Protein AF-0000000083945842 (afdb_homodimer)

Radius of gyration: 24.82 Å; Cα contacts (8 Å, |Δi|>4): 1059; chains: 2; bounding box: 58×67×64 Å

InterPro domains:
  IPR000415 Nitroreductase-like [G3DSA:3.40.109.10] (79-280)
  IPR000415 Nitroreductase-like [SSF55469] (86-285)
  IPR017896 4Fe-4S ferredoxin-type, iron-sulphur binding domain [PF13237] (7-55)
  IPR017896 4Fe-4S ferredoxin-type, iron-sulphur binding domain [PS51379] (3-32)
  IPR017896 4Fe-4S ferredoxin-type, iron-sulphur binding domain [PS51379] (34-64)
  IPR017900 4Fe-4S ferredoxin, iron-sulphur binding, conserved site [PS00198] (12-23)
  IPR017900 4Fe-4S ferredoxin, iron-sulphur binding, conserved site [PS00198] (44-55)
  IPR029479 Nitroreductase [PF00881] (88-268)

Organism: NCBI:txid28139

Solvent-accessible surface area (backbone atoms only — not comparable to full-atom values): 30993 Å² total; per-residue (Å²): 130,89,80,49,75,46,71,42,71,85,56,44,79,31,78,52,51,34,38,51,40,32,89,66,53,32,39,40,57,91,43,91,68,31,71,72,46,75,41,69,66,86,59,60,58,81,73,53,50,35,49,24,41,34,90,61,67,20,50,44,38,67,88,55,47,93,83,39,62,40,77,54,64,68,89,60,43,43,48,49,68,22,50,45,48,46,38,51,60,49,61,71,42,57,33,47,39,90,52,72,56,57,65,70,59,52,51,51,21,51,50,31,17,65,44,35,70,37,77,80,50,60,69,61,67,32,37,38,39,37,55,40,66,67,59,53,51,47,52,45,49,52,32,50,51,47,45,49,53,50,48,52,54,59,64,28,78,84,43,26,70,57,42,50,71,75,39,49,75,60,61,70,44,47,65,56,48,50,49,52,53,52,37,43,74,73,68,42,56,83,69,55,43,68,44,36,29,37,42,36,26,26,23,55,72,82,46,86,53,35,48,49,29,27,22,23,14,47,42,39,19,51,53,40,26,47,48,68,65,36,24,30,37,74,31,59,64,52,54,54,31,56,76,66,42,87,80,43,58,64,37,65,76,66,64,43,84,75,40,35,79,52,37,37,35,31,27,20,32,41,68,65,76,67,49,29,29,65,66,72,78,82,85,53,71,46,82,71,131,86,80,48,75,48,68,41,73,86,55,44,79,34,78,52,50,34,38,51,41,33,91,67,53,31,39,41,57,91,44,92,67,30,71,71,48,74,42,69,68,86,60,61,59,83,72,53,51,35,50,23,40,35,91,62,66,19,52,42,38,65,89,56,47,93,84,39,62,40,78,55,62,68,89,61,43,43,49,49,67,22,50,44,49,44,37,52,60,48,62,71,43,56,32,47,39,91,50,72,56,58,64,70,58,52,51,50,22,52,49,30,17,65,45,36,68,36,74,82,50,61,70,63,66,33,37,38,39,37,54,41,66,67,59,54,50,47,52,43,50,52,32,50,52,48,46,49,53,50,50,52,54,58,65,28,77,85,44,25,70,57,42,51,71,74,40,48,74,60,61,70,45,47,65,57,49,52,48,50,53,53,36,42,76,74,69,41,55,82,70,56,45,68,43,35,28,36,41,37,25,28,21,56,72,80,47,86,54,33,48,48,29,28,22,24,14,46,41,39,19,51,52,40,26,47,45,66,63,36,25,31,36,75,30,58,65,52,53,54,31,56,76,65,43,86,80,43,59,64,37,63,76,65,66,43,85,73,39,35,79,53,37,36,35,32,26,19,32,40,69,65,75,67,48,28,28,61,67,72,78,81,85,52,70,45,81,70

Sequence (576 aa):
MEIILDINEVSCVRCGRCVAVCPSRIFTQSEPRGAVGTQHTANCIVCGHCVAACPTASVRHSAFPAGTVHPIERGTLPSPEQVMLLCKARRSNRAFVKEPVPREKLEQIVEAAHRAPTASNMQQVAFTVVTDPEKLRRITNLTLDIYDSVLRKLENPLLRPLLKRLLPQVYRYLPTFHRLLDEQAKGNDLVLRGAAAVLFIHTPPEVRFGKADANLAYENGSLMAESLGIAQFYTGFVCSAVEQDRKGKFDALLELKGRKIQAGMALGVPAFRFSNYIDKKPLEVTWLMEIILDINEVSCVRCGRCVAVCPSRIFTQSEPRGAVGTQHTANCIVCGHCVAACPTASVRHSAFPAGTVHPIERGTLPSPEQVMLLCKARRSNRAFVKEPVPREKLEQIVEAAHRAPTASNMQQVAFTVVTDPEKLRRITNLTLDIYDSVLRKLENPLLRPLLKRLLPQVYRYLPTFHRLLDEQAKGNDLVLRGAAAVLFIHTPPEVRFGKADANLAYENGSLMAESLGIAQFYTGFVCSAVEQDRKGKFDALLELKGRKIQAGMALGVPAFRFSNYIDKKPLEVTWL

Foldseek 3Di:
DQKDKDFQPVQAQQQCQLQVFQPQNQWDDPDRSGDIDGDPSVSHLLPCSSQQRGPRSRIDIPSQDPPNHDDDPVVPDDDPVRVVVLVLQQDAFLAFDLDADDPVLVVQLLVLLQPFADVSNPSQKDKFKDQDPVLVVVLLVLLLVLLVVVLCQCPPPVCVVVCCVVPVVVVVCNVVNVVCVVCVVVVQRPQQSNFRMKMWMWGAPPRPCGLVSNVSSVVSSSSSCSVVQKHKDKRPSSLVSQVSCPPCPVCVSRVVVRIHGNTMMGIHRHPDGDPDGDDDDDDDDDDD/DQKDKDFQPVQAQQQCQLQVFQPQNQWDDPDRSGDIDGDPSVSHLLPCSSQQRGPRSGIDIPSQDPPNHDDDPVVPDDDPVRVVVLVLQQDAFLAFDLDADDPVLVVQLLVLLQPFADVSNPSQKDKFKDQDPVLVVVLLVLLLVLLVVVLCQCPPPVCVVVCCVVPVVVVVCNVVNVVCVVCVVVVQRPQQSNFSMKMWMWGAPPRPCGLVSNVSSVVSSSSSCSVVQKHKDKRPSSLVSQVSCPPCPVCVSRVVVRIHGNTMMGIHRHPDGDPDGDDDDDDDDDDD

Structure (mmCIF, N/CA/C/O backbone):
data_AF-0000000083945842-model_v1
#
loop_
_entity.id
_entity.type
_entity.pdbx_description
1 polymer 'FMN reductase'
#
loop_
_atom_site.group_PDB
_atom_site.id
_atom_site.type_symbol
_atom_site.label_atom_id
_atom_site.label_alt_id
_atom_site.label_comp_id
_atom_site.label_asym_id
_atom_site.label_entity_id
_atom_site.label_seq_id
_atom_site.pdbx_PDB_ins_code
_atom_site.Cartn_x
_atom_site.Cartn_y
_atom_site.Cartn_z
_atom_site.occupancy
_atom_site.B_iso_or_equiv
_atom_site.auth_seq_id
_atom_site.auth_comp_id
_atom_site.auth_asym_id
_atom_site.auth_atom_id
_atom_site.pdbx_PDB_model_num
ATOM 1 N N . MET A 1 1 ? -0.924 5.43 30.125 1 56.19 1 MET A N 1
ATOM 2 C CA . MET A 1 1 ? -0.016 6.281 30.891 1 56.19 1 MET A CA 1
ATOM 3 C C . MET A 1 1 ? 0 7.699 30.328 1 56.19 1 MET A C 1
ATOM 5 O O . MET A 1 1 ? -0.157 7.895 29.125 1 56.19 1 MET A O 1
ATOM 9 N N . GLU A 1 2 ? -0.149 8.672 31.109 1 80.25 2 GLU A N 1
ATOM 10 C CA . GLU A 1 2 ? -0.145 10.086 30.734 1 80.25 2 GLU A CA 1
ATOM 11 C C . GLU A 1 2 ? 1.188 10.484 30.109 1 80.25 2 GLU A C 1
ATOM 13 O O . GLU A 1 2 ? 2.252 10.109 30.609 1 80.25 2 GLU A O 1
ATOM 18 N N . ILE A 1 3 ? 1.175 11 28.844 1 88.31 3 ILE A N 1
ATOM 19 C CA . ILE A 1 3 ? 2.381 11.422 28.125 1 88.31 3 ILE A CA 1
ATOM 20 C C . ILE A 1 3 ? 2.924 12.703 28.75 1 88.31 3 ILE A C 1
ATOM 22 O O . ILE A 1 3 ? 2.154 13.586 29.141 1 88.31 3 ILE A O 1
ATOM 26 N N . ILE A 1 4 ? 4.152 12.742 28.984 1 91.62 4 ILE A N 1
ATOM 27 C CA . ILE A 1 4 ? 4.84 13.938 29.469 1 91.62 4 ILE A CA 1
ATOM 28 C C . ILE A 1 4 ? 5.566 14.609 28.297 1 91.62 4 ILE A C 1
ATOM 30 O O . ILE A 1 4 ? 6.391 13.984 27.641 1 91.62 4 ILE A O 1
ATOM 34 N N . LEU A 1 5 ? 5.16 15.797 28.047 1 93.69 5 LEU A N 1
ATOM 35 C CA . LEU A 1 5 ? 5.77 16.609 27 1 93.69 5 LEU A CA 1
ATOM 36 C C . LEU A 1 5 ? 6.367 17.875 27.578 1 93.69 5 LEU A C 1
ATOM 38 O O . LEU A 1 5 ? 5.695 18.609 28.312 1 93.69 5 LEU A O 1
ATOM 42 N N . ASP A 1 6 ? 7.648 18.047 27.312 1 91.94 6 ASP A N 1
ATOM 43 C CA . ASP A 1 6 ? 8.336 19.25 27.781 1 91.94 6 ASP A CA 1
ATOM 44 C C . ASP A 1 6 ? 9.312 19.766 26.734 1 91.94 6 ASP A C 1
ATOM 46 O O . ASP A 1 6 ? 9.703 19.031 25.828 1 91.94 6 ASP A O 1
ATOM 50 N N . ILE A 1 7 ? 9.539 21.078 26.859 1 96 7 ILE A N 1
ATOM 51 C CA . ILE A 1 7 ? 10.508 21.719 25.984 1 96 7 ILE A CA 1
ATOM 52 C C . ILE A 1 7 ? 11.703 22.203 26.797 1 96 7 ILE A C 1
ATOM 54 O O . ILE A 1 7 ? 11.547 22.953 27.766 1 96 7 ILE A O 1
ATOM 58 N N . ASN A 1 8 ? 12.844 21.703 26.438 1 95.75 8 ASN A N 1
ATOM 59 C CA . ASN A 1 8 ? 14.062 22.266 27.016 1 95.75 8 ASN A CA 1
ATOM 60 C C . ASN A 1 8 ? 14.344 23.672 26.484 1 95.75 8 ASN A C 1
ATOM 62 O O . ASN A 1 8 ? 14.867 23.812 25.375 1 95.75 8 ASN A O 1
ATOM 66 N N . GLU A 1 9 ? 14.172 24.672 27.266 1 95.31 9 GLU A N 1
ATOM 67 C CA . GLU A 1 9 ? 14.242 26.047 26.812 1 95.31 9 GLU A CA 1
ATOM 68 C C . GLU A 1 9 ? 15.688 26.469 26.531 1 95.31 9 GLU A C 1
ATOM 70 O O . GLU A 1 9 ? 15.938 27.422 25.797 1 95.31 9 GLU A O 1
ATOM 75 N N . VAL A 1 10 ? 16.594 25.781 27.109 1 96.56 10 VAL A N 1
ATOM 76 C CA . VAL A 1 10 ? 18 26.141 26.938 1 96.56 10 VAL A CA 1
ATOM 77 C C . VAL A 1 10 ? 18.453 25.75 25.531 1 96.56 10 VAL A C 1
ATOM 79 O O . VAL A 1 10 ? 19.125 26.547 24.859 1 96.56 10 VAL A O 1
ATOM 82 N N . SER A 1 11 ? 18.031 24.578 25.094 1 97.12 11 SER A N 1
ATOM 83 C CA . SER A 1 11 ? 18.5 24.078 23.812 1 97.12 11 SER A CA 1
ATOM 84 C C . SER A 1 11 ? 17.531 24.438 22.688 1 97.12 11 SER A C 1
ATOM 86 O O . SER A 1 11 ? 17.875 24.359 21.516 1 97.12 11 SER A O 1
ATOM 88 N N . CYS A 1 12 ? 16.344 24.891 23.062 1 97.69 12 CYS A N 1
ATOM 89 C CA . CYS A 1 12 ? 15.344 25.219 22.047 1 97.69 12 CYS A CA 1
ATOM 90 C C . CYS A 1 12 ? 15.742 26.469 21.281 1 97.69 12 CYS A C 1
ATOM 92 O O . CYS A 1 12 ? 15.984 27.516 21.875 1 97.69 12 CYS A O 1
ATOM 94 N N . VAL A 1 13 ? 15.727 26.312 19.938 1 97.88 13 VAL A N 1
ATOM 95 C CA . VAL A 1 13 ? 16.141 27.453 19.125 1 97.88 13 VAL A CA 1
ATOM 96 C C . VAL A 1 13 ? 14.906 28.156 18.562 1 97.88 13 VAL A C 1
ATOM 98 O O . VAL A 1 13 ? 15.016 28.969 17.641 1 97.88 13 VAL A O 1
ATOM 101 N N . ARG A 1 14 ? 13.766 27.781 19 1 98 14 ARG A N 1
ATOM 102 C CA . ARG A 1 14 ? 12.492 28.438 18.75 1 98 14 ARG A CA 1
ATOM 103 C C . ARG A 1 14 ? 12.188 28.484 17.25 1 98 14 ARG A C 1
ATOM 105 O O . ARG A 1 14 ? 11.672 29.484 16.75 1 98 14 ARG A O 1
ATOM 112 N N . CYS A 1 15 ? 12.578 27.375 16.578 1 97.31 15 CYS A N 1
ATOM 113 C CA . CYS A 1 15 ? 12.398 27.344 15.133 1 97.31 15 CYS A CA 1
ATOM 114 C C . CYS A 1 15 ? 10.945 27.031 14.773 1 97.31 15 CYS A C 1
ATOM 116 O O . CYS A 1 15 ? 10.516 27.25 13.641 1 97.31 15 CYS A O 1
ATOM 118 N N . GLY A 1 16 ? 10.18 26.391 15.68 1 97.5 16 GLY A N 1
ATOM 119 C CA . GLY A 1 16 ? 8.766 26.156 15.469 1 97.5 16 GLY A CA 1
ATOM 120 C C . GLY A 1 16 ? 8.484 24.922 14.648 1 97.5 16 GLY A C 1
ATOM 121 O O . GLY A 1 16 ? 7.332 24.656 14.289 1 97.5 16 GLY A O 1
ATOM 122 N N . ARG A 1 17 ? 9.445 24.062 14.398 1 97.94 17 ARG A N 1
ATOM 123 C CA . ARG A 1 17 ? 9.219 22.859 13.586 1 97.94 17 ARG A CA 1
ATOM 124 C C . ARG A 1 17 ? 8.234 21.922 14.266 1 97.94 17 ARG A C 1
ATOM 126 O O . ARG A 1 17 ? 7.383 21.328 13.602 1 97.94 17 ARG A O 1
ATOM 133 N N . CYS A 1 18 ? 8.344 21.828 15.594 1 97.88 18 CYS A N 1
ATOM 134 C CA . CYS A 1 18 ? 7.43 20.969 16.344 1 97.88 18 CYS A CA 1
ATOM 135 C C . CYS A 1 18 ? 5.992 21.453 16.203 1 97.88 18 CYS A C 1
ATOM 137 O O . CYS A 1 18 ? 5.062 20.656 16.125 1 97.88 18 CYS A O 1
ATOM 139 N N . VAL A 1 19 ? 5.77 22.766 16.125 1 97.19 19 VAL A N 1
ATOM 140 C CA . VAL A 1 19 ? 4.453 23.375 15.961 1 97.19 19 VAL A CA 1
ATOM 141 C C . VAL A 1 19 ? 3.904 23.047 14.57 1 97.19 19 VAL A C 1
ATOM 143 O O . VAL A 1 19 ? 2.746 22.656 14.438 1 97.19 19 VAL A O 1
ATOM 146 N N . ALA A 1 20 ? 4.711 23.125 13.609 1 96.69 20 ALA A N 1
ATOM 147 C CA . ALA A 1 20 ? 4.293 23.016 12.211 1 96.69 20 ALA A CA 1
ATOM 148 C C . ALA A 1 20 ? 3.9 21.578 11.875 1 96.69 20 ALA A C 1
ATOM 150 O O . ALA A 1 20 ? 3.014 21.344 11.047 1 96.69 20 ALA A O 1
ATOM 151 N N . VAL A 1 21 ? 4.492 20.594 12.531 1 97.44 21 VAL A N 1
ATOM 152 C CA . VAL A 1 21 ? 4.344 19.219 12.055 1 97.44 21 VAL A CA 1
ATOM 153 C C . VAL A 1 21 ? 3.328 18.484 12.922 1 97.44 21 VAL A C 1
ATOM 155 O O . VAL A 1 21 ? 2.906 17.375 12.578 1 97.44 21 VAL A O 1
ATOM 158 N N . CYS A 1 22 ? 2.914 19.016 14.023 1 97 22 CYS A N 1
ATOM 159 C CA . CYS A 1 22 ? 2.041 18.281 14.93 1 97 22 CYS A CA 1
ATOM 160 C C . CYS A 1 22 ? 0.639 18.141 14.352 1 97 22 CYS A C 1
ATOM 162 O O . CYS A 1 22 ? -0.072 19.141 14.195 1 97 22 CYS A O 1
ATOM 164 N N . PRO A 1 23 ? 0.225 16.922 14.125 1 95.06 23 PRO A N 1
ATOM 165 C CA . PRO A 1 23 ? -1.111 16.766 13.547 1 95.06 23 PRO A CA 1
ATOM 166 C C . PRO A 1 23 ? -2.225 17.141 14.523 1 95.06 23 PRO A C 1
ATOM 168 O O . PRO A 1 23 ? -3.309 17.547 14.102 1 95.06 23 PRO A O 1
ATOM 171 N N . SER A 1 24 ? -1.945 17.062 15.82 1 93.19 24 SER A N 1
ATOM 172 C CA . SER A 1 24 ? -2.941 17.344 16.859 1 93.19 24 SER A CA 1
ATOM 173 C C . SER A 1 24 ? -2.818 18.766 17.375 1 93.19 24 SER A C 1
ATOM 175 O O . SER A 1 24 ? -3.551 19.172 18.297 1 93.19 24 SER A O 1
ATOM 177 N N . ARG A 1 25 ? -1.812 19.484 16.891 1 92.69 25 ARG A N 1
ATOM 178 C CA . ARG A 1 25 ? -1.616 20.875 17.234 1 92.69 25 ARG A CA 1
ATOM 179 C C . ARG A 1 25 ? -1.434 21.047 18.75 1 92.69 25 ARG A C 1
ATOM 181 O O . ARG A 1 25 ? -2.086 21.891 19.359 1 92.69 25 ARG A O 1
ATOM 188 N N . ILE A 1 26 ? -0.623 20.234 19.234 1 95.31 26 ILE A N 1
ATOM 189 C CA . ILE A 1 26 ? -0.333 20.234 20.656 1 95.31 26 ILE A CA 1
ATOM 190 C C . ILE A 1 26 ? 0.669 21.344 20.984 1 95.31 26 ILE A C 1
ATOM 192 O O . ILE A 1 26 ? 0.651 21.906 22.078 1 95.31 26 ILE A O 1
ATOM 196 N N . PHE A 1 27 ? 1.517 21.75 20.062 1 96.88 27 PHE A N 1
ATOM 197 C CA . PHE A 1 27 ? 2.545 22.766 20.281 1 96.88 27 PHE A CA 1
ATOM 198 C C . PHE A 1 27 ? 2.061 24.141 19.812 1 96.88 27 PHE A C 1
ATOM 200 O O . PHE A 1 27 ? 1.371 24.25 18.797 1 96.88 27 PHE A O 1
ATOM 207 N N . THR A 1 28 ? 2.473 25.109 20.594 1 95.62 28 THR A N 1
ATOM 208 C CA . THR A 1 28 ? 2.045 26.469 20.312 1 95.62 28 THR A CA 1
ATOM 209 C C . THR A 1 28 ? 3.244 27.422 20.234 1 95.62 28 THR A C 1
ATOM 211 O O . THR A 1 28 ? 4.27 27.172 20.875 1 95.62 28 THR A O 1
ATOM 214 N N . GLN A 1 29 ? 3.145 28.359 19.438 1 96.69 29 GLN A N 1
ATOM 215 C CA . GLN A 1 29 ? 4.094 29.469 19.312 1 96.69 29 GLN A CA 1
ATOM 216 C C . GLN A 1 29 ? 3.395 30.75 18.875 1 96.69 29 GLN A C 1
ATOM 218 O O . GLN A 1 29 ? 2.859 30.828 17.766 1 96.69 29 GLN A O 1
ATOM 223 N N . SER A 1 30 ? 3.324 31.734 19.75 1 94.12 30 SER A N 1
ATOM 224 C CA . SER A 1 30 ? 2.52 32.938 19.547 1 94.12 30 SER A CA 1
ATOM 225 C C . SER A 1 30 ? 3.092 33.812 18.438 1 94.12 30 SER A C 1
ATOM 227 O O . SER A 1 30 ? 2.354 34.531 17.766 1 94.12 30 SER A O 1
ATOM 229 N N . GLU A 1 31 ? 4.363 33.844 18.266 1 94.44 31 GLU A N 1
ATOM 230 C CA . GLU A 1 31 ? 5.051 34.594 17.203 1 94.44 31 GLU A CA 1
ATOM 231 C C . GLU A 1 31 ? 6.301 33.875 16.734 1 94.44 31 GLU A C 1
ATOM 233 O O . GLU A 1 31 ? 6.828 33 17.453 1 94.44 31 GLU A O 1
ATOM 238 N N . PRO A 1 32 ? 6.629 34.156 15.516 1 92.06 32 PRO A N 1
ATOM 239 C CA . PRO A 1 32 ? 7.855 33.531 15.031 1 92.06 32 PRO A CA 1
ATOM 240 C C . PRO A 1 32 ? 9.031 33.719 15.992 1 92.06 32 PRO A C 1
ATOM 242 O O . PRO A 1 32 ? 9.25 34.812 16.5 1 92.06 32 PRO A O 1
ATOM 245 N N . ARG A 1 33 ? 9.773 32.719 16.328 1 93.62 33 ARG A N 1
ATOM 246 C CA . ARG A 1 33 ? 10.953 32.719 17.188 1 93.62 33 ARG A CA 1
ATOM 247 C C . ARG A 1 33 ? 10.57 32.969 18.641 1 93.62 33 ARG A C 1
ATOM 249 O O . ARG A 1 33 ? 11.438 33.25 19.484 1 93.62 33 ARG A O 1
ATOM 256 N N . GLY A 1 34 ? 9.297 32.906 18.844 1 95.94 34 GLY A N 1
ATOM 257 C CA . GLY A 1 34 ? 8.852 33 20.219 1 95.94 34 GLY A CA 1
ATOM 258 C C . GLY A 1 34 ? 8.961 31.688 20.969 1 95.94 34 GLY A C 1
ATOM 259 O O . GLY A 1 34 ? 9.328 30.672 20.375 1 95.94 34 GLY A O 1
ATOM 260 N N . ALA A 1 35 ? 8.617 31.797 22.234 1 96 35 ALA A N 1
ATOM 261 C CA . ALA A 1 35 ? 8.672 30.594 23.062 1 96 35 ALA A CA 1
ATOM 262 C C . ALA A 1 35 ? 7.672 29.547 22.594 1 96 35 ALA A C 1
ATOM 264 O O . ALA A 1 35 ? 6.555 29.891 22.188 1 96 35 ALA A O 1
ATOM 265 N N . VAL A 1 36 ? 8.086 28.312 22.594 1 97.06 36 VAL A N 1
ATOM 266 C CA . VAL A 1 36 ? 7.207 27.188 22.234 1 97.06 36 VAL A CA 1
ATOM 267 C C . VAL A 1 36 ? 6.523 26.656 23.5 1 97.06 36 VAL A C 1
ATOM 269 O O . VAL A 1 36 ? 7.164 26.484 24.531 1 97.06 36 VAL A O 1
ATOM 272 N N . GLY A 1 37 ? 5.219 26.516 23.406 1 95.06 37 GLY A N 1
ATOM 273 C CA . GLY A 1 37 ? 4.434 25.922 24.484 1 95.06 37 GLY A CA 1
ATOM 274 C C . GLY A 1 37 ? 3.646 24.703 24.047 1 95.06 37 GLY A C 1
ATOM 275 O O . GLY A 1 37 ? 3.816 24.219 22.938 1 95.06 37 GLY A O 1
ATOM 276 N N . THR A 1 38 ? 2.898 24.125 24.969 1 94.69 38 THR A N 1
ATOM 277 C CA . THR A 1 38 ? 2.043 22.969 24.672 1 94.69 38 THR A CA 1
ATOM 278 C C . THR A 1 38 ? 0.611 23.234 25.141 1 94.69 38 THR A C 1
ATOM 280 O O . THR A 1 38 ? 0.374 24.109 25.984 1 94.69 38 THR A O 1
ATOM 283 N N . GLN A 1 39 ? -0.27 22.609 24.484 1 92.69 39 GLN A N 1
ATOM 284 C CA . GLN A 1 39 ? -1.688 22.656 24.828 1 92.69 39 GLN A CA 1
ATOM 285 C C . GLN A 1 39 ? -2.375 21.344 24.516 1 92.69 39 GLN A C 1
ATOM 287 O O . GLN A 1 39 ? -1.924 20.594 23.656 1 92.69 39 GLN A O 1
ATOM 292 N N . HIS A 1 40 ? -3.389 21.016 25.25 1 90.31 40 HIS A N 1
ATOM 293 C CA . HIS A 1 40 ? -4.242 19.859 25 1 90.31 40 HIS A CA 1
ATOM 294 C C . HIS A 1 40 ? -3.41 18.594 24.781 1 90.31 40 HIS A C 1
ATOM 296 O O . HIS A 1 40 ? -3.607 17.875 23.797 1 90.31 40 HIS A O 1
ATOM 302 N N . THR A 1 41 ? -2.48 18.328 25.625 1 93.12 41 THR A N 1
ATOM 303 C CA . THR A 1 41 ? -1.528 17.234 25.484 1 93.12 41 THR A CA 1
ATOM 304 C C . THR A 1 41 ? -2.248 15.891 25.453 1 93.12 41 THR A C 1
ATOM 306 O O . THR A 1 41 ? -1.718 14.906 24.938 1 93.12 41 THR A O 1
ATOM 309 N N . ALA A 1 42 ? -3.473 15.883 25.953 1 90.62 42 ALA A N 1
ATOM 310 C CA . ALA A 1 42 ? -4.262 14.656 25.953 1 90.62 42 ALA A CA 1
ATOM 311 C C . ALA A 1 42 ? -4.605 14.227 24.531 1 90.62 42 ALA A C 1
ATOM 313 O O . ALA A 1 42 ? -4.949 13.062 24.297 1 90.62 42 ALA A O 1
ATOM 314 N N . ASN A 1 43 ? -4.488 15.133 23.562 1 91.06 43 ASN A N 1
ATOM 315 C CA . ASN A 1 43 ? -4.809 14.852 22.172 1 91.06 43 ASN A CA 1
ATOM 316 C C . ASN A 1 43 ? -3.617 14.25 21.422 1 91.06 43 ASN A C 1
ATOM 318 O O . ASN A 1 43 ? -3.725 13.891 20.25 1 91.06 43 ASN A O 1
ATOM 322 N N . CYS A 1 44 ? -2.525 14.07 22.156 1 95.25 44 CYS A N 1
ATOM 323 C CA . CYS A 1 44 ? -1.336 13.508 21.531 1 95.25 44 CYS A CA 1
ATOM 324 C C . CYS A 1 44 ? -1.593 12.078 21.062 1 95.25 44 CYS A C 1
ATOM 326 O O . CYS A 1 44 ? -2.09 11.25 21.812 1 95.25 44 CYS A O 1
ATOM 328 N N . ILE A 1 45 ? -1.147 11.812 19.797 1 94.81 45 ILE A N 1
ATOM 329 C CA . ILE A 1 45 ? -1.376 10.477 19.266 1 94.81 45 ILE A CA 1
ATOM 330 C C . ILE A 1 45 ? -0.07 9.688 19.281 1 94.81 45 ILE A C 1
ATOM 332 O O . ILE A 1 45 ? 0.041 8.648 18.609 1 94.81 45 ILE A O 1
ATOM 336 N N . VAL A 1 46 ? 0.993 10.266 19.844 1 96.88 46 VAL A N 1
ATOM 337 C CA . VAL A 1 46 ? 2.266 9.609 20.109 1 96.88 46 VAL A CA 1
ATOM 338 C C . VAL A 1 46 ? 2.938 9.242 18.781 1 96.88 46 VAL A C 1
ATOM 340 O O . VAL A 1 46 ? 3.475 8.141 18.641 1 96.88 46 VAL A O 1
ATOM 343 N N . CYS A 1 47 ? 2.883 10.133 17.812 1 97.31 47 CYS A N 1
ATOM 344 C CA . CYS A 1 47 ? 3.455 9.852 16.5 1 97.31 47 CYS A CA 1
ATOM 345 C C . CYS A 1 47 ? 4.926 10.242 16.453 1 97.31 47 CYS A C 1
ATOM 347 O O . CYS A 1 47 ? 5.664 9.805 15.562 1 97.31 47 CYS A O 1
ATOM 349 N N . GLY A 1 48 ? 5.352 11.141 17.328 1 97.31 48 GLY A N 1
ATOM 350 C CA . GLY A 1 48 ? 6.762 11.477 17.453 1 97.31 48 GLY A CA 1
ATOM 351 C C . GLY A 1 48 ? 7.234 12.477 16.422 1 97.31 48 GLY A C 1
ATOM 352 O O . GLY A 1 48 ? 8.43 12.75 16.312 1 97.31 48 GLY A O 1
ATOM 353 N N . HIS A 1 49 ? 6.359 13.102 15.633 1 98.19 49 HIS A N 1
ATOM 354 C CA . HIS A 1 49 ? 6.754 14.086 14.641 1 98.19 49 HIS A CA 1
ATOM 355 C C . HIS A 1 49 ? 7.535 15.234 15.281 1 98.19 49 HIS A C 1
ATOM 357 O O . HIS A 1 49 ? 8.539 15.695 14.734 1 98.19 49 HIS A O 1
ATOM 363 N N . CYS A 1 50 ? 7.102 15.648 16.469 1 97.56 50 CYS A N 1
ATOM 364 C CA . CYS A 1 50 ? 7.719 16.766 17.172 1 97.56 50 CYS A CA 1
ATOM 365 C C . CYS A 1 50 ? 9.172 16.453 17.531 1 97.56 50 CYS A C 1
ATOM 367 O O . CYS A 1 50 ? 10.062 17.266 17.281 1 97.56 50 CYS A O 1
ATOM 369 N N . VAL A 1 51 ? 9.375 15.258 18 1 97.5 51 VAL A N 1
ATOM 370 C CA . VAL A 1 51 ? 10.711 14.828 18.391 1 97.5 51 VAL A CA 1
ATOM 371 C C . VAL A 1 51 ? 11.586 14.656 17.156 1 97.5 51 VAL A C 1
ATOM 373 O O . VAL A 1 51 ? 12.742 15.086 17.125 1 97.5 51 VAL A O 1
ATOM 376 N N . ALA A 1 52 ? 11.023 14.062 16.125 1 97.81 52 ALA A N 1
ATOM 377 C CA . ALA A 1 52 ? 11.766 13.766 14.906 1 97.81 52 ALA A CA 1
ATOM 378 C C . ALA A 1 52 ? 12.172 15.055 14.188 1 97.81 52 ALA A C 1
ATOM 380 O O . ALA A 1 52 ? 13.219 15.109 13.539 1 97.81 52 ALA A O 1
ATOM 381 N N . ALA A 1 53 ? 11.375 16.062 14.305 1 97.75 53 ALA A N 1
ATOM 382 C CA . ALA A 1 53 ? 11.586 17.312 13.562 1 97.75 53 ALA A CA 1
ATOM 383 C C . ALA A 1 53 ? 12.555 18.234 14.297 1 97.75 53 ALA A C 1
ATOM 385 O O . ALA A 1 53 ? 13.086 19.172 13.711 1 97.75 53 ALA A O 1
ATOM 386 N N . CYS A 1 54 ? 12.75 18.062 15.602 1 97.25 54 CYS A N 1
ATOM 387 C CA . CYS A 1 54 ? 13.531 18.984 16.422 1 97.25 54 CYS A CA 1
ATOM 388 C C . CYS A 1 54 ? 15.016 18.875 16.094 1 97.25 54 CYS A C 1
ATOM 390 O O . CYS A 1 54 ? 15.625 17.828 16.281 1 97.25 54 CYS A O 1
ATOM 392 N N . PRO A 1 55 ? 15.633 19.922 15.672 1 95.81 55 PRO A N 1
ATOM 393 C CA . PRO A 1 55 ? 17.031 19.844 15.25 1 95.81 55 PRO A CA 1
ATOM 394 C C . PRO A 1 55 ? 18 19.828 16.438 1 95.81 55 PRO A C 1
ATOM 396 O O . PRO A 1 55 ? 19.188 19.516 16.266 1 95.81 55 PRO A O 1
ATOM 399 N N . THR A 1 56 ? 17.484 20.141 17.625 1 95.94 56 THR A N 1
ATOM 400 C CA . THR A 1 56 ? 18.391 20.281 18.766 1 95.94 56 THR A CA 1
ATOM 401 C C . THR A 1 56 ? 18 19.344 19.891 1 95.94 56 THR A C 1
ATOM 403 O O . THR A 1 56 ? 18.453 19.5 21.031 1 95.94 56 THR A O 1
ATOM 406 N N . ALA A 1 57 ? 17.078 18.5 19.578 1 95.19 57 ALA A N 1
ATOM 407 C CA . ALA A 1 57 ? 16.594 17.531 20.562 1 95.19 57 ALA A CA 1
ATOM 408 C C . ALA A 1 57 ? 16.016 18.234 21.781 1 95.19 57 ALA A C 1
ATOM 410 O O . ALA A 1 57 ? 16.219 17.797 22.922 1 95.19 57 ALA A O 1
ATOM 411 N N . SER A 1 58 ? 15.32 19.297 21.578 1 96.62 58 SER A N 1
ATOM 412 C CA . SER A 1 58 ? 14.781 20.109 22.672 1 96.62 58 SER A CA 1
ATOM 413 C C . SER A 1 58 ? 13.398 19.609 23.094 1 96.62 58 SER A C 1
ATOM 415 O O . SER A 1 58 ? 12.914 19.953 24.172 1 96.62 58 SER A O 1
ATOM 417 N N . VAL A 1 59 ? 12.734 18.891 22.203 1 96.81 59 VAL A N 1
ATOM 418 C CA . VAL A 1 59 ? 11.43 18.344 22.547 1 96.81 59 VAL A CA 1
ATOM 419 C C . VAL A 1 59 ? 11.602 17.078 23.375 1 96.81 59 VAL A C 1
ATOM 421 O O . VAL A 1 59 ? 12.164 16.094 22.891 1 96.81 59 VAL A O 1
ATOM 424 N N . ARG A 1 60 ? 11.141 17.125 24.547 1 94.25 60 ARG A N 1
ATOM 425 C CA . ARG A 1 60 ? 11.148 15.945 25.406 1 94.25 60 ARG A CA 1
ATOM 426 C C . ARG A 1 60 ? 9.773 15.281 25.438 1 94.25 60 ARG A C 1
ATOM 428 O O . ARG A 1 60 ? 8.797 15.891 25.891 1 94.25 60 ARG A O 1
ATOM 435 N N . HIS A 1 61 ? 9.695 14.195 24.984 1 96.12 61 HIS A N 1
ATOM 436 C CA . HIS A 1 61 ? 8.484 13.375 24.906 1 96.12 61 HIS A CA 1
ATOM 437 C C . HIS A 1 61 ? 8.695 12.023 25.578 1 96.12 61 HIS A C 1
ATOM 439 O O . HIS A 1 61 ? 9.547 11.242 25.156 1 96.12 61 HIS A O 1
ATOM 445 N N . SER A 1 62 ? 7.891 11.711 26.594 1 96 62 SER A N 1
ATOM 446 C CA . SER A 1 62 ? 8.125 10.555 27.453 1 96 62 SER A CA 1
ATOM 447 C C . SER A 1 62 ? 8.008 9.25 26.672 1 96 62 SER A C 1
ATOM 449 O O . SER A 1 62 ? 8.602 8.234 27.031 1 96 62 SER A O 1
ATOM 451 N N . ALA A 1 63 ? 7.27 9.273 25.578 1 96.38 63 ALA A N 1
ATOM 452 C CA . ALA A 1 63 ? 7.105 8.062 24.766 1 96.38 63 ALA A CA 1
ATOM 453 C C . ALA A 1 63 ? 8.32 7.832 23.875 1 96.38 63 ALA A C 1
ATOM 455 O O . ALA A 1 63 ? 8.477 6.75 23.297 1 96.38 63 ALA A O 1
ATOM 456 N N . PHE A 1 64 ? 9.133 8.82 23.766 1 96.75 64 PHE A N 1
ATOM 457 C CA . PHE A 1 64 ? 10.289 8.727 22.891 1 96.75 64 PHE A CA 1
ATOM 458 C C . PHE A 1 64 ? 11.555 9.172 23.594 1 96.75 64 PHE A C 1
ATOM 460 O O . PHE A 1 64 ? 12.156 10.188 23.234 1 96.75 64 PHE A O 1
ATOM 467 N N . PRO A 1 65 ? 11.961 8.461 24.531 1 91.94 65 PRO A N 1
ATOM 468 C CA . PRO A 1 65 ? 13.227 8.789 25.203 1 91.94 65 PRO A CA 1
ATOM 469 C C . PRO A 1 65 ? 14.43 8.703 24.266 1 91.94 65 PRO A C 1
ATOM 471 O O . PRO A 1 65 ? 14.297 8.227 23.125 1 91.94 65 PRO A O 1
ATOM 474 N N . ALA A 1 66 ? 15.523 9.125 24.922 1 87.12 66 ALA A N 1
ATOM 475 C CA . ALA A 1 66 ? 16.781 9.047 24.156 1 87.12 66 ALA A CA 1
ATOM 476 C C . ALA A 1 66 ? 17.047 7.629 23.672 1 87.12 66 ALA A C 1
ATOM 478 O O . ALA A 1 66 ? 16.797 6.66 24.406 1 87.12 66 ALA A O 1
ATOM 479 N N . GLY A 1 67 ? 17.469 7.293 22.547 1 92.94 67 GLY A N 1
ATOM 480 C CA . GLY A 1 67 ? 17.734 5.977 21.984 1 92.94 67 GLY A CA 1
ATOM 481 C C . GLY A 1 67 ? 16.688 5.543 20.969 1 92.94 67 GLY A C 1
ATOM 482 O O . GLY A 1 67 ? 16.922 4.617 20.188 1 92.94 67 GLY A O 1
ATOM 483 N N . THR A 1 68 ? 15.516 6.195 21.047 1 95.75 68 THR A N 1
ATOM 484 C CA . THR A 1 68 ? 14.469 5.836 20.109 1 95.75 68 THR A CA 1
ATOM 485 C C . THR A 1 68 ? 14.453 6.801 18.922 1 95.75 68 THR A C 1
ATOM 487 O O . THR A 1 68 ? 13.633 6.664 18.016 1 95.75 68 THR A O 1
ATOM 490 N N . VAL A 1 69 ? 15.266 7.789 18.953 1 97 69 VAL A N 1
ATOM 491 C CA . VAL A 1 69 ? 15.383 8.812 17.922 1 97 69 VAL A CA 1
ATOM 492 C C . VAL A 1 69 ? 16.688 8.641 17.172 1 97 69 VAL A C 1
ATOM 494 O O . VAL A 1 69 ? 17.766 8.57 17.766 1 97 69 VAL A O 1
ATOM 497 N N . HIS A 1 70 ? 16.578 8.555 15.859 1 97.75 70 HIS A N 1
ATOM 498 C CA . HIS A 1 70 ? 17.75 8.242 15.047 1 97.75 70 HIS A CA 1
ATOM 499 C C . HIS A 1 70 ? 17.922 9.266 13.93 1 97.75 70 HIS A C 1
ATOM 501 O O . HIS A 1 70 ? 16.984 9.57 13.203 1 97.75 70 HIS A O 1
ATOM 507 N N . PRO A 1 71 ? 19.172 9.766 13.781 1 97 71 PRO A N 1
ATOM 508 C CA . PRO A 1 71 ? 19.406 10.656 12.648 1 97 71 PRO A CA 1
ATOM 509 C C . PRO A 1 71 ? 19.234 9.961 11.305 1 97 71 PRO A C 1
ATOM 511 O O . PRO A 1 71 ? 19.594 8.789 11.156 1 97 71 PRO A O 1
ATOM 514 N N . ILE A 1 72 ? 18.703 10.664 10.359 1 97.56 72 ILE A N 1
ATOM 515 C CA . ILE A 1 72 ? 18.625 10.172 8.992 1 97.56 72 ILE A CA 1
ATOM 516 C C . ILE A 1 72 ? 19.859 10.617 8.211 1 97.56 72 ILE A C 1
ATOM 518 O O . ILE A 1 72 ? 20.078 11.82 8.016 1 97.56 72 ILE A O 1
ATOM 522 N N . GLU A 1 73 ? 20.641 9.688 7.828 1 96.19 73 GLU A N 1
ATOM 523 C CA . GLU A 1 73 ? 21.719 10.008 6.902 1 96.19 73 GLU A CA 1
ATOM 524 C C . GLU A 1 73 ? 21.203 10.156 5.473 1 96.19 73 GLU A C 1
ATOM 526 O O . GLU A 1 73 ? 21.312 9.219 4.676 1 96.19 73 GLU A O 1
ATOM 531 N N . ARG A 1 74 ? 20.781 11.281 5.113 1 93.88 74 ARG A N 1
ATOM 532 C CA . ARG A 1 74 ? 20.031 11.508 3.883 1 93.88 74 ARG A CA 1
ATOM 533 C C . ARG A 1 74 ? 20.891 11.195 2.656 1 93.88 74 ARG A C 1
ATOM 535 O O . ARG A 1 74 ? 20.359 10.82 1.607 1 93.88 74 ARG A O 1
ATOM 542 N N . GLY A 1 75 ? 22.203 11.359 2.822 1 94.94 75 GLY A N 1
ATOM 543 C CA . GLY A 1 75 ? 23.109 11.031 1.73 1 94.94 75 GLY A CA 1
ATOM 544 C C . GLY A 1 75 ? 23.125 9.555 1.38 1 94.94 75 GLY A C 1
ATOM 545 O O . GLY A 1 75 ? 23.594 9.172 0.306 1 94.94 75 GLY A O 1
ATOM 546 N N . THR A 1 76 ? 22.562 8.727 2.262 1 96.81 76 THR A N 1
ATOM 547 C CA . THR A 1 76 ? 22.578 7.281 2.041 1 96.81 76 THR A CA 1
ATOM 548 C C . THR A 1 76 ? 21.203 6.789 1.594 1 96.81 76 THR A C 1
ATOM 550 O O . THR A 1 76 ? 21.031 5.598 1.324 1 96.81 76 THR A O 1
ATOM 553 N N . LEU A 1 77 ? 20.281 7.691 1.469 1 98.12 77 LEU A N 1
ATOM 554 C CA . LEU A 1 77 ? 18.969 7.324 0.915 1 98.12 77 LEU A CA 1
ATOM 555 C C . LEU A 1 77 ? 19.094 6.977 -0.565 1 98.12 77 LEU A C 1
ATOM 557 O O . LEU A 1 77 ? 19.969 7.504 -1.264 1 98.12 77 LEU A O 1
ATOM 561 N N . PRO A 1 78 ? 18.281 6.062 -1.018 1 98.69 78 PRO A N 1
ATOM 562 C CA . PRO A 1 78 ? 18.297 5.832 -2.463 1 98.69 78 PRO A CA 1
ATOM 563 C C . PRO A 1 78 ? 17.844 7.055 -3.264 1 98.69 78 PRO A C 1
ATOM 565 O O . PRO A 1 78 ? 16.969 7.793 -2.83 1 98.69 78 PRO A O 1
ATOM 568 N N . SER A 1 79 ? 18.453 7.238 -4.441 1 98.5 79 SER A N 1
ATOM 569 C CA . SER A 1 79 ? 18.031 8.305 -5.34 1 98.5 79 SER A CA 1
ATOM 570 C C . SER A 1 79 ? 16.641 8.023 -5.922 1 98.5 79 SER A C 1
ATOM 572 O O . SER A 1 79 ? 16.188 6.879 -5.91 1 98.5 79 SER A O 1
ATOM 574 N N . PRO A 1 80 ? 15.992 9.078 -6.426 1 98.69 80 PRO A N 1
ATOM 575 C CA . PRO A 1 80 ? 14.703 8.867 -7.094 1 98.69 80 PRO A CA 1
ATOM 576 C C . PRO A 1 80 ? 14.797 7.867 -8.242 1 98.69 80 PRO A C 1
ATOM 578 O O . PRO A 1 80 ? 13.883 7.066 -8.445 1 98.69 80 PRO A O 1
ATOM 581 N N . GLU A 1 81 ? 15.891 7.855 -8.961 1 98.56 81 GLU A N 1
ATOM 582 C CA . GLU A 1 81 ? 16.078 6.91 -10.055 1 98.56 81 GLU A CA 1
ATOM 583 C C . GLU A 1 81 ? 16.156 5.473 -9.539 1 98.56 81 GLU A C 1
ATOM 585 O O . GLU A 1 81 ? 15.602 4.559 -10.156 1 98.56 81 GLU A O 1
ATOM 590 N N . GLN A 1 82 ? 16.828 5.332 -8.43 1 98.81 82 GLN A N 1
ATOM 591 C CA . GLN A 1 82 ? 16.922 4.012 -7.82 1 98.81 82 GLN A CA 1
ATOM 592 C C . GLN A 1 82 ? 15.562 3.527 -7.328 1 98.81 82 GLN A C 1
ATOM 594 O O . GLN A 1 82 ? 15.219 2.357 -7.504 1 98.81 82 GLN A O 1
ATOM 599 N N . VAL A 1 83 ? 14.805 4.445 -6.699 1 98.94 83 VAL A N 1
ATOM 600 C CA . VAL A 1 83 ? 13.477 4.098 -6.211 1 98.94 83 VAL A CA 1
ATOM 601 C C . VAL A 1 83 ? 12.578 3.717 -7.387 1 98.94 83 VAL A C 1
ATOM 603 O O . VAL A 1 83 ? 11.867 2.713 -7.332 1 98.94 83 VAL A O 1
ATOM 606 N N . MET A 1 84 ? 12.625 4.445 -8.469 1 98.88 84 MET A N 1
ATOM 607 C CA . MET A 1 84 ? 11.828 4.152 -9.656 1 98.88 84 MET A CA 1
ATOM 608 C C . MET A 1 84 ? 12.195 2.793 -10.234 1 98.88 84 MET A C 1
ATOM 610 O O . MET A 1 84 ? 11.32 2.012 -10.609 1 98.88 84 MET A O 1
ATOM 614 N N . LEU A 1 85 ? 13.469 2.547 -10.32 1 98.81 85 LEU A N 1
ATOM 615 C CA . LEU A 1 85 ? 13.906 1.265 -10.859 1 98.81 85 LEU A CA 1
ATOM 616 C C . LEU A 1 85 ? 13.414 0.113 -9.984 1 98.81 85 LEU A C 1
ATOM 618 O O . LEU A 1 85 ? 13.031 -0.939 -10.5 1 98.81 85 LEU A O 1
ATOM 622 N N . LEU A 1 86 ? 13.477 0.302 -8.664 1 98.88 86 LEU A N 1
ATOM 623 C CA . LEU A 1 86 ? 12.969 -0.709 -7.742 1 98.88 86 LEU A CA 1
ATOM 624 C C . LEU A 1 86 ? 11.484 -0.983 -8 1 98.88 86 LEU A C 1
ATOM 626 O O . LEU A 1 86 ? 11.062 -2.141 -8.039 1 98.88 86 LEU A O 1
ATOM 630 N N . CYS A 1 87 ? 10.695 0.1 -8.219 1 98.81 87 CYS A N 1
ATOM 631 C CA . CYS A 1 87 ? 9.281 -0.039 -8.531 1 98.81 87 CYS A CA 1
ATOM 632 C C . CYS A 1 87 ? 9.078 -0.773 -9.852 1 98.81 87 CYS A C 1
ATOM 634 O O . CYS A 1 87 ? 8.172 -1.6 -9.977 1 98.81 87 CYS A O 1
ATOM 636 N N . LYS A 1 88 ? 9.898 -0.507 -10.797 1 98.62 88 LYS A N 1
ATOM 637 C CA . LYS A 1 88 ? 9.805 -1.135 -12.109 1 98.62 88 LYS A CA 1
ATOM 638 C C . LYS A 1 88 ? 10.227 -2.6 -12.055 1 98.62 88 LYS A C 1
ATOM 640 O O . LYS A 1 88 ? 9.656 -3.445 -12.742 1 98.62 88 LYS A O 1
ATOM 645 N N . ALA A 1 89 ? 11.195 -2.885 -11.25 1 98.5 89 ALA A N 1
ATOM 646 C CA . ALA A 1 89 ? 11.781 -4.223 -11.164 1 98.5 89 ALA A CA 1
ATOM 647 C C . ALA A 1 89 ? 10.891 -5.16 -10.359 1 98.5 89 ALA A C 1
ATOM 649 O O . ALA A 1 89 ? 10.844 -6.367 -10.625 1 98.5 89 ALA A O 1
ATOM 650 N N . ARG A 1 90 ? 10.203 -4.59 -9.328 1 98.56 90 ARG A N 1
ATOM 651 C CA . ARG A 1 90 ? 9.359 -5.422 -8.477 1 98.56 90 ARG A CA 1
ATOM 652 C C . ARG A 1 90 ? 8.273 -6.117 -9.297 1 98.56 90 ARG A C 1
ATOM 654 O O . ARG A 1 90 ? 7.508 -5.461 -10.008 1 98.56 90 ARG A O 1
ATOM 661 N N . ARG A 1 91 ? 8.211 -7.414 -9.234 1 97.5 91 ARG A N 1
ATOM 662 C CA . ARG A 1 91 ? 7.207 -8.242 -9.898 1 97.5 91 ARG A CA 1
ATOM 663 C C . ARG A 1 91 ? 6.859 -9.461 -9.062 1 97.5 91 ARG A C 1
ATOM 665 O O . ARG A 1 91 ? 7.672 -9.914 -8.25 1 97.5 91 ARG A O 1
ATOM 672 N N . SER A 1 92 ? 5.648 -9.922 -9.281 1 98.38 92 SER A N 1
ATOM 673 C CA . SER A 1 92 ? 5.293 -11.227 -8.711 1 98.38 92 SER A CA 1
ATOM 674 C C . SER A 1 92 ? 6.094 -12.344 -9.367 1 98.38 92 SER A C 1
ATOM 676 O O . SER A 1 92 ? 5.926 -12.625 -10.555 1 98.38 92 SER A O 1
ATOM 678 N N . ASN A 1 93 ? 7.016 -12.891 -8.664 1 98.38 93 ASN A N 1
ATOM 679 C CA . ASN A 1 93 ? 7.766 -14.039 -9.148 1 98.38 93 ASN A CA 1
ATOM 680 C C . ASN A 1 93 ? 7.332 -15.328 -8.445 1 98.38 93 ASN A C 1
ATOM 682 O O . ASN A 1 93 ? 7.578 -15.5 -7.25 1 98.38 93 ASN A O 1
ATOM 686 N N . ARG A 1 94 ? 6.746 -16.203 -9.18 1 97.75 94 ARG A N 1
ATOM 687 C CA . ARG A 1 94 ? 6.16 -17.422 -8.617 1 97.75 94 ARG A CA 1
ATOM 688 C C . ARG A 1 94 ? 7.043 -18.625 -8.883 1 97.75 94 ARG A C 1
ATOM 690 O O . ARG A 1 94 ? 6.648 -19.766 -8.609 1 97.75 94 ARG A O 1
ATOM 697 N N . ALA A 1 95 ? 8.172 -18.344 -9.492 1 97.94 95 ALA A N 1
ATOM 698 C CA . ALA A 1 95 ? 9.148 -19.406 -9.719 1 97.94 95 ALA A CA 1
ATOM 699 C C . ALA A 1 95 ? 10.062 -19.578 -8.508 1 97.94 95 ALA A C 1
ATOM 701 O O . ALA A 1 95 ? 11.047 -18.859 -8.367 1 97.94 95 ALA A O 1
ATOM 702 N N . PHE A 1 96 ? 9.758 -20.578 -7.703 1 98 96 PHE A N 1
ATOM 703 C CA . PHE A 1 96 ? 10.492 -20.797 -6.465 1 98 96 PHE A CA 1
ATOM 704 C C . PHE A 1 96 ? 11.367 -22.047 -6.562 1 98 96 PHE A C 1
ATOM 706 O O . PHE A 1 96 ? 11.031 -22.984 -7.281 1 98 96 PHE A O 1
ATOM 713 N N . VAL A 1 97 ? 12.477 -22.031 -5.867 1 97.62 97 VAL A N 1
ATOM 714 C CA . VAL A 1 97 ? 13.18 -23.266 -5.57 1 97.62 97 VAL A CA 1
ATOM 715 C C . VAL A 1 97 ? 12.727 -23.812 -4.219 1 97.62 97 VAL A C 1
ATOM 717 O O . VAL A 1 97 ? 12 -23.141 -3.484 1 97.62 97 VAL A O 1
ATOM 720 N N . LYS A 1 98 ? 13.078 -25 -3.812 1 94.75 98 LYS A N 1
ATOM 721 C CA . LYS A 1 98 ? 12.57 -25.688 -2.631 1 94.75 98 LYS A CA 1
ATOM 722 C C . LYS A 1 98 ? 13.266 -25.188 -1.364 1 94.75 98 LYS A C 1
ATOM 724 O O . LYS A 1 98 ? 12.758 -25.391 -0.257 1 94.75 98 LYS A O 1
ATOM 729 N N . GLU A 1 99 ? 14.227 -24.391 -1.394 1 97.31 99 GLU A N 1
ATOM 730 C CA . GLU A 1 99 ? 14.977 -23.906 -0.239 1 97.31 99 GLU A CA 1
ATOM 731 C C . GLU A 1 99 ? 14.133 -22.969 0.619 1 97.31 99 GLU A C 1
ATOM 733 O O . GLU A 1 99 ? 13.305 -22.219 0.097 1 97.31 99 GLU A O 1
ATOM 738 N N . PRO A 1 100 ? 14.328 -23.141 1.946 1 98.38 100 PRO A N 1
ATOM 739 C CA . PRO A 1 100 ? 13.633 -22.172 2.809 1 98.38 100 PRO A CA 1
ATOM 740 C C . PRO A 1 100 ? 14.117 -20.75 2.615 1 98.38 100 PRO A C 1
ATOM 742 O O . PRO A 1 100 ? 15.266 -20.531 2.215 1 98.38 100 PRO A O 1
ATOM 745 N N . VAL A 1 101 ? 13.25 -19.797 2.879 1 98.81 101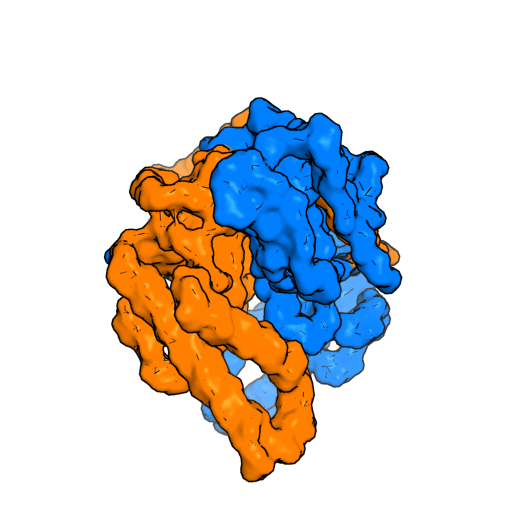 VAL A N 1
ATOM 746 C CA . VAL A 1 101 ? 13.688 -18.406 2.916 1 98.81 101 VAL A CA 1
ATOM 747 C C . VAL A 1 101 ? 14.469 -18.141 4.199 1 98.81 101 VAL A C 1
ATOM 749 O O . VAL A 1 101 ? 14.016 -18.484 5.293 1 98.81 101 VAL A O 1
ATOM 752 N N . PRO A 1 102 ? 15.641 -17.578 4.137 1 98.69 102 PRO A N 1
ATOM 753 C CA . PRO A 1 102 ? 16.391 -17.281 5.355 1 98.69 102 PRO A CA 1
ATOM 754 C C . PRO A 1 102 ? 15.609 -16.422 6.336 1 98.69 102 PRO A C 1
ATOM 756 O O . PRO A 1 102 ? 14.992 -15.43 5.93 1 98.69 102 PRO A O 1
ATOM 759 N N . ARG A 1 103 ? 15.656 -16.797 7.574 1 98.5 103 ARG A N 1
ATOM 760 C CA . ARG A 1 103 ? 14.898 -16.125 8.625 1 98.5 103 ARG A CA 1
ATOM 761 C C . ARG A 1 103 ? 15.242 -14.633 8.664 1 98.5 103 ARG A C 1
ATOM 763 O O . ARG A 1 103 ? 14.359 -13.797 8.828 1 98.5 103 ARG A O 1
ATOM 770 N N . GLU A 1 104 ? 16.484 -14.336 8.531 1 98.69 104 GLU A N 1
ATOM 771 C CA . GLU A 1 104 ? 16.938 -12.945 8.602 1 98.69 104 GLU A CA 1
ATOM 772 C C . GLU A 1 104 ? 16.297 -12.102 7.5 1 98.69 104 GLU A C 1
ATOM 774 O O . GLU A 1 104 ? 15.977 -10.93 7.719 1 98.69 104 GLU A O 1
ATOM 779 N N . LYS A 1 105 ? 16.125 -12.641 6.34 1 98.88 105 LYS A N 1
ATOM 780 C CA . LYS A 1 105 ? 15.484 -11.914 5.238 1 98.88 105 LYS A CA 1
ATOM 781 C C . LYS A 1 105 ? 13.992 -11.719 5.5 1 98.88 105 LYS A C 1
ATOM 783 O O . LYS A 1 105 ? 13.445 -10.648 5.223 1 98.88 105 LYS A O 1
ATOM 788 N N . LEU A 1 106 ? 13.352 -12.758 6.074 1 98.94 106 LEU A N 1
ATOM 789 C CA . LEU A 1 106 ? 11.953 -12.617 6.453 1 98.94 106 LEU A CA 1
ATOM 790 C C . LEU A 1 106 ? 11.773 -11.5 7.48 1 98.94 106 LEU A C 1
ATOM 792 O O . LEU A 1 106 ? 10.836 -10.703 7.383 1 98.94 106 LEU A O 1
ATOM 796 N N . GLU A 1 107 ? 12.664 -11.453 8.414 1 98.88 107 GLU A N 1
ATOM 797 C CA . GLU A 1 107 ? 12.594 -10.43 9.453 1 98.88 107 GLU A CA 1
ATOM 798 C C . GLU A 1 107 ? 12.742 -9.031 8.859 1 98.88 107 GLU A C 1
ATOM 800 O O . GLU A 1 107 ? 12.055 -8.094 9.281 1 98.88 107 GLU A O 1
ATOM 805 N N . GLN A 1 108 ? 13.609 -8.875 7.887 1 98.94 108 GLN A N 1
ATOM 806 C CA . GLN A 1 108 ? 13.789 -7.582 7.234 1 98.94 108 GLN A CA 1
ATOM 807 C C . GLN A 1 108 ? 12.547 -7.188 6.441 1 98.94 108 GLN A C 1
ATOM 809 O O . GLN A 1 108 ? 12.172 -6.016 6.41 1 98.94 108 GLN A O 1
ATOM 814 N N . ILE A 1 109 ? 11.953 -8.172 5.816 1 98.94 109 ILE A N 1
ATOM 815 C CA . ILE A 1 109 ? 10.727 -7.918 5.066 1 98.94 109 ILE A CA 1
ATOM 816 C C . ILE A 1 109 ? 9.617 -7.473 6.02 1 98.94 109 ILE A C 1
ATOM 818 O O . ILE A 1 109 ? 8.93 -6.484 5.762 1 98.94 109 ILE A O 1
ATOM 822 N N . VAL A 1 110 ? 9.461 -8.117 7.168 1 98.94 110 VAL A N 1
ATOM 823 C CA . VAL A 1 110 ? 8.453 -7.777 8.164 1 98.94 110 VAL A CA 1
ATOM 824 C C . VAL A 1 110 ? 8.742 -6.398 8.75 1 98.94 110 VAL A C 1
ATOM 826 O O . VAL A 1 110 ? 7.828 -5.605 8.977 1 98.94 110 VAL A O 1
ATOM 829 N N . GLU A 1 111 ? 9.992 -6.121 9.008 1 98.88 111 GLU A N 1
ATOM 830 C CA . GLU A 1 111 ? 10.367 -4.82 9.547 1 98.88 111 GLU A CA 1
ATOM 831 C C . GLU A 1 111 ? 10 -3.693 8.586 1 98.88 111 GLU A C 1
ATOM 833 O O . GLU A 1 111 ? 9.453 -2.67 9 1 98.88 111 GLU A O 1
ATOM 838 N N . ALA A 1 112 ? 10.336 -3.869 7.309 1 98.94 112 ALA A N 1
ATOM 839 C CA . ALA A 1 112 ? 9.969 -2.867 6.312 1 98.94 112 ALA A CA 1
ATOM 840 C C . ALA A 1 112 ? 8.453 -2.66 6.281 1 98.94 112 ALA A C 1
ATOM 842 O O . ALA A 1 112 ? 7.977 -1.523 6.223 1 98.94 112 ALA A O 1
ATOM 843 N N . ALA A 1 113 ? 7.723 -3.766 6.344 1 98.94 113 ALA A N 1
ATOM 844 C CA . ALA A 1 113 ? 6.262 -3.688 6.387 1 98.94 113 ALA A CA 1
ATOM 845 C C . ALA A 1 113 ? 5.789 -2.91 7.609 1 98.94 113 ALA A C 1
ATOM 847 O O . ALA A 1 113 ? 4.895 -2.068 7.512 1 98.94 113 ALA A O 1
ATOM 848 N N . HIS A 1 114 ? 6.391 -3.152 8.711 1 98.81 114 HIS A N 1
ATOM 849 C CA . HIS A 1 114 ? 6.043 -2.541 9.984 1 98.81 114 HIS A CA 1
ATOM 850 C C . HIS A 1 114 ? 6.238 -1.029 9.945 1 98.81 114 HIS A C 1
ATOM 852 O O . HIS A 1 114 ? 5.551 -0.289 10.648 1 98.81 114 HIS A O 1
ATOM 858 N N . ARG A 1 115 ? 7.094 -0.56 9.102 1 98.75 115 ARG A N 1
ATOM 859 C CA . ARG A 1 115 ? 7.445 0.854 9.031 1 98.75 115 ARG A CA 1
ATOM 860 C C . ARG A 1 115 ? 6.402 1.642 8.242 1 98.75 115 ARG A C 1
ATOM 862 O O . ARG A 1 115 ? 6.426 2.873 8.227 1 98.75 115 ARG A O 1
ATOM 869 N N . ALA A 1 116 ? 5.434 0.925 7.605 1 98.81 116 ALA A N 1
ATOM 870 C CA . ALA A 1 116 ? 4.395 1.612 6.844 1 98.81 116 ALA A CA 1
ATOM 871 C C . ALA A 1 116 ? 3.514 2.459 7.758 1 98.81 116 ALA A C 1
ATOM 873 O O . ALA A 1 116 ? 3.361 2.15 8.945 1 98.81 116 ALA A O 1
ATOM 874 N N . PRO A 1 117 ? 2.961 3.576 7.223 1 98.38 117 PRO A N 1
ATOM 875 C CA . PRO A 1 117 ? 2.066 4.398 8.039 1 98.38 117 PRO A CA 1
ATOM 876 C C . PRO A 1 117 ? 0.756 3.689 8.375 1 98.38 117 PRO A C 1
ATOM 878 O O . PRO A 1 117 ? 0.356 2.76 7.672 1 98.38 117 PRO A O 1
ATOM 881 N N . THR A 1 118 ? 0.148 4.082 9.477 1 98.25 118 THR A N 1
ATOM 882 C CA . THR A 1 118 ? -1.204 3.686 9.859 1 98.25 118 THR A CA 1
ATOM 883 C C . THR A 1 118 ? -2.049 4.91 10.203 1 98.25 118 THR A C 1
ATOM 885 O O . THR A 1 118 ? -1.522 5.926 10.656 1 98.25 118 THR A O 1
ATOM 888 N N . ALA A 1 119 ? -3.293 4.766 9.891 1 97 119 ALA A N 1
ATOM 889 C CA . ALA A 1 119 ? -4.211 5.859 10.195 1 97 119 ALA A CA 1
ATOM 890 C C . ALA A 1 119 ? -4.105 6.266 11.664 1 97 119 ALA A C 1
ATOM 892 O O . ALA A 1 119 ? -4.117 5.41 12.555 1 97 119 ALA A O 1
ATOM 893 N N . SER A 1 120 ? -3.883 7.613 11.867 1 94.38 120 SER A N 1
ATOM 894 C CA . SER A 1 120 ? -3.807 8.195 13.203 1 94.38 120 SER A CA 1
ATOM 895 C C . SER A 1 120 ? -2.652 7.602 14 1 94.38 120 SER A C 1
ATOM 897 O O . SER A 1 120 ? -2.666 7.621 15.234 1 94.38 120 SER A O 1
ATOM 899 N N . ASN A 1 121 ? -1.76 6.945 13.289 1 96.81 121 ASN A N 1
ATOM 900 C CA . ASN A 1 121 ? -0.615 6.289 13.906 1 96.81 121 ASN A CA 1
ATOM 901 C C . ASN A 1 121 ? -1.055 5.262 14.945 1 96.81 121 ASN A C 1
ATOM 903 O O . ASN A 1 121 ? -0.387 5.078 15.969 1 96.81 121 ASN A O 1
ATOM 907 N N . MET A 1 122 ? -2.08 4.59 14.664 1 95.88 122 MET A N 1
ATOM 908 C CA . MET A 1 122 ? -2.586 3.611 15.625 1 95.88 122 MET A CA 1
ATOM 909 C C . MET A 1 122 ? -1.643 2.418 15.734 1 95.88 122 MET A C 1
ATOM 911 O O . MET A 1 122 ? -1.655 1.703 16.734 1 95.88 122 MET A O 1
ATOM 915 N N . GLN A 1 123 ? -0.895 2.162 14.766 1 97.75 123 GLN A N 1
ATOM 916 C CA . GLN A 1 123 ? 0.068 1.066 14.727 1 97.75 123 GLN A CA 1
ATOM 917 C C . GLN A 1 123 ? -0.571 -0.243 15.18 1 97.75 123 GLN A C 1
ATOM 919 O O . GLN A 1 123 ? -0.027 -0.943 16.031 1 97.75 123 GLN A O 1
ATOM 924 N N . GLN A 1 124 ? -1.764 -0.519 14.516 1 97 124 GLN A N 1
ATOM 925 C CA . GLN A 1 124 ? -2.561 -1.676 14.906 1 97 124 GLN A CA 1
ATOM 926 C C . GLN A 1 124 ? -2.293 -2.865 13.992 1 97 124 GLN A C 1
ATOM 928 O O . GLN A 1 124 ? -2.938 -3.908 14.109 1 97 124 GLN A O 1
ATOM 933 N N . VAL A 1 125 ? -1.425 -2.736 13.055 1 98.56 125 VAL A N 1
ATOM 934 C CA . VAL A 1 125 ? -1.082 -3.799 12.117 1 98.56 125 VAL A CA 1
ATOM 935 C C . VAL A 1 125 ? -0.166 -4.812 12.797 1 98.56 125 VAL A C 1
ATOM 937 O O . VAL A 1 125 ? 0.785 -4.438 13.484 1 98.56 125 VAL A O 1
ATOM 940 N N . ALA A 1 126 ? -0.495 -6.043 12.656 1 98.69 126 ALA A N 1
ATOM 941 C CA . ALA A 1 126 ? 0.328 -7.141 13.164 1 98.69 126 ALA A CA 1
ATOM 942 C C . ALA A 1 126 ? 0.598 -8.172 12.07 1 98.69 126 ALA A C 1
ATOM 944 O O . ALA A 1 126 ? 0.019 -8.094 10.984 1 98.69 126 ALA A O 1
ATOM 945 N N . PHE A 1 127 ? 1.513 -9.141 12.406 1 98.88 127 PHE A N 1
ATOM 946 C CA . PHE A 1 127 ? 2.02 -10.031 11.367 1 98.88 127 PHE A CA 1
ATOM 947 C C . PHE A 1 127 ? 2.043 -11.477 11.859 1 98.88 127 PHE A C 1
ATOM 949 O O . PHE A 1 127 ? 2.32 -11.734 13.031 1 98.88 127 PHE A O 1
ATOM 956 N N . THR A 1 128 ? 1.703 -12.352 11 1 98.94 128 THR A N 1
ATOM 957 C CA . THR A 1 128 ? 1.945 -13.781 11.164 1 98.94 128 THR A CA 1
ATOM 958 C C . THR A 1 128 ? 2.785 -14.328 10.016 1 98.94 128 THR A C 1
ATOM 960 O O . THR A 1 128 ? 2.412 -14.188 8.852 1 98.94 128 THR A O 1
ATOM 963 N N . VAL A 1 129 ? 3.926 -14.891 10.32 1 98.94 129 VAL A N 1
ATOM 964 C CA . VAL A 1 129 ? 4.793 -15.516 9.32 1 98.94 129 VAL A CA 1
ATOM 965 C C . VAL A 1 129 ? 4.715 -17.031 9.445 1 98.94 129 VAL A C 1
ATOM 967 O O . VAL A 1 129 ? 5.027 -17.594 10.5 1 98.94 129 VAL A O 1
ATOM 970 N N . VAL A 1 130 ? 4.281 -17.656 8.414 1 98.94 130 VAL A N 1
ATOM 971 C CA . VAL A 1 130 ? 4.164 -19.109 8.391 1 98.94 130 VAL A CA 1
ATOM 972 C C . VAL A 1 130 ? 5.305 -19.719 7.57 1 98.94 130 VAL A C 1
ATOM 974 O O . VAL A 1 130 ? 5.438 -19.422 6.379 1 98.94 130 VAL A O 1
ATOM 977 N N . THR A 1 131 ? 6.129 -20.578 8.18 1 98.75 131 THR A N 1
ATOM 978 C CA . THR A 1 131 ? 7.207 -21.25 7.461 1 98.75 131 THR A CA 1
ATOM 979 C C . THR A 1 131 ? 7.086 -22.766 7.602 1 98.75 131 THR A C 1
ATOM 981 O O . THR A 1 131 ? 7.785 -23.516 6.918 1 98.75 131 THR A O 1
ATOM 984 N N . ASP A 1 132 ? 6.145 -23.188 8.453 1 98.38 132 ASP A N 1
ATOM 985 C CA . ASP A 1 132 ? 5.914 -24.625 8.625 1 98.38 132 ASP A CA 1
ATOM 986 C C . ASP A 1 132 ? 5.285 -25.234 7.379 1 98.38 132 ASP A C 1
ATOM 988 O O . ASP A 1 132 ? 4.191 -24.844 6.973 1 98.38 132 ASP A O 1
ATOM 992 N N . PRO A 1 133 ? 5.949 -26.234 6.812 1 97.81 133 PRO A N 1
ATOM 993 C CA . PRO A 1 133 ? 5.441 -26.797 5.562 1 97.81 133 PRO A CA 1
ATOM 994 C C . PRO A 1 133 ? 4.051 -27.422 5.715 1 97.81 133 PRO A C 1
ATOM 996 O O . PRO A 1 133 ? 3.246 -27.375 4.781 1 97.81 133 PRO A O 1
ATOM 999 N N . GLU A 1 134 ? 3.805 -27.984 6.805 1 98 134 GLU A N 1
ATOM 1000 C CA . GLU A 1 134 ? 2.486 -28.578 7.023 1 98 134 GLU A CA 1
ATOM 1001 C C . GLU A 1 134 ? 1.402 -27.5 7.066 1 98 134 GLU A C 1
ATOM 1003 O O . GLU A 1 134 ? 0.339 -27.656 6.465 1 98 134 GLU A O 1
ATOM 1008 N N . LYS A 1 135 ? 1.652 -26.422 7.773 1 98.5 135 LYS A N 1
ATOM 1009 C CA . LYS A 1 135 ? 0.682 -25.328 7.828 1 98.5 135 LYS A CA 1
ATOM 1010 C C . LYS A 1 135 ? 0.496 -24.688 6.457 1 98.5 135 LYS A C 1
ATOM 1012 O O . LYS A 1 135 ? -0.611 -24.266 6.102 1 98.5 135 LYS A O 1
ATOM 1017 N N . LEU A 1 136 ? 1.555 -24.547 5.754 1 98.69 136 LEU A N 1
ATOM 1018 C CA . LEU A 1 136 ? 1.442 -24.016 4.402 1 98.69 136 LEU A CA 1
ATOM 1019 C C . LEU A 1 136 ? 0.537 -24.891 3.543 1 98.69 136 LEU A C 1
ATOM 1021 O O . LEU A 1 136 ? -0.312 -24.375 2.809 1 98.69 136 LEU A O 1
ATOM 1025 N N . ARG A 1 137 ? 0.71 -26.203 3.623 1 97.75 137 ARG A N 1
ATOM 1026 C CA . ARG A 1 137 ? -0.159 -27.141 2.902 1 97.75 137 ARG A CA 1
ATOM 1027 C C . ARG A 1 137 ? -1.611 -26.969 3.342 1 97.75 137 ARG A C 1
ATOM 1029 O O . ARG A 1 137 ? -2.521 -26.984 2.512 1 97.75 137 ARG A O 1
ATOM 1036 N N . ARG A 1 138 ? -1.816 -26.797 4.598 1 98.31 138 ARG A N 1
ATOM 1037 C CA . ARG A 1 138 ? -3.166 -26.656 5.133 1 98.31 138 ARG A CA 1
ATOM 1038 C C . ARG A 1 138 ? -3.805 -25.359 4.652 1 98.31 138 ARG A C 1
ATOM 1040 O O . ARG A 1 138 ? -5.02 -25.297 4.438 1 98.31 138 ARG A O 1
ATOM 1047 N N . ILE A 1 139 ? -3.002 -24.281 4.547 1 98.75 139 ILE A N 1
ATOM 1048 C CA . ILE A 1 139 ? -3.508 -23.016 4.004 1 98.75 139 ILE A CA 1
ATOM 1049 C C . ILE A 1 139 ? -4.023 -23.234 2.586 1 98.75 139 ILE A C 1
ATOM 1051 O O . ILE A 1 139 ? -5.129 -22.812 2.248 1 98.75 139 ILE A O 1
ATOM 1055 N N . THR A 1 140 ? -3.234 -23.906 1.762 1 98.38 140 THR A N 1
ATOM 1056 C CA . THR A 1 140 ? -3.643 -24.203 0.393 1 98.38 140 THR A CA 1
ATOM 1057 C C . THR A 1 140 ? -4.93 -25.016 0.378 1 98.38 140 THR A C 1
ATOM 1059 O O . THR A 1 140 ? -5.887 -24.672 -0.311 1 98.38 140 THR A O 1
ATOM 1062 N N . ASN A 1 141 ? -4.953 -26.062 1.175 1 97.62 141 ASN A N 1
ATOM 1063 C CA . ASN A 1 141 ? -6.109 -26.953 1.2 1 97.62 141 ASN A CA 1
ATOM 1064 C C . ASN A 1 141 ? -7.363 -26.234 1.685 1 97.62 141 ASN A C 1
ATOM 1066 O O . ASN A 1 141 ? -8.445 -26.438 1.131 1 97.62 141 ASN A O 1
ATOM 1070 N N . LEU A 1 142 ? -7.184 -25.469 2.707 1 98.06 142 LEU A N 1
ATOM 1071 C CA . LEU A 1 142 ? -8.32 -24.719 3.238 1 98.06 142 LEU A CA 1
ATOM 1072 C C . LEU A 1 142 ? -8.867 -23.75 2.195 1 98.06 142 LEU A C 1
ATOM 1074 O O . LEU A 1 142 ? -10.078 -23.609 2.061 1 98.06 142 LEU A O 1
ATOM 1078 N N . THR A 1 143 ? -8 -23.078 1.494 1 98.19 143 THR A N 1
ATOM 1079 C CA . THR A 1 143 ? -8.398 -22.172 0.421 1 98.19 143 THR A CA 1
ATOM 1080 C C . THR A 1 143 ? -9.211 -22.906 -0.634 1 98.19 143 THR A C 1
ATOM 1082 O O . THR A 1 143 ? -10.305 -22.469 -1.011 1 98.19 143 THR A O 1
ATOM 1085 N N . LEU A 1 144 ? -8.719 -24.047 -1.006 1 97.56 144 LEU A N 1
ATOM 1086 C CA . LEU A 1 144 ? -9.375 -24.844 -2.039 1 97.56 144 LEU A CA 1
ATOM 1087 C C . LEU A 1 144 ? -10.711 -25.391 -1.537 1 97.56 144 LEU A C 1
ATOM 1089 O O . LEU A 1 144 ? -11.68 -25.469 -2.293 1 97.56 144 LEU A O 1
ATOM 1093 N N . ASP A 1 145 ? -10.758 -25.797 -0.291 1 96.88 145 ASP A N 1
ATOM 1094 C CA . ASP A 1 145 ? -12 -26.281 0.3 1 96.88 145 ASP A CA 1
ATOM 1095 C C . ASP A 1 145 ? -13.086 -25.203 0.263 1 96.88 145 ASP A C 1
ATOM 1097 O O . ASP A 1 145 ? -14.242 -25.5 -0.03 1 96.88 145 ASP A O 1
ATOM 1101 N N . ILE A 1 146 ? -12.703 -24.047 0.58 1 95.88 146 ILE A N 1
ATOM 1102 C CA . ILE A 1 146 ? -13.648 -22.938 0.578 1 95.88 146 ILE A CA 1
ATOM 1103 C C . ILE A 1 146 ? -14.133 -22.688 -0.846 1 95.88 146 ILE A C 1
ATOM 1105 O O . ILE A 1 146 ? -15.336 -22.516 -1.078 1 95.88 146 ILE A O 1
ATOM 1109 N N . TYR A 1 147 ? -13.195 -22.656 -1.81 1 95 147 TYR A N 1
ATOM 1110 C CA . TYR A 1 147 ? -13.57 -22.438 -3.199 1 95 147 TYR A CA 1
ATOM 1111 C C . TYR A 1 147 ? -14.484 -23.547 -3.703 1 95 147 TYR A C 1
ATOM 1113 O O . TYR A 1 147 ? -15.406 -23.297 -4.48 1 95 147 TYR A O 1
ATOM 1121 N N . ASP A 1 148 ? -14.211 -24.75 -3.275 1 95.81 148 ASP A N 1
ATOM 1122 C CA . ASP A 1 148 ? -15.078 -25.875 -3.641 1 95.81 148 ASP A CA 1
ATOM 1123 C C . ASP A 1 148 ? -16.484 -25.672 -3.092 1 95.81 148 ASP A C 1
ATOM 1125 O O . ASP A 1 148 ? -17.469 -25.922 -3.789 1 95.81 148 ASP A O 1
ATOM 1129 N N . SER A 1 149 ? -16.562 -25.281 -1.872 1 94.38 149 SER A N 1
ATOM 1130 C CA . SER A 1 149 ? -17.859 -25.016 -1.251 1 94.38 149 SER A CA 1
ATOM 1131 C C . SER A 1 149 ? -18.625 -23.922 -1.993 1 94.38 149 SER A C 1
ATOM 1133 O O . SER A 1 149 ? -19.828 -24.047 -2.225 1 94.38 149 SER A O 1
ATOM 1135 N N . VAL A 1 150 ? -17.891 -22.859 -2.326 1 92.25 150 VAL A N 1
ATOM 1136 C CA . VAL A 1 150 ? -18.5 -21.75 -3.051 1 92.25 150 VAL A CA 1
ATOM 1137 C C . VAL A 1 150 ? -18.984 -22.234 -4.418 1 92.25 150 VAL A C 1
ATOM 1139 O O . VAL A 1 150 ? -20.094 -21.906 -4.844 1 92.25 150 VAL A O 1
ATOM 1142 N N . LEU A 1 151 ? -18.141 -22.984 -5.117 1 93.12 151 LEU A N 1
ATOM 1143 C CA . LEU A 1 151 ? -18.484 -23.516 -6.434 1 93.12 151 LEU A CA 1
ATOM 1144 C C . LEU A 1 151 ? -19.75 -24.375 -6.371 1 93.12 151 LEU A C 1
ATOM 1146 O O . LEU A 1 151 ? -20.625 -24.25 -7.223 1 93.12 151 LEU A O 1
ATOM 1150 N N . ARG A 1 152 ? -19.906 -25.203 -5.422 1 93.94 152 ARG A N 1
ATOM 1151 C CA . ARG A 1 152 ? -21.062 -26.078 -5.262 1 93.94 152 ARG A CA 1
ATOM 1152 C C . ARG A 1 152 ? -22.344 -25.266 -5.031 1 93.94 152 ARG A C 1
ATOM 1154 O O . ARG A 1 152 ? -23.406 -25.609 -5.555 1 93.94 152 ARG A O 1
ATOM 1161 N N . LYS A 1 153 ? -22.141 -24.219 -4.238 1 91.94 153 LYS A N 1
ATOM 1162 C CA . LYS A 1 153 ? -23.297 -23.359 -3.99 1 91.94 153 LYS A CA 1
ATOM 1163 C C . LYS A 1 153 ? -23.719 -22.641 -5.262 1 91.94 153 LYS A C 1
ATOM 1165 O O . LYS A 1 153 ? -24.922 -22.562 -5.566 1 91.94 153 LYS A O 1
ATOM 1170 N N . LEU A 1 154 ? -22.812 -22.141 -6.012 1 91.94 154 LEU A N 1
ATOM 1171 C CA . LEU A 1 154 ? -23.094 -21.359 -7.215 1 91.94 154 LEU A CA 1
ATOM 1172 C C . LEU A 1 154 ? -23.672 -22.25 -8.312 1 91.94 154 LEU A C 1
ATOM 1174 O O . LEU A 1 154 ? -24.469 -21.797 -9.133 1 91.94 154 LEU A O 1
ATOM 1178 N N . GLU A 1 155 ? -23.312 -23.469 -8.297 1 94.31 155 GLU A N 1
ATOM 1179 C CA . GLU A 1 155 ? -23.734 -24.375 -9.367 1 94.31 155 GLU A CA 1
ATOM 1180 C C . GLU A 1 155 ? -24.938 -25.203 -8.938 1 94.31 155 GLU A C 1
ATOM 1182 O O . GLU A 1 155 ? -25.438 -26.031 -9.711 1 94.31 155 GLU A O 1
ATOM 1187 N N . ASN A 1 156 ? -25.391 -24.984 -7.715 1 94.12 156 ASN A N 1
ATOM 1188 C CA . ASN A 1 156 ? -26.609 -25.656 -7.273 1 94.12 156 ASN A CA 1
ATOM 1189 C C . ASN A 1 156 ? -27.812 -25.281 -8.133 1 94.12 156 ASN A C 1
ATOM 1191 O O . ASN A 1 156 ? -28.156 -24.094 -8.219 1 94.12 156 ASN A O 1
ATOM 1195 N N . PRO A 1 157 ? -28.422 -26.234 -8.781 1 93.25 157 PRO A N 1
ATOM 1196 C CA . PRO A 1 157 ? -29.516 -25.938 -9.703 1 93.25 157 PRO A CA 1
ATOM 1197 C C . PRO A 1 157 ? -30.672 -25.203 -9.031 1 93.25 157 PRO A C 1
ATOM 1199 O O . PRO A 1 157 ? -31.359 -24.422 -9.68 1 93.25 157 PRO A O 1
ATOM 1202 N N . LEU A 1 158 ? -30.875 -25.391 -7.859 1 93.62 158 LEU A N 1
ATOM 1203 C CA . LEU A 1 158 ? -31.969 -24.766 -7.137 1 93.62 158 LEU A CA 1
ATOM 1204 C C . LEU A 1 158 ? -31.656 -23.312 -6.805 1 93.62 158 LEU A C 1
ATOM 1206 O O . LEU A 1 158 ? -32.562 -22.453 -6.793 1 93.62 158 LEU A O 1
ATOM 1210 N N . LEU A 1 159 ? -30.438 -23.047 -6.539 1 92.31 159 LEU A N 1
ATOM 1211 C CA . LEU A 1 159 ? -30.031 -21.719 -6.082 1 92.31 159 LEU A CA 1
ATOM 1212 C C . LEU A 1 159 ? -29.531 -20.875 -7.242 1 92.31 159 LEU A C 1
ATOM 1214 O O . LEU A 1 159 ? -29.484 -19.641 -7.141 1 92.31 159 LEU A O 1
ATOM 1218 N N . ARG A 1 160 ? -29.109 -21.484 -8.297 1 90.81 160 ARG A N 1
ATOM 1219 C CA . ARG A 1 160 ? -28.406 -20.859 -9.398 1 90.81 160 ARG A CA 1
ATOM 1220 C C . ARG A 1 160 ? -29.203 -19.688 -9.969 1 90.81 160 ARG A C 1
ATOM 1222 O O . ARG A 1 160 ? -28.672 -18.594 -10.18 1 90.81 160 ARG A O 1
ATOM 1229 N N . PRO A 1 161 ? -30.516 -19.875 -10.203 1 91.25 161 PRO A N 1
ATOM 1230 C CA . PRO A 1 161 ? -31.266 -18.75 -10.773 1 91.25 161 PRO A CA 1
ATOM 1231 C C . PRO A 1 161 ? -31.266 -17.531 -9.859 1 91.25 161 PRO A C 1
ATOM 1233 O O . PRO A 1 161 ? -31.141 -16.406 -10.336 1 91.25 161 PRO A O 1
ATOM 1236 N N . LEU A 1 162 ? -31.344 -17.781 -8.656 1 91.56 162 LEU A N 1
ATOM 1237 C CA . LEU A 1 162 ? -31.359 -16.688 -7.688 1 91.56 162 LEU A CA 1
ATOM 1238 C C . LEU A 1 162 ? -29.969 -16.078 -7.531 1 91.56 162 LEU A C 1
ATOM 1240 O O . LEU A 1 162 ? -29.828 -14.852 -7.551 1 91.56 162 LEU A O 1
ATOM 1244 N N . LEU A 1 163 ? -29 -16.875 -7.414 1 91 163 LEU A N 1
ATOM 1245 C CA . LEU A 1 163 ? -27.641 -16.406 -7.164 1 91 163 LEU A CA 1
ATOM 1246 C C . LEU A 1 163 ? -27.078 -15.695 -8.391 1 91 163 LEU A C 1
ATOM 1248 O O . LEU A 1 163 ? -26.328 -14.727 -8.273 1 91 163 LEU A O 1
ATOM 1252 N N . LYS A 1 164 ? -27.359 -16.219 -9.484 1 89.31 164 LYS A N 1
ATOM 1253 C CA . LYS A 1 164 ? -26.906 -15.57 -10.711 1 89.31 164 LYS A CA 1
ATOM 1254 C C . LYS A 1 164 ? -27.453 -14.148 -10.82 1 89.31 164 LYS A C 1
ATOM 1256 O O . LYS A 1 164 ? -26.766 -13.258 -11.328 1 89.31 164 LYS A O 1
ATOM 1261 N N . ARG A 1 165 ? -28.672 -13.945 -10.344 1 87.81 165 ARG A N 1
ATOM 1262 C CA . ARG A 1 165 ? -29.312 -12.633 -10.375 1 87.81 165 ARG A CA 1
ATOM 1263 C C . ARG A 1 165 ? -28.734 -11.711 -9.305 1 87.81 165 ARG A C 1
ATOM 1265 O O . ARG A 1 165 ? -28.5 -10.531 -9.555 1 87.81 165 ARG A O 1
ATOM 1272 N N . LEU A 1 166 ? -28.406 -12.312 -8.164 1 86.12 166 LEU A N 1
ATOM 1273 C CA . LEU A 1 166 ? -28 -11.516 -7.012 1 86.12 166 LEU A CA 1
ATOM 1274 C C . LEU A 1 166 ? -26.5 -11.234 -7.031 1 86.12 166 LEU A C 1
ATOM 1276 O O . LEU A 1 166 ? -26.062 -10.195 -6.543 1 86.12 166 LEU A O 1
ATOM 1280 N N . LEU A 1 167 ? -25.812 -12.203 -7.555 1 85.44 167 LEU A N 1
ATOM 1281 C CA . LEU A 1 167 ? -24.359 -12.109 -7.473 1 85.44 167 LEU A CA 1
ATOM 1282 C C . LEU A 1 167 ? -23.719 -12.359 -8.828 1 85.44 167 LEU A C 1
ATOM 1284 O O . LEU A 1 167 ? -22.812 -13.188 -8.953 1 85.44 167 LEU A O 1
ATOM 1288 N N . PRO A 1 168 ? -24.156 -11.625 -9.797 1 84.06 168 PRO A N 1
ATOM 1289 C CA . PRO A 1 168 ? -23.641 -11.875 -11.148 1 84.06 168 PRO A CA 1
ATOM 1290 C C . PRO A 1 168 ? -22.125 -11.727 -11.242 1 84.06 168 PRO A C 1
ATOM 1292 O O . PRO A 1 168 ? -21.469 -12.453 -12 1 84.06 168 PRO A O 1
ATOM 1295 N N . GLN A 1 169 ? -21.562 -10.945 -10.453 1 79.94 169 GLN A N 1
ATOM 1296 C CA . GLN A 1 169 ? -20.125 -10.688 -10.516 1 79.94 169 GLN A CA 1
ATOM 1297 C C . GLN A 1 169 ? -19.328 -11.891 -10 1 79.94 169 GLN A C 1
ATOM 1299 O O . GLN A 1 169 ? -18.203 -12.125 -10.445 1 79.94 169 GLN A O 1
ATOM 1304 N N . VAL A 1 170 ? -19.922 -12.625 -9.148 1 83.12 170 VAL A N 1
ATOM 1305 C CA . VAL A 1 170 ? -19.234 -13.781 -8.578 1 83.12 170 VAL A CA 1
ATOM 1306 C C . VAL A 1 170 ? -19.156 -14.906 -9.609 1 83.12 170 VAL A C 1
ATOM 1308 O O . VAL A 1 170 ? -18.203 -15.672 -9.641 1 83.12 170 VAL A O 1
ATOM 1311 N N . TYR A 1 171 ? -20.172 -15.016 -10.438 1 86.81 171 TYR A N 1
ATOM 1312 C CA . TYR A 1 171 ? -20.234 -16.078 -11.445 1 86.81 171 TYR A CA 1
ATOM 1313 C C . TYR A 1 171 ? -19.141 -15.883 -12.492 1 86.81 171 TYR A C 1
ATOM 1315 O O . TYR A 1 171 ? -18.766 -16.828 -13.188 1 86.81 171 TYR A O 1
ATOM 1323 N N . ARG A 1 172 ? -18.672 -14.695 -12.539 1 82.44 172 ARG A N 1
ATOM 1324 C CA . ARG A 1 172 ? -17.578 -14.438 -13.477 1 82.44 172 ARG A CA 1
ATOM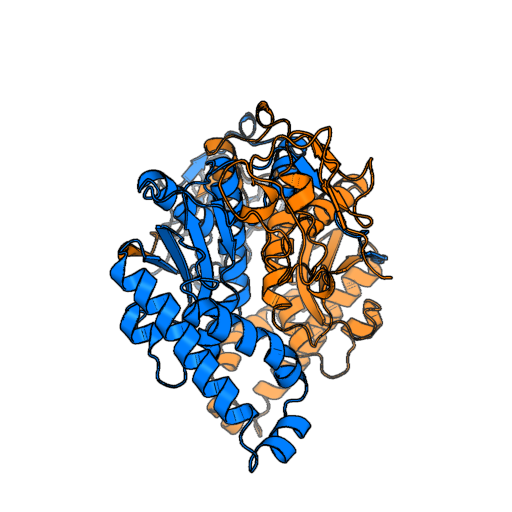 1325 C C . ARG A 1 172 ? -16.312 -15.164 -13.047 1 82.44 172 ARG A C 1
ATOM 1327 O O . ARG A 1 172 ? -15.414 -15.398 -13.859 1 82.44 172 ARG A O 1
ATOM 1334 N N . TYR A 1 173 ? -16.234 -15.625 -11.82 1 86.25 173 TYR A N 1
ATOM 1335 C CA . TYR A 1 173 ? -15.039 -16.25 -11.289 1 86.25 173 TYR A CA 1
ATOM 1336 C C . TYR A 1 173 ? -15.148 -17.766 -11.336 1 86.25 173 TYR A C 1
ATOM 1338 O O . TYR A 1 173 ? -14.211 -18.484 -10.969 1 86.25 173 TYR A O 1
ATOM 1346 N N . LEU A 1 174 ? -16.25 -18.297 -11.867 1 89.5 174 LEU A N 1
ATOM 1347 C CA . LEU A 1 174 ? -16.5 -19.734 -11.906 1 89.5 174 LEU A CA 1
ATOM 1348 C C . LEU A 1 174 ? -15.398 -20.469 -12.664 1 89.5 174 LEU A C 1
ATOM 1350 O O . LEU A 1 174 ? -14.875 -21.469 -12.188 1 89.5 174 LEU A O 1
ATOM 1354 N N . PRO A 1 175 ? -15 -19.891 -13.781 1 88.44 175 PRO A N 1
ATOM 1355 C CA . PRO A 1 175 ? -13.922 -20.578 -14.484 1 88.44 175 PRO A CA 1
ATOM 1356 C C . PRO A 1 175 ? -12.633 -20.656 -13.664 1 88.44 175 PRO A C 1
ATOM 1358 O O . PRO A 1 175 ? -11.914 -21.656 -13.727 1 88.44 175 PRO A O 1
ATOM 1361 N N . THR A 1 176 ? -12.375 -19.625 -12.945 1 88.94 176 THR A N 1
ATOM 1362 C CA . THR A 1 176 ? -11.188 -19.594 -12.102 1 88.94 176 THR A CA 1
ATOM 1363 C C . THR A 1 176 ? -11.281 -20.656 -11 1 88.94 176 THR A C 1
ATOM 1365 O O . THR A 1 176 ? -10.312 -21.359 -10.727 1 88.94 176 THR A O 1
ATOM 1368 N N . PHE A 1 177 ? -12.43 -20.812 -10.43 1 91.5 177 PHE A N 1
ATOM 1369 C CA . PHE A 1 177 ? -12.633 -21.812 -9.391 1 91.5 177 PHE A CA 1
ATOM 1370 C C . PHE A 1 177 ? -12.398 -23.219 -9.938 1 91.5 177 PHE A C 1
ATOM 1372 O O . PHE A 1 177 ? -11.68 -24.016 -9.328 1 91.5 177 PHE A O 1
ATOM 1379 N N . HIS A 1 178 ? -12.992 -23.469 -11.07 1 93.5 178 HIS A N 1
ATOM 1380 C CA . HIS A 1 178 ? -12.805 -24.766 -11.703 1 93.5 178 HIS A CA 1
ATOM 1381 C C . HIS A 1 178 ? -11.336 -25.031 -11.992 1 93.5 178 HIS A C 1
ATOM 1383 O O . HIS A 1 178 ? -10.836 -26.125 -11.742 1 93.5 178 HIS A O 1
ATOM 1389 N N . ARG A 1 179 ? -10.711 -24.078 -12.477 1 91.56 179 ARG A N 1
ATOM 1390 C CA . ARG A 1 179 ? -9.297 -24.219 -12.836 1 91.56 179 ARG A CA 1
ATOM 1391 C C . ARG A 1 179 ? -8.461 -24.547 -11.602 1 91.56 179 ARG A C 1
ATOM 1393 O O . ARG A 1 179 ? -7.578 -25.406 -11.656 1 91.56 179 ARG A O 1
ATOM 1400 N N . LEU A 1 180 ? -8.719 -23.828 -10.539 1 93.81 180 LEU A N 1
ATOM 1401 C CA . LEU A 1 180 ? -7.977 -24.062 -9.305 1 93.81 180 LEU A CA 1
ATOM 1402 C C . LEU A 1 180 ? -8.133 -25.5 -8.836 1 93.81 180 LEU A C 1
ATOM 1404 O O . LEU A 1 180 ? -7.141 -26.156 -8.516 1 93.81 180 LEU A O 1
ATOM 1408 N N . LEU A 1 181 ? -9.336 -25.984 -8.898 1 94.38 181 LEU A N 1
ATOM 1409 C CA . LEU A 1 181 ? -9.625 -27.328 -8.398 1 94.38 181 LEU A CA 1
ATOM 1410 C C . LEU A 1 181 ? -9.078 -28.391 -9.352 1 94.38 181 LEU A C 1
ATOM 1412 O O . LEU A 1 181 ? -8.555 -29.406 -8.906 1 94.38 181 LEU A O 1
ATOM 1416 N N . ASP A 1 182 ? -9.203 -28.094 -10.602 1 93.81 182 ASP A N 1
ATOM 1417 C CA . ASP A 1 182 ? -8.672 -29.016 -11.594 1 93.81 182 ASP A CA 1
ATOM 1418 C C . ASP A 1 182 ? -7.16 -29.172 -11.461 1 93.81 182 ASP A C 1
ATOM 1420 O O . ASP A 1 182 ? -6.629 -30.281 -11.531 1 93.81 182 ASP A O 1
ATOM 1424 N N . GLU A 1 183 ? -6.496 -28.078 -11.312 1 92.38 183 GLU A N 1
ATOM 1425 C CA . GLU A 1 183 ? -5.039 -28.109 -11.195 1 92.38 183 GLU A CA 1
ATOM 1426 C C . GLU A 1 183 ? -4.609 -28.781 -9.891 1 92.38 183 GLU A C 1
ATOM 1428 O O . GLU A 1 183 ? -3.602 -29.5 -9.859 1 92.38 183 GLU A O 1
ATOM 1433 N N . GLN A 1 184 ? -5.355 -28.547 -8.859 1 92.25 184 GLN A N 1
ATOM 1434 C CA . GLN A 1 184 ? -5.074 -29.234 -7.605 1 92.25 184 GLN A CA 1
ATOM 1435 C C . GLN A 1 184 ? -5.156 -30.75 -7.785 1 92.25 184 GLN A C 1
ATOM 1437 O O . GLN A 1 184 ? -4.324 -31.484 -7.254 1 92.25 184 GLN A O 1
ATOM 1442 N N . ALA A 1 185 ? -6.141 -31.219 -8.484 1 93.69 185 ALA A N 1
ATOM 1443 C CA . ALA A 1 185 ? -6.336 -32.625 -8.734 1 93.69 185 ALA A CA 1
ATOM 1444 C C . ALA A 1 185 ? -5.152 -33.219 -9.5 1 93.69 185 ALA A C 1
ATOM 1446 O O . ALA A 1 185 ? -4.852 -34.406 -9.359 1 93.69 185 ALA A O 1
ATOM 1447 N N . LYS A 1 186 ? -4.473 -32.406 -10.219 1 91.88 186 LYS A N 1
ATOM 1448 C CA . LYS A 1 186 ? -3.303 -32.844 -10.977 1 91.88 186 LYS A CA 1
ATOM 1449 C C . LYS A 1 186 ? -2.031 -32.719 -10.141 1 91.88 186 LYS A C 1
ATOM 1451 O O . LYS A 1 186 ? -0.937 -33.031 -10.617 1 91.88 186 LYS A O 1
ATOM 1456 N N . GLY A 1 187 ? -2.189 -32.156 -8.898 1 91.25 187 GLY A N 1
ATOM 1457 C CA . GLY A 1 187 ? -1.053 -32 -8.008 1 91.25 187 GLY A CA 1
ATOM 1458 C C . GLY A 1 187 ? -0.372 -30.656 -8.109 1 91.25 187 GLY A C 1
ATOM 1459 O O . GLY A 1 187 ? 0.719 -30.469 -7.574 1 91.25 187 GLY A O 1
ATOM 1460 N N . ASN A 1 188 ? -0.968 -29.734 -8.836 1 91.38 188 ASN A N 1
ATOM 1461 C CA . ASN A 1 188 ? -0.404 -28.391 -9.008 1 91.38 188 ASN A CA 1
ATOM 1462 C C . ASN A 1 188 ? -0.999 -27.406 -8.008 1 91.38 188 ASN A C 1
ATOM 1464 O O . ASN A 1 188 ? -2.219 -27.266 -7.926 1 91.38 188 ASN A O 1
ATOM 1468 N N . ASP A 1 189 ? -0.144 -26.812 -7.234 1 94.69 189 ASP A N 1
ATOM 1469 C CA . ASP A 1 189 ? -0.587 -25.797 -6.289 1 94.69 189 ASP A CA 1
ATOM 1470 C C . ASP A 1 189 ? -0.639 -24.422 -6.945 1 94.69 189 ASP A C 1
ATOM 1472 O O . ASP A 1 189 ? 0.386 -23.75 -7.07 1 94.69 189 ASP A O 1
ATOM 1476 N N . LEU A 1 190 ? -1.83 -23.922 -7.246 1 95.81 190 LEU A N 1
ATOM 1477 C CA . LEU A 1 190 ? -1.974 -22.625 -7.875 1 95.81 190 LEU A CA 1
ATOM 1478 C C . LEU A 1 190 ? -2.221 -21.547 -6.824 1 95.81 190 LEU A C 1
ATOM 1480 O O . LEU A 1 190 ? -2.301 -20.359 -7.152 1 95.81 190 LEU A O 1
ATOM 1484 N N . VAL A 1 191 ? -2.27 -21.984 -5.555 1 97.88 191 VAL A N 1
ATOM 1485 C CA . VAL A 1 191 ? -2.59 -21.031 -4.488 1 97.88 191 VAL A CA 1
ATOM 1486 C C . VAL A 1 191 ? -1.305 -20.422 -3.936 1 97.88 191 VAL A C 1
ATOM 1488 O O . VAL A 1 191 ? -1.082 -19.219 -4.055 1 97.88 191 VAL A O 1
ATOM 1491 N N . LEU A 1 192 ? -0.405 -21.297 -3.488 1 98.31 192 LEU A N 1
ATOM 1492 C CA . LEU A 1 192 ? 0.832 -20.781 -2.908 1 98.31 192 LEU A CA 1
ATOM 1493 C C . LEU A 1 192 ? 2.021 -21.078 -3.814 1 98.31 192 LEU A C 1
ATOM 1495 O O . LEU A 1 192 ? 3.133 -20.609 -3.564 1 98.31 192 LEU A O 1
ATOM 1499 N N . ARG A 1 193 ? 1.856 -21.844 -4.84 1 97 193 ARG A N 1
ATOM 1500 C CA . ARG A 1 193 ? 2.84 -22.094 -5.887 1 97 193 ARG A CA 1
ATOM 1501 C C . ARG A 1 193 ? 4.137 -22.641 -5.297 1 97 193 ARG A C 1
ATOM 1503 O O . ARG A 1 193 ? 5.227 -22.312 -5.777 1 97 193 ARG A O 1
ATOM 1510 N N . GLY A 1 194 ? 4.02 -23.297 -4.207 1 96.88 194 GLY A N 1
ATOM 1511 C CA . GLY A 1 194 ? 5.215 -23.875 -3.604 1 96.88 194 GLY A CA 1
ATOM 1512 C C . GLY A 1 194 ? 5.984 -22.875 -2.754 1 96.88 194 GLY A C 1
ATOM 1513 O O . GLY A 1 194 ? 7.168 -23.078 -2.473 1 96.88 194 GLY A O 1
ATOM 1514 N N . ALA A 1 195 ? 5.363 -21.844 -2.316 1 98.62 195 ALA A N 1
ATOM 1515 C CA . ALA A 1 195 ? 6.004 -20.844 -1.462 1 98.62 195 ALA A CA 1
ATOM 1516 C C . ALA A 1 195 ? 6.551 -21.484 -0.188 1 98.62 195 ALA A C 1
ATOM 1518 O O . ALA A 1 195 ? 5.938 -22.391 0.371 1 98.62 195 ALA A O 1
ATOM 1519 N N . ALA A 1 196 ? 7.711 -20.969 0.252 1 98.81 196 ALA A N 1
ATOM 1520 C CA . ALA A 1 196 ? 8.359 -21.484 1.455 1 98.81 196 ALA A CA 1
ATOM 1521 C C . ALA A 1 196 ? 7.91 -20.719 2.693 1 98.81 196 ALA A C 1
ATOM 1523 O O . ALA A 1 196 ? 8.172 -21.141 3.822 1 98.81 196 ALA A O 1
ATOM 1524 N N . ALA A 1 197 ? 7.238 -19.625 2.543 1 98.94 197 ALA A N 1
ATOM 1525 C CA . ALA A 1 197 ? 6.703 -18.812 3.637 1 98.94 197 ALA A CA 1
ATOM 1526 C C . ALA A 1 197 ? 5.504 -18 3.174 1 98.94 197 ALA A C 1
ATOM 1528 O O . ALA A 1 197 ? 5.371 -17.703 1.983 1 98.94 197 ALA A O 1
ATOM 1529 N N . VAL A 1 198 ? 4.633 -17.719 4.082 1 98.94 198 VAL A N 1
ATOM 1530 C CA . VAL A 1 198 ? 3.561 -16.75 3.85 1 98.94 198 VAL A CA 1
ATOM 1531 C C . VAL A 1 198 ? 3.521 -15.734 4.988 1 98.94 198 VAL A C 1
ATOM 1533 O O . VAL A 1 198 ? 3.578 -16.109 6.16 1 98.94 198 VAL A O 1
ATOM 1536 N N . LEU A 1 199 ? 3.561 -14.5 4.664 1 98.94 199 LEU A N 1
ATOM 1537 C CA . LEU A 1 199 ? 3.357 -13.398 5.602 1 98.94 199 LEU A CA 1
ATOM 1538 C C . LEU A 1 199 ? 1.917 -12.898 5.551 1 98.94 199 LEU A C 1
ATOM 1540 O O . LEU A 1 199 ? 1.457 -12.414 4.516 1 98.94 199 LEU A O 1
ATOM 1544 N N . PHE A 1 200 ? 1.199 -13.062 6.637 1 98.94 200 PHE A N 1
ATOM 1545 C CA . PHE A 1 200 ? -0.134 -12.484 6.766 1 98.94 200 PHE A CA 1
ATOM 1546 C C . PHE A 1 200 ? -0.082 -11.172 7.531 1 98.94 200 PHE A C 1
ATOM 1548 O O . PHE A 1 200 ? 0.561 -11.078 8.578 1 98.94 200 PHE A O 1
ATOM 1555 N N . ILE A 1 201 ? -0.721 -10.211 7.035 1 98.94 201 ILE A N 1
ATOM 1556 C CA . ILE A 1 201 ? -0.857 -8.898 7.668 1 98.94 201 ILE A CA 1
ATOM 1557 C C . ILE A 1 201 ? -2.301 -8.695 8.125 1 98.94 201 ILE A C 1
ATOM 1559 O O . ILE A 1 201 ? -3.23 -8.789 7.32 1 98.94 201 ILE A O 1
ATOM 1563 N N . HIS A 1 202 ? -2.475 -8.453 9.391 1 98.81 202 HIS A N 1
ATOM 1564 C CA . HIS A 1 202 ? -3.836 -8.461 9.914 1 98.81 202 HIS A CA 1
ATOM 1565 C C . HIS A 1 202 ? -4.051 -7.328 10.914 1 98.81 202 HIS A C 1
ATOM 1567 O O . HIS A 1 202 ? -3.086 -6.758 11.43 1 98.81 202 HIS A O 1
ATOM 1573 N N . THR A 1 203 ? -5.234 -6.926 11.117 1 98.38 203 THR A N 1
ATOM 1574 C CA . THR A 1 203 ? -5.664 -5.852 12.008 1 98.38 203 THR A CA 1
ATOM 1575 C C . THR A 1 203 ? -6.898 -6.27 12.797 1 98.38 203 THR A C 1
ATOM 1577 O O . THR A 1 203 ? -7.574 -7.238 12.438 1 98.38 203 THR A O 1
ATOM 1580 N N . PRO A 1 204 ? -7.172 -5.578 13.922 1 96.62 204 PRO A N 1
ATOM 1581 C CA . PRO A 1 204 ? -8.516 -5.75 14.477 1 96.62 204 PRO A CA 1
ATOM 1582 C C . PRO A 1 204 ? -9.617 -5.422 13.469 1 96.62 204 PRO A C 1
ATOM 1584 O O . PRO A 1 204 ? -9.445 -4.535 12.633 1 96.62 204 PRO A O 1
ATOM 1587 N N . PRO A 1 205 ? -10.75 -6.152 13.547 1 93.06 205 PRO A N 1
ATOM 1588 C CA . PRO A 1 205 ? -11.781 -6.023 12.516 1 93.06 205 PRO A CA 1
ATOM 1589 C C . PRO A 1 205 ? -12.461 -4.66 12.531 1 93.06 205 PRO A C 1
ATOM 1591 O O . PRO A 1 205 ? -13.008 -4.227 11.516 1 93.06 205 PRO A O 1
ATOM 1594 N N . GLU A 1 206 ? -12.367 -3.928 13.609 1 89.88 206 GLU A N 1
ATOM 1595 C CA . GLU A 1 206 ? -13.133 -2.695 13.766 1 89.88 206 GLU A CA 1
ATOM 1596 C C . GLU A 1 206 ? -12.367 -1.494 13.219 1 89.88 206 GLU A C 1
ATOM 1598 O O . GLU A 1 206 ? -12.906 -0.389 13.141 1 89.88 206 GLU A O 1
ATOM 1603 N N . VAL A 1 207 ? -11.125 -1.752 12.844 1 90.38 207 VAL A N 1
ATOM 1604 C CA . VAL A 1 207 ? -10.305 -0.636 12.391 1 90.38 207 VAL A CA 1
ATOM 1605 C C . VAL A 1 207 ? -10.773 -0.178 11.008 1 90.38 207 VAL A C 1
ATOM 1607 O O . VAL A 1 207 ? -10.734 -0.949 10.047 1 90.38 207 VAL A O 1
ATOM 1610 N N . ARG A 1 208 ? -11.133 1.033 10.891 1 89.38 208 ARG A N 1
ATOM 1611 C CA . ARG A 1 208 ? -11.727 1.596 9.688 1 89.38 208 ARG A CA 1
ATOM 1612 C C . ARG A 1 208 ? -10.75 1.538 8.516 1 89.38 208 ARG A C 1
ATOM 1614 O O . ARG A 1 208 ? -11.133 1.171 7.402 1 89.38 208 ARG A O 1
ATOM 1621 N N . PHE A 1 209 ? -9.484 1.831 8.773 1 96.06 209 PHE A N 1
ATOM 1622 C CA . PHE A 1 209 ? -8.492 1.896 7.703 1 96.06 209 PHE A CA 1
ATOM 1623 C C . PHE A 1 209 ? -7.637 0.633 7.676 1 96.06 209 PHE A C 1
ATOM 1625 O O . PHE A 1 209 ? -6.531 0.637 7.133 1 96.06 209 PHE A O 1
ATOM 1632 N N . GLY A 1 210 ? -8.148 -0.409 8.281 1 97.5 210 GLY A N 1
ATOM 1633 C CA . GLY A 1 210 ? -7.375 -1.633 8.414 1 97.5 210 GLY A CA 1
ATOM 1634 C C . GLY A 1 210 ? -6.855 -2.158 7.09 1 97.5 210 GLY A C 1
ATOM 1635 O O . GLY A 1 210 ? -5.684 -2.516 6.977 1 97.5 210 GLY A O 1
ATOM 1636 N N . LYS A 1 211 ? -7.664 -2.225 6.082 1 97.69 211 LYS A N 1
ATOM 1637 C CA . LYS A 1 211 ? -7.27 -2.738 4.773 1 97.69 211 LYS A CA 1
ATOM 1638 C C . LYS A 1 211 ? -6.242 -1.824 4.109 1 97.69 211 LYS A C 1
ATOM 1640 O O . LYS A 1 211 ? -5.246 -2.299 3.559 1 97.69 211 LYS A O 1
ATOM 1645 N N . ALA A 1 212 ? -6.496 -0.508 4.172 1 98.56 212 ALA A N 1
ATOM 1646 C CA . ALA A 1 212 ? -5.531 0.439 3.617 1 98.56 212 ALA A CA 1
ATOM 1647 C C . ALA A 1 212 ? -4.176 0.302 4.305 1 98.56 212 ALA A C 1
ATOM 1649 O O . ALA A 1 212 ? -3.15 0.117 3.641 1 98.56 212 ALA A O 1
ATOM 1650 N N . ASP A 1 213 ? -4.172 0.284 5.648 1 98.81 213 ASP A N 1
ATOM 1651 C CA . ASP A 1 213 ? -2.939 0.215 6.43 1 98.81 213 ASP A CA 1
ATOM 1652 C C . ASP A 1 213 ? -2.16 -1.06 6.117 1 98.81 213 ASP A C 1
ATOM 1654 O O . ASP A 1 213 ? -0.939 -1.021 5.949 1 98.81 213 ASP A O 1
ATOM 1658 N N . ALA A 1 214 ? -2.855 -2.154 6.039 1 98.88 214 ALA A N 1
ATOM 1659 C CA . ALA A 1 214 ? -2.213 -3.443 5.793 1 98.88 214 ALA A CA 1
ATOM 1660 C C . ALA A 1 214 ? -1.601 -3.492 4.395 1 98.88 214 ALA A C 1
ATOM 1662 O O . ALA A 1 214 ? -0.546 -4.102 4.195 1 98.88 214 ALA A O 1
ATOM 1663 N N . ASN A 1 215 ? -2.236 -2.881 3.441 1 98.88 215 ASN A N 1
ATOM 1664 C CA . ASN A 1 215 ? -1.715 -2.943 2.08 1 98.88 215 ASN A CA 1
ATOM 1665 C C . ASN A 1 215 ? -0.568 -1.959 1.872 1 98.88 215 ASN A C 1
ATOM 1667 O O . ASN A 1 215 ? 0.334 -2.209 1.071 1 98.88 215 ASN A O 1
ATOM 1671 N N . LEU A 1 216 ? -0.551 -0.847 2.631 1 98.94 216 LEU A N 1
ATOM 1672 C CA . LEU A 1 216 ? 0.662 -0.038 2.68 1 98.94 216 LEU A CA 1
ATOM 1673 C C . LEU A 1 216 ? 1.838 -0.853 3.205 1 98.94 216 LEU A C 1
ATOM 1675 O O . LEU A 1 216 ? 2.934 -0.804 2.643 1 98.94 216 LEU A O 1
ATOM 1679 N N . ALA A 1 217 ? 1.57 -1.599 4.258 1 98.94 217 ALA A N 1
ATOM 1680 C CA . ALA A 1 217 ? 2.584 -2.471 4.848 1 98.94 217 ALA A CA 1
ATOM 1681 C C . ALA A 1 217 ? 3.045 -3.527 3.848 1 98.94 217 ALA A C 1
ATOM 1683 O O . ALA A 1 217 ? 4.246 -3.773 3.701 1 98.94 217 ALA A O 1
ATOM 1684 N N . TYR A 1 218 ? 2.088 -4.098 3.148 1 98.94 218 TYR A N 1
ATOM 1685 C CA . TYR A 1 218 ? 2.424 -5.094 2.139 1 98.94 218 TYR A CA 1
ATOM 1686 C C . TYR A 1 218 ? 3.422 -4.535 1.13 1 98.94 218 TYR A C 1
ATOM 1688 O O . TYR A 1 218 ? 4.418 -5.188 0.808 1 98.94 218 TYR A O 1
ATOM 1696 N N . GLU A 1 219 ? 3.129 -3.34 0.617 1 98.94 219 GLU A N 1
ATOM 1697 C CA . GLU A 1 219 ? 3.959 -2.828 -0.47 1 98.94 219 GLU A CA 1
ATOM 1698 C C . GLU A 1 219 ? 5.367 -2.502 0.016 1 98.94 219 GLU A C 1
ATOM 1700 O O . GLU A 1 219 ? 6.344 -2.717 -0.706 1 98.94 219 GLU A O 1
ATOM 1705 N N . ASN A 1 220 ? 5.5 -1.973 1.287 1 98.94 220 ASN A N 1
ATOM 1706 C CA . ASN A 1 220 ? 6.828 -1.849 1.873 1 98.94 220 ASN A CA 1
ATOM 1707 C C . ASN A 1 220 ? 7.566 -3.184 1.874 1 98.94 220 ASN A C 1
ATOM 1709 O O . ASN A 1 220 ? 8.711 -3.264 1.427 1 98.94 220 ASN A O 1
ATOM 1713 N N . GLY A 1 221 ? 6.902 -4.199 2.365 1 98.94 221 GLY A N 1
ATOM 1714 C CA . GLY A 1 221 ? 7.504 -5.52 2.404 1 98.94 221 GLY A CA 1
ATOM 1715 C C . GLY A 1 221 ? 7.855 -6.059 1.029 1 98.94 221 GLY A C 1
ATOM 1716 O O . GLY A 1 221 ? 8.906 -6.672 0.848 1 98.94 221 GLY A O 1
ATOM 1717 N N . SER A 1 222 ? 6.969 -5.844 0.078 1 98.94 222 SER A N 1
ATOM 1718 C CA . SER A 1 222 ? 7.152 -6.309 -1.293 1 98.94 222 SER A CA 1
ATOM 1719 C C . SER A 1 222 ? 8.391 -5.688 -1.924 1 98.94 222 SER A C 1
ATOM 1721 O O . SER A 1 222 ? 9.188 -6.383 -2.561 1 98.94 222 SER A O 1
ATOM 1723 N N . LEU A 1 223 ? 8.586 -4.402 -1.728 1 98.94 223 LEU A N 1
ATOM 1724 C CA . LEU A 1 223 ? 9.766 -3.721 -2.254 1 98.94 223 LEU A CA 1
ATOM 1725 C C . LEU A 1 223 ? 11.031 -4.195 -1.551 1 98.94 223 LEU A C 1
ATOM 1727 O O . LEU A 1 223 ? 12.07 -4.371 -2.188 1 98.94 223 LEU A O 1
ATOM 1731 N N . MET A 1 224 ? 10.938 -4.414 -0.271 1 98.94 224 MET A N 1
ATOM 1732 C CA . MET A 1 224 ? 12.07 -4.945 0.477 1 98.94 224 MET A CA 1
ATOM 1733 C C . MET A 1 224 ? 12.445 -6.336 -0.023 1 98.94 224 MET A C 1
ATOM 1735 O O . MET A 1 224 ? 13.625 -6.641 -0.201 1 98.94 224 MET A O 1
ATOM 1739 N N . ALA A 1 225 ? 11.445 -7.184 -0.248 1 98.94 225 ALA A N 1
ATOM 1740 C CA . ALA A 1 225 ? 11.711 -8.516 -0.781 1 98.94 225 ALA A CA 1
ATOM 1741 C C . ALA A 1 225 ? 12.484 -8.445 -2.092 1 98.94 225 ALA A C 1
ATOM 1743 O O . ALA A 1 225 ? 13.461 -9.18 -2.289 1 98.94 225 ALA A O 1
ATOM 1744 N N . GLU A 1 226 ? 12.055 -7.547 -2.963 1 98.75 226 GLU A N 1
ATOM 1745 C CA . GLU A 1 226 ? 12.75 -7.363 -4.234 1 98.75 226 GLU A CA 1
ATOM 1746 C C . GLU A 1 226 ? 14.219 -6.988 -4.012 1 98.75 226 GLU A C 1
ATOM 1748 O O . GLU A 1 226 ? 15.109 -7.543 -4.66 1 98.75 226 GLU A O 1
ATOM 1753 N N . SER A 1 227 ? 14.477 -6.086 -3.107 1 98.69 227 SER A N 1
ATOM 1754 C CA . SER A 1 227 ? 15.836 -5.633 -2.848 1 98.69 227 SER A CA 1
ATOM 1755 C C . SER A 1 227 ? 16.688 -6.742 -2.236 1 98.69 227 SER A C 1
ATOM 1757 O O . SER A 1 227 ? 17.891 -6.793 -2.447 1 98.69 227 SER A O 1
ATOM 1759 N N . LEU A 1 228 ? 16.062 -7.668 -1.539 1 98.69 228 LEU A N 1
ATOM 1760 C CA . LEU A 1 228 ? 16.75 -8.75 -0.854 1 98.69 228 LEU A CA 1
ATOM 1761 C C . LEU A 1 228 ? 16.953 -9.938 -1.788 1 98.69 228 LEU A C 1
ATOM 1763 O O . LEU A 1 228 ? 17.625 -10.906 -1.428 1 98.69 228 LEU A O 1
ATOM 1767 N N . GLY A 1 229 ? 16.344 -9.883 -2.949 1 98.19 229 GLY A N 1
ATOM 1768 C CA . GLY A 1 229 ? 16.406 -11 -3.873 1 98.19 229 GLY A CA 1
ATOM 1769 C C . GLY A 1 229 ? 15.508 -12.148 -3.48 1 98.19 229 GLY A C 1
ATOM 1770 O O . GLY A 1 229 ? 15.836 -13.32 -3.715 1 98.19 229 GLY A O 1
ATOM 1771 N N . ILE A 1 230 ? 14.484 -11.859 -2.748 1 98.81 230 ILE A N 1
ATOM 1772 C CA . ILE A 1 230 ? 13.469 -12.844 -2.385 1 98.81 230 ILE A CA 1
ATOM 1773 C C . ILE A 1 230 ? 12.242 -12.664 -3.273 1 98.81 230 ILE A C 1
ATOM 1775 O O . ILE A 1 230 ? 11.789 -11.539 -3.506 1 98.81 230 ILE A O 1
ATOM 1779 N N . ALA A 1 231 ? 11.742 -13.742 -3.875 1 98.75 231 ALA A N 1
ATOM 1780 C CA . ALA A 1 231 ? 10.531 -13.703 -4.688 1 98.75 231 ALA A CA 1
ATOM 1781 C C . ALA A 1 231 ? 9.281 -13.656 -3.809 1 98.75 231 ALA A C 1
ATOM 1783 O O . ALA A 1 231 ? 9.266 -14.211 -2.709 1 98.75 231 ALA A O 1
ATOM 1784 N N . GLN A 1 232 ? 8.281 -13.008 -4.312 1 98.75 232 GLN A N 1
ATOM 1785 C CA . GLN A 1 232 ? 7.027 -12.922 -3.568 1 98.75 232 GLN A CA 1
ATOM 1786 C C . GLN A 1 232 ? 5.859 -12.594 -4.496 1 98.75 232 GLN A C 1
ATOM 1788 O O . GLN A 1 232 ? 6.062 -12.156 -5.629 1 98.75 232 GLN A O 1
ATOM 1793 N N . PHE A 1 233 ? 4.688 -12.883 -4.094 1 98.81 233 PHE A N 1
ATOM 1794 C CA . PHE A 1 233 ? 3.475 -12.414 -4.758 1 98.81 233 PHE A CA 1
ATOM 1795 C C . PHE A 1 233 ? 2.332 -12.273 -3.762 1 98.81 233 PHE A C 1
ATOM 1797 O O . PHE A 1 233 ? 2.379 -12.844 -2.668 1 98.81 233 PHE A O 1
ATOM 1804 N N . TYR A 1 234 ? 1.397 -11.406 -4.051 1 98.88 234 TYR A N 1
ATOM 1805 C CA . TYR A 1 234 ? 0.194 -11.18 -3.258 1 98.88 234 TYR A CA 1
ATOM 1806 C C . TYR A 1 234 ? -0.712 -12.398 -3.281 1 98.88 234 TYR A C 1
ATOM 1808 O O . TYR A 1 234 ? -0.998 -12.953 -4.348 1 98.88 234 TYR A O 1
ATOM 1816 N N . THR A 1 235 ? -1.186 -12.859 -2.148 1 98.56 235 THR A N 1
ATOM 1817 C CA . THR A 1 235 ? -1.999 -14.07 -2.092 1 98.56 235 THR A CA 1
ATOM 1818 C C . THR A 1 235 ? -3.482 -13.727 -2.207 1 98.56 235 THR A C 1
ATOM 1820 O O . THR A 1 235 ? -4.238 -13.906 -1.249 1 98.56 235 THR A O 1
ATOM 1823 N N . GLY A 1 236 ? -3.867 -13.312 -3.389 1 97.5 236 GLY A N 1
ATOM 1824 C CA . GLY A 1 236 ? -5.242 -12.914 -3.652 1 97.5 236 GLY A CA 1
ATOM 1825 C C . GLY A 1 236 ? -6.242 -14.031 -3.43 1 97.5 236 GLY A C 1
ATOM 1826 O O . GLY A 1 236 ? -7.32 -13.805 -2.877 1 97.5 236 GLY A O 1
ATOM 1827 N N . PHE A 1 237 ? -5.918 -15.266 -3.797 1 97.12 237 PHE A N 1
ATOM 1828 C CA . PHE A 1 237 ? -6.812 -16.406 -3.619 1 97.12 237 PHE A CA 1
ATOM 1829 C C . PHE A 1 237 ? -7.043 -16.688 -2.139 1 97.12 237 PHE A C 1
ATOM 1831 O O . PHE A 1 237 ? -8.18 -16.906 -1.712 1 97.12 237 PHE A O 1
ATOM 1838 N N . VAL A 1 238 ? -5.973 -16.609 -1.358 1 98.31 238 VAL A N 1
ATOM 1839 C CA . VAL A 1 238 ? -6.094 -16.875 0.072 1 98.31 238 VAL A CA 1
ATOM 1840 C C . VAL A 1 238 ? -6.934 -15.773 0.729 1 98.31 238 VAL A C 1
ATOM 1842 O O . VAL A 1 238 ? -7.859 -16.062 1.489 1 98.31 238 VAL A O 1
ATOM 1845 N N . CYS A 1 239 ? -6.633 -14.539 0.394 1 97.5 239 CYS A N 1
ATOM 1846 C CA . CYS A 1 239 ? -7.375 -13.43 0.981 1 97.5 239 CYS A CA 1
ATOM 1847 C C . CYS A 1 239 ? -8.859 -13.516 0.634 1 97.5 239 CYS A C 1
ATOM 1849 O O . CYS A 1 239 ? -9.711 -13.25 1.479 1 97.5 239 CYS A O 1
ATOM 1851 N N . SER A 1 240 ? -9.18 -13.883 -0.587 1 95.19 240 SER A N 1
ATOM 1852 C CA . SER A 1 240 ? -10.57 -14.031 -1.002 1 95.19 240 SER A CA 1
ATOM 1853 C C . SER A 1 240 ? -11.25 -15.172 -0.248 1 95.19 240 SER A C 1
ATOM 1855 O O . SER A 1 240 ? -12.406 -15.055 0.147 1 95.19 240 SER A O 1
ATOM 1857 N N . ALA A 1 241 ? -10.531 -16.25 -0.078 1 96.44 241 ALA A N 1
ATOM 1858 C CA . ALA A 1 241 ? -11.078 -17.375 0.67 1 96.44 241 ALA A CA 1
ATOM 1859 C C . ALA A 1 241 ? -11.352 -17 2.121 1 96.44 241 ALA A C 1
ATOM 1861 O O . ALA A 1 241 ? -12.375 -17.391 2.691 1 96.44 241 ALA A O 1
ATOM 1862 N N . VAL A 1 242 ? -10.469 -16.234 2.717 1 96.62 242 VAL A N 1
ATOM 1863 C CA . VAL A 1 242 ? -10.609 -15.781 4.094 1 96.62 242 VAL A CA 1
ATOM 1864 C C . VAL A 1 242 ? -11.914 -14.992 4.242 1 96.62 242 VAL A C 1
ATOM 1866 O O . VAL A 1 242 ? -12.625 -15.148 5.234 1 96.62 242 VAL A O 1
ATOM 1869 N N . GLU A 1 243 ? -12.203 -14.164 3.273 1 92.69 243 GLU A N 1
ATOM 1870 C CA . GLU A 1 243 ? -13.414 -13.359 3.309 1 92.69 243 GLU A CA 1
ATOM 1871 C C . GLU A 1 243 ? -14.664 -14.242 3.289 1 92.69 243 GLU A C 1
ATOM 1873 O O . GLU A 1 243 ? -15.727 -13.82 3.746 1 92.69 243 GLU A O 1
ATOM 1878 N N . GLN A 1 244 ? -14.508 -15.445 2.744 1 92.06 244 GLN A N 1
ATOM 1879 C CA . GLN A 1 244 ? -15.648 -16.344 2.623 1 92.06 244 GLN A CA 1
ATOM 1880 C C . GLN A 1 244 ? -15.672 -17.359 3.771 1 92.06 244 GLN A C 1
ATOM 1882 O O . GLN A 1 244 ? -16.594 -18.156 3.877 1 92.06 244 GLN A O 1
ATOM 1887 N N . ASP A 1 245 ? -14.68 -17.297 4.59 1 93.62 245 ASP A N 1
ATOM 1888 C CA . ASP A 1 245 ? -14.531 -18.25 5.676 1 93.62 245 ASP A CA 1
ATOM 1889 C C . ASP A 1 245 ? -15.406 -17.875 6.867 1 93.62 245 ASP A C 1
ATOM 1891 O O . ASP A 1 245 ? -14.914 -17.359 7.875 1 93.62 245 ASP A O 1
ATOM 1895 N N . ARG A 1 246 ? -16.688 -18.234 6.898 1 89.62 246 ARG A N 1
ATOM 1896 C CA . ARG A 1 246 ? -17.656 -17.859 7.918 1 89.62 246 ARG A CA 1
ATOM 1897 C C . ARG A 1 246 ? -17.422 -18.625 9.211 1 89.62 246 ARG A C 1
ATOM 1899 O O . ARG A 1 246 ? -17.875 -18.219 10.281 1 89.62 246 ARG A O 1
ATOM 1906 N N . LYS A 1 247 ? -16.703 -19.703 9.141 1 93.38 247 LYS A N 1
ATOM 1907 C CA . LYS A 1 247 ? -16.516 -20.562 10.305 1 93.38 247 LYS A CA 1
ATOM 1908 C C . LYS A 1 247 ? -15.195 -20.25 11.008 1 93.38 247 LYS A C 1
ATOM 1910 O O . LYS A 1 247 ? -14.836 -20.906 11.992 1 93.38 247 LYS A O 1
ATOM 1915 N N . GLY A 1 248 ? -14.414 -19.375 10.5 1 95.31 248 GLY A N 1
ATOM 1916 C CA . GLY A 1 248 ? -13.188 -18.938 11.141 1 95.31 248 GLY A CA 1
ATOM 1917 C C . GLY A 1 248 ? -12.086 -19.984 11.102 1 95.31 248 GLY A C 1
ATOM 1918 O O . GLY A 1 248 ? -11.344 -20.141 12.078 1 95.31 248 GLY A O 1
ATOM 1919 N N . LYS A 1 249 ? -12.055 -20.766 10.078 1 97.25 249 LYS A N 1
ATOM 1920 C CA . LYS A 1 249 ? -11.062 -21.828 9.961 1 97.25 249 LYS A CA 1
ATOM 1921 C C . LYS A 1 249 ? -9.648 -21.25 9.844 1 97.25 249 LYS A C 1
ATOM 1923 O O . LYS A 1 249 ? -8.703 -21.797 10.406 1 97.25 249 LYS A O 1
ATOM 1928 N N . PHE A 1 250 ? -9.508 -20.188 9.133 1 98 250 PHE A N 1
ATOM 1929 C CA . PHE A 1 250 ? -8.203 -19.531 9.031 1 98 250 PHE A CA 1
ATOM 1930 C C . PHE A 1 250 ? -7.77 -18.969 10.375 1 98 250 PHE A C 1
ATOM 1932 O O . PHE A 1 250 ? -6.598 -19.047 10.742 1 98 250 PHE A O 1
ATOM 1939 N N . ASP A 1 251 ? -8.727 -18.375 11.078 1 97.31 251 ASP A N 1
ATOM 1940 C CA . ASP A 1 251 ? -8.422 -17.859 12.414 1 97.31 251 ASP A CA 1
ATOM 1941 C C . ASP A 1 251 ? -7.848 -18.953 13.305 1 97.31 251 ASP A C 1
ATOM 1943 O O . ASP A 1 251 ? -6.852 -18.75 14 1 97.31 251 ASP A O 1
ATOM 1947 N N . ALA A 1 252 ? -8.469 -20.094 13.281 1 97.44 252 ALA A N 1
ATOM 1948 C CA . ALA A 1 252 ? -8.016 -21.219 14.094 1 97.44 252 ALA A CA 1
ATOM 1949 C C . ALA A 1 252 ? -6.641 -21.719 13.641 1 97.44 252 ALA A C 1
ATOM 1951 O O . ALA A 1 252 ? -5.75 -21.938 14.461 1 97.44 252 ALA A O 1
ATOM 1952 N N . LEU A 1 253 ? -6.434 -21.844 12.375 1 98.12 253 LEU A N 1
ATOM 1953 C CA . LEU A 1 253 ? -5.199 -22.375 11.805 1 98.12 253 LEU A CA 1
ATOM 1954 C C . LEU A 1 253 ? -4.02 -21.453 12.109 1 98.12 253 LEU A C 1
ATOM 1956 O O . LEU A 1 253 ? -2.918 -21.938 12.398 1 98.12 253 LEU A O 1
ATOM 1960 N N . LEU A 1 254 ? -4.289 -20.125 12.07 1 98 254 LEU A N 1
ATOM 1961 C CA . LEU A 1 254 ? -3.209 -19.141 12.156 1 98 254 LEU A CA 1
ATOM 1962 C C . LEU A 1 254 ? -3.186 -18.469 13.523 1 98 254 LEU A C 1
ATOM 1964 O O . LEU A 1 254 ? -2.396 -17.562 13.758 1 98 254 LEU A O 1
ATOM 1968 N N . GLU A 1 255 ? -4.102 -18.828 14.367 1 96.62 255 GLU A N 1
ATOM 1969 C CA . GLU A 1 255 ? -4.152 -18.312 15.734 1 96.62 255 GLU A CA 1
ATOM 1970 C C . GLU A 1 255 ? -4.285 -16.797 15.758 1 96.62 255 GLU A C 1
ATOM 1972 O O . GLU A 1 255 ? -3.531 -16.109 16.453 1 96.62 255 GLU A O 1
ATOM 1977 N N . LEU A 1 256 ? -5.188 -16.281 15.055 1 96.81 256 LEU A N 1
ATOM 1978 C CA . LEU A 1 256 ? -5.309 -14.852 14.828 1 96.81 256 LEU A CA 1
ATOM 1979 C C . LEU A 1 256 ? -6.113 -14.188 15.945 1 96.81 256 LEU A C 1
ATOM 1981 O O . LEU A 1 256 ? -6.105 -12.969 16.078 1 96.81 256 LEU A O 1
ATOM 1985 N N . LYS A 1 257 ? -6.863 -14.922 16.812 1 94.38 257 LYS A N 1
ATOM 1986 C CA . LYS A 1 257 ? -7.594 -14.398 17.953 1 94.38 257 LYS A CA 1
ATOM 1987 C C . LYS A 1 257 ? -8.578 -13.312 17.531 1 94.38 257 LYS A C 1
ATOM 1989 O O . LYS A 1 257 ? -8.625 -12.234 18.141 1 94.38 257 LYS A O 1
ATOM 1994 N N . GLY A 1 258 ? -9.242 -13.469 16.453 1 94.25 258 GLY A N 1
ATOM 1995 C CA . GLY A 1 258 ? -10.312 -12.586 16.016 1 94.25 258 GLY A CA 1
ATOM 1996 C C . GLY A 1 258 ? -9.828 -11.469 15.109 1 94.25 258 GLY A C 1
ATOM 1997 O O . GLY A 1 258 ? -10.625 -10.672 14.617 1 94.25 258 GLY A O 1
ATOM 1998 N N . ARG A 1 259 ? -8.562 -11.414 14.891 1 97.38 259 ARG A N 1
ATOM 1999 C CA . ARG A 1 259 ? -8.047 -10.406 13.969 1 97.38 259 ARG A CA 1
ATOM 2000 C C . ARG A 1 259 ? -8.359 -10.781 12.523 1 97.38 259 ARG A C 1
ATOM 2002 O O . ARG A 1 259 ? -8.523 -11.953 12.203 1 97.38 259 ARG A O 1
ATOM 2009 N N . LYS A 1 260 ? -8.469 -9.789 11.703 1 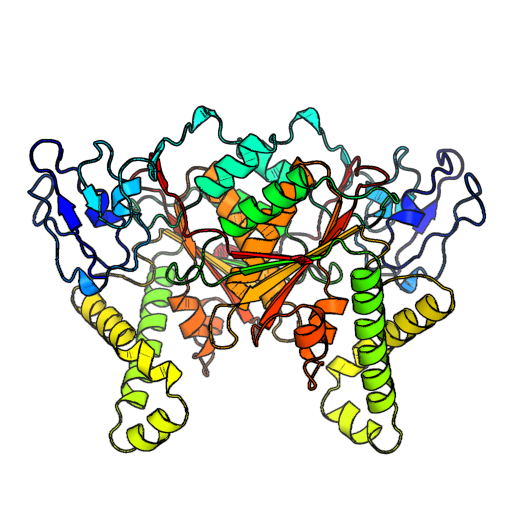97.44 260 LYS A N 1
ATOM 2010 C CA . LYS A 1 260 ? -8.852 -9.969 10.305 1 97.44 260 LYS A CA 1
ATOM 2011 C C . LYS A 1 260 ? -7.629 -9.883 9.391 1 97.44 260 LYS A C 1
ATOM 2013 O O . LYS A 1 260 ? -6.895 -8.891 9.414 1 97.44 260 LYS A O 1
ATOM 2018 N N . ILE A 1 261 ? -7.414 -10.898 8.594 1 98.5 261 ILE A N 1
ATOM 2019 C CA . 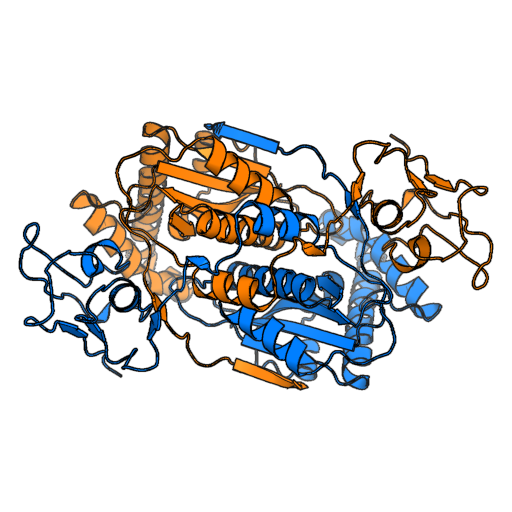ILE A 1 261 ? -6.383 -10.852 7.562 1 98.5 261 ILE A CA 1
ATOM 2020 C C . ILE A 1 261 ? -6.77 -9.836 6.488 1 98.5 261 ILE A C 1
ATOM 2022 O O . ILE A 1 261 ? -7.855 -9.922 5.91 1 98.5 261 ILE A O 1
ATOM 2026 N N . GLN A 1 262 ? -5.852 -8.875 6.27 1 98.44 262 GLN A N 1
ATOM 2027 C CA . GLN A 1 262 ? -6.129 -7.824 5.297 1 98.44 262 GLN A CA 1
ATOM 2028 C C . GLN A 1 262 ? -5.305 -8.016 4.027 1 98.44 262 GLN A C 1
ATOM 2030 O O . GLN A 1 262 ? -5.684 -7.547 2.953 1 98.44 262 GLN A O 1
ATOM 2035 N N . ALA A 1 263 ? -4.148 -8.641 4.113 1 98.81 263 ALA A N 1
ATOM 2036 C CA . ALA A 1 263 ? -3.234 -8.914 3.008 1 98.81 263 ALA A CA 1
ATOM 2037 C C . ALA A 1 263 ? -2.355 -10.125 3.305 1 98.81 263 ALA A C 1
ATOM 2039 O O . ALA A 1 263 ? -2.188 -10.508 4.465 1 98.81 263 ALA A O 1
ATOM 2040 N N . GLY A 1 264 ? -1.895 -10.742 2.311 1 98.88 264 GLY A N 1
ATOM 2041 C CA . GLY A 1 264 ? -0.973 -11.859 2.41 1 98.88 264 GLY A CA 1
ATOM 2042 C C . GLY A 1 264 ? 0.092 -11.852 1.33 1 98.88 264 GLY A C 1
ATOM 2043 O O . GLY A 1 264 ? -0.175 -11.477 0.188 1 98.88 264 GLY A O 1
ATOM 2044 N N . MET A 1 265 ? 1.258 -12.312 1.701 1 98.94 265 MET A N 1
ATOM 2045 C CA . MET A 1 265 ? 2.41 -12.391 0.808 1 98.94 265 MET A CA 1
ATOM 2046 C C . MET A 1 265 ? 3.029 -13.781 0.833 1 98.94 265 MET A C 1
ATOM 2048 O O . MET A 1 265 ? 3.488 -14.242 1.879 1 98.94 265 MET A O 1
ATOM 2052 N N . ALA A 1 266 ? 2.998 -14.453 -0.261 1 98.94 266 ALA A N 1
ATOM 2053 C CA . ALA A 1 266 ? 3.764 -15.688 -0.399 1 98.94 266 ALA A CA 1
ATOM 2054 C C . ALA A 1 266 ? 5.211 -15.398 -0.779 1 98.94 266 ALA A C 1
ATOM 2056 O O . ALA A 1 266 ? 5.48 -14.516 -1.604 1 98.94 266 ALA A O 1
ATOM 2057 N N . LEU A 1 267 ? 6.145 -16.125 -0.157 1 98.94 267 LEU A N 1
ATOM 2058 C CA . LEU A 1 267 ? 7.566 -15.859 -0.329 1 98.94 267 LEU A CA 1
ATOM 2059 C C . LEU A 1 267 ? 8.328 -17.141 -0.622 1 98.94 267 LEU A C 1
ATOM 2061 O O . LEU A 1 267 ? 7.961 -18.219 -0.131 1 98.94 267 LEU A O 1
ATOM 2065 N N . GLY A 1 268 ? 9.352 -17 -1.396 1 98.88 268 GLY A N 1
ATOM 2066 C CA . GLY A 1 268 ? 10.266 -18.094 -1.707 1 98.88 268 GLY A CA 1
ATOM 2067 C C . GLY A 1 268 ? 11.586 -17.609 -2.281 1 98.88 268 GLY A C 1
ATOM 2068 O O . GLY A 1 268 ? 11.711 -16.453 -2.686 1 98.88 268 GLY A O 1
ATOM 2069 N N . VAL A 1 269 ? 12.539 -18.531 -2.221 1 98.81 269 VAL A N 1
ATOM 2070 C CA . VAL A 1 269 ? 13.781 -18.281 -2.947 1 98.81 269 VAL A CA 1
ATOM 2071 C C . VAL A 1 269 ? 13.539 -18.438 -4.445 1 98.81 269 VAL A C 1
ATOM 2073 O O . VAL A 1 269 ? 13.031 -19.469 -4.895 1 98.81 269 VAL A O 1
ATOM 2076 N N . PRO A 1 270 ? 13.883 -17.391 -5.148 1 98.56 270 PRO A N 1
ATOM 2077 C CA . PRO A 1 270 ? 13.57 -17.469 -6.578 1 98.56 270 PRO A CA 1
ATOM 2078 C C . PRO A 1 270 ? 14.477 -18.438 -7.328 1 98.56 270 PRO A C 1
ATOM 2080 O O . PRO A 1 270 ? 15.672 -18.531 -7.027 1 98.56 270 PRO A O 1
ATOM 2083 N N . ALA A 1 271 ? 13.883 -19.156 -8.297 1 98.25 271 ALA A N 1
ATOM 2084 C CA . ALA A 1 271 ? 14.695 -19.953 -9.211 1 98.25 271 ALA A CA 1
ATOM 2085 C C . ALA A 1 271 ? 15.578 -19.062 -10.078 1 98.25 271 ALA A C 1
ATOM 2087 O O . ALA A 1 271 ? 16.656 -19.484 -10.508 1 98.25 271 ALA A O 1
ATOM 2088 N N . PHE A 1 272 ? 15.141 -17.922 -10.352 1 97.31 272 PHE A N 1
ATOM 2089 C CA . PHE A 1 272 ? 15.859 -16.859 -11.047 1 97.31 272 PHE A CA 1
ATOM 2090 C C . PHE A 1 272 ? 15.227 -15.5 -10.766 1 97.31 272 PHE A C 1
ATOM 2092 O O . PHE A 1 272 ? 14.094 -15.422 -10.273 1 97.31 272 PHE A O 1
ATOM 2099 N N . ARG A 1 273 ? 15.984 -14.492 -11.016 1 95.75 273 ARG A N 1
ATOM 2100 C CA . ARG A 1 273 ? 15.445 -13.133 -10.977 1 95.75 273 ARG A CA 1
ATOM 2101 C C . ARG A 1 273 ? 15.164 -12.609 -12.375 1 95.75 273 ARG A C 1
ATOM 2103 O O . ARG A 1 273 ? 15.898 -12.914 -13.32 1 95.75 273 ARG A O 1
ATOM 2110 N N . PHE A 1 274 ? 14.141 -11.82 -12.477 1 97.19 274 PHE A N 1
ATOM 2111 C CA . PHE A 1 274 ? 13.805 -11.242 -13.773 1 97.19 274 PHE A CA 1
ATOM 2112 C C . PHE A 1 274 ? 14.969 -10.406 -14.305 1 97.19 274 PHE A C 1
ATOM 2114 O O . PHE A 1 274 ? 15.562 -9.625 -13.57 1 97.19 274 PHE A O 1
ATOM 2121 N N . SER A 1 275 ? 15.203 -10.547 -15.547 1 94.12 275 SER A N 1
ATOM 2122 C CA . SER A 1 275 ? 16.281 -9.781 -16.172 1 94.12 275 SER A CA 1
ATOM 2123 C C . SER A 1 275 ? 15.758 -8.453 -16.719 1 94.12 275 SER A C 1
ATOM 2125 O O . SER A 1 275 ? 16.547 -7.523 -16.938 1 94.12 275 SER A O 1
ATOM 2127 N N . ASN A 1 276 ? 14.469 -8.492 -16.953 1 97.5 276 ASN A N 1
ATOM 2128 C CA . ASN A 1 276 ? 13.844 -7.324 -17.578 1 97.5 276 ASN A CA 1
ATOM 2129 C C . ASN A 1 276 ? 12.594 -6.887 -16.812 1 97.5 276 ASN A C 1
ATOM 2131 O O . ASN A 1 276 ? 11.984 -7.688 -16.109 1 97.5 276 ASN A O 1
ATOM 2135 N N . TYR A 1 277 ? 12.328 -5.645 -16.906 1 97.75 277 TYR A N 1
ATOM 2136 C CA . TYR A 1 277 ? 10.977 -5.176 -16.609 1 97.75 277 TYR A CA 1
ATOM 2137 C C . TYR A 1 277 ? 10.25 -4.773 -17.891 1 97.75 277 TYR A C 1
ATOM 2139 O O . TYR A 1 277 ? 10.875 -4.586 -18.938 1 97.75 277 TYR A O 1
ATOM 2147 N N . ILE A 1 278 ? 8.945 -4.766 -17.906 1 96.69 278 ILE A N 1
ATOM 2148 C CA . ILE A 1 278 ? 8.156 -4.457 -19.094 1 96.69 278 ILE A CA 1
ATOM 2149 C C . ILE A 1 278 ? 7.281 -3.232 -18.828 1 96.69 278 ILE A C 1
ATOM 2151 O O . ILE A 1 278 ? 6.953 -2.932 -17.672 1 96.69 278 ILE A O 1
ATOM 2155 N N . ASP A 1 279 ? 6.93 -2.58 -19.844 1 96.38 279 ASP A N 1
ATOM 2156 C CA . ASP A 1 279 ? 6.055 -1.42 -19.719 1 96.38 279 ASP A CA 1
ATOM 2157 C C . ASP A 1 279 ? 4.641 -1.841 -19.328 1 96.38 279 ASP A C 1
ATOM 2159 O O . ASP A 1 279 ? 4.148 -2.875 -19.781 1 96.38 279 ASP A O 1
ATOM 2163 N N . LYS A 1 280 ? 4.055 -1.072 -18.453 1 97.06 280 LYS A N 1
ATOM 2164 C CA . LYS A 1 280 ? 2.629 -1.206 -18.172 1 97.06 280 LYS A CA 1
ATOM 2165 C C . LYS A 1 280 ? 1.793 -0.513 -19.25 1 97.06 280 LYS A C 1
ATOM 2167 O O . LYS A 1 280 ? 2.338 0.143 -20.141 1 97.06 280 LYS A O 1
ATOM 2172 N N . LYS A 1 281 ? 0.448 -0.808 -19.203 1 96.44 281 LYS A N 1
ATOM 2173 C CA . LYS A 1 281 ? -0.457 -0.021 -20.031 1 96.44 281 LYS A CA 1
ATOM 2174 C C . LYS A 1 281 ? -0.25 1.474 -19.812 1 96.44 281 LYS A C 1
ATOM 2176 O O . LYS A 1 281 ? 0.302 1.884 -18.781 1 96.44 281 LYS A O 1
ATOM 2181 N N . PRO A 1 282 ? -0.615 2.254 -20.766 1 95.88 282 PRO A N 1
ATOM 2182 C CA . PRO A 1 282 ? -0.455 3.699 -20.578 1 95.88 282 PRO A CA 1
ATOM 2183 C C . PRO A 1 282 ? -1.113 4.211 -19.297 1 95.88 282 PRO A C 1
ATOM 2185 O O . PRO A 1 282 ? -2.205 3.762 -18.938 1 95.88 282 PRO A O 1
ATOM 2188 N N . LEU A 1 283 ? -0.399 5.078 -18.719 1 94.75 283 LEU A N 1
ATOM 2189 C CA . LEU A 1 283 ? -0.853 5.73 -17.5 1 94.75 283 LEU A CA 1
ATOM 2190 C C . LEU A 1 283 ? -2.113 6.547 -17.75 1 94.75 283 LEU A C 1
ATOM 2192 O O . LEU A 1 283 ? -2.154 7.359 -18.688 1 94.75 283 LEU A O 1
ATOM 2196 N N . GLU A 1 284 ? -3.184 6.297 -17.016 1 96.5 284 GLU A N 1
ATOM 2197 C CA . GLU A 1 284 ? -4.395 7.113 -17.047 1 96.5 284 GLU A CA 1
ATOM 2198 C C . GLU A 1 284 ? -4.387 8.148 -15.93 1 96.5 284 GLU A C 1
ATOM 2200 O O . GLU A 1 284 ? -4.633 7.82 -14.773 1 96.5 284 GLU A O 1
ATOM 2205 N N . VAL A 1 285 ? -4.109 9.406 -16.281 1 98.25 285 VAL A N 1
ATOM 2206 C CA . VAL A 1 285 ? -4.012 10.469 -15.289 1 98.25 285 VAL A CA 1
ATOM 2207 C C . VAL A 1 285 ? -4.719 11.719 -15.805 1 98.25 285 VAL A C 1
ATOM 2209 O O . VAL A 1 285 ? -4.559 12.102 -16.969 1 98.25 285 VAL A O 1
ATOM 2212 N N . THR A 1 286 ? -5.594 12.266 -14.992 1 98.44 286 THR A N 1
ATOM 2213 C CA . THR A 1 286 ? -6.246 13.547 -15.242 1 98.44 286 THR A CA 1
ATOM 2214 C C . THR A 1 286 ? -5.637 14.641 -14.367 1 98.44 286 THR A C 1
ATOM 2216 O O . THR A 1 286 ? -5.449 14.453 -13.164 1 98.44 286 THR A O 1
ATOM 2219 N N . TRP A 1 287 ? -5.32 15.758 -14.992 1 98.38 287 TRP A N 1
ATOM 2220 C CA . TRP A 1 287 ? -4.777 16.906 -14.281 1 98.38 287 TRP A CA 1
ATOM 2221 C C . TRP A 1 287 ? -5.828 18 -14.133 1 98.38 287 TRP A C 1
ATOM 2223 O O . TRP A 1 287 ? -6.453 18.406 -15.117 1 98.38 287 TRP A O 1
ATOM 2233 N N . LEU A 1 288 ? -6.047 18.328 -12.938 1 98.31 288 LEU A N 1
ATOM 2234 C CA . LEU A 1 288 ? -7.031 19.359 -12.641 1 98.31 288 LEU A CA 1
ATOM 2235 C C . LEU A 1 288 ? -6.395 20.5 -11.867 1 98.31 288 LEU A C 1
ATOM 2237 O O . LEU A 1 288 ? -5.695 20.281 -10.875 1 98.31 288 LEU A O 1
ATOM 2241 N N . MET B 1 1 ? -8.438 -7.586 -28.953 1 56.66 1 MET B N 1
ATOM 2242 C CA . MET B 1 1 ? -7.562 -8.117 -29.984 1 56.66 1 MET B CA 1
ATOM 2243 C C . MET B 1 1 ? -6.902 -9.414 -29.531 1 56.66 1 MET B C 1
ATOM 2245 O O . MET B 1 1 ? -6.609 -9.586 -28.344 1 56.66 1 MET B O 1
ATOM 2249 N N . GLU B 1 2 ? -6.945 -10.422 -30.281 1 80.56 2 GLU B N 1
ATOM 2250 C CA . GLU B 1 2 ? -6.359 -11.734 -30 1 80.56 2 GLU B CA 1
ATOM 2251 C C . GLU B 1 2 ? -4.844 -11.633 -29.844 1 80.56 2 GLU B C 1
ATOM 2253 O O . GLU B 1 2 ? -4.18 -10.953 -30.625 1 80.56 2 GLU B O 1
ATOM 2258 N N . ILE B 1 3 ? -4.285 -12.055 -28.672 1 88.5 3 ILE B N 1
ATOM 2259 C CA . ILE B 1 3 ? -2.854 -12.008 -28.406 1 88.5 3 ILE B CA 1
ATOM 2260 C C . ILE B 1 3 ? -2.137 -13.078 -29.219 1 88.5 3 ILE B C 1
ATOM 2262 O O . ILE B 1 3 ? -2.658 -14.18 -29.406 1 88.5 3 ILE B O 1
ATOM 2266 N N . ILE B 1 4 ? -1.095 -12.727 -29.828 1 91.75 4 ILE B N 1
ATOM 2267 C CA . ILE B 1 4 ? -0.234 -13.656 -30.547 1 91.75 4 ILE B CA 1
ATOM 2268 C C . ILE B 1 4 ? 0.999 -13.977 -29.719 1 91.75 4 ILE B C 1
ATOM 2270 O O . ILE B 1 4 ? 1.735 -13.07 -29.312 1 91.75 4 ILE B O 1
ATOM 2274 N N . LEU B 1 5 ? 1.1 -15.211 -29.375 1 93.94 5 LEU B N 1
ATOM 2275 C CA . LEU B 1 5 ? 2.24 -15.711 -28.609 1 93.94 5 LEU B CA 1
ATOM 2276 C C . LEU B 1 5 ? 3.01 -16.75 -29.406 1 93.94 5 LEU B C 1
ATOM 2278 O O . LEU B 1 5 ? 2.42 -17.703 -29.922 1 93.94 5 LEU B O 1
ATOM 2282 N N . ASP B 1 6 ? 4.289 -16.484 -29.578 1 92.12 6 ASP B N 1
ATOM 2283 C CA . ASP B 1 6 ? 5.141 -17.422 -30.297 1 92.12 6 ASP B CA 1
ATOM 2284 C C . ASP B 1 6 ? 6.523 -17.516 -29.641 1 92.12 6 ASP B C 1
ATOM 2286 O O . ASP B 1 6 ? 6.91 -16.625 -28.875 1 92.12 6 ASP B O 1
ATOM 2290 N N . ILE B 1 7 ? 7.148 -18.641 -29.922 1 96.06 7 ILE B N 1
ATOM 2291 C CA . ILE B 1 7 ? 8.508 -18.875 -29.422 1 96.06 7 ILE B CA 1
ATOM 2292 C C . ILE B 1 7 ? 9.469 -18.969 -30.609 1 96.06 7 ILE B C 1
ATOM 2294 O O . ILE B 1 7 ? 9.273 -19.766 -31.516 1 96.06 7 ILE B O 1
ATOM 2298 N N . ASN B 1 8 ? 10.422 -18.094 -30.609 1 95.81 8 ASN B N 1
ATOM 2299 C CA . ASN B 1 8 ? 11.508 -18.234 -31.578 1 95.81 8 ASN B CA 1
ATOM 2300 C C . ASN B 1 8 ? 12.406 -19.422 -31.234 1 95.81 8 ASN B C 1
ATOM 2302 O O . ASN B 1 8 ? 13.273 -19.312 -30.359 1 95.81 8 ASN B O 1
ATOM 2306 N N . GLU B 1 9 ? 12.344 -20.469 -31.984 1 95.38 9 GLU B N 1
ATOM 2307 C CA . GLU B 1 9 ? 13.023 -21.719 -31.641 1 95.38 9 GLU B CA 1
ATOM 2308 C C . GLU B 1 9 ? 14.523 -21.594 -31.875 1 95.38 9 GLU B C 1
ATOM 2310 O O . GLU B 1 9 ? 15.305 -22.359 -31.297 1 95.38 9 GLU B O 1
ATOM 2315 N N . VAL B 1 10 ? 14.914 -20.688 -32.656 1 96.62 10 VAL B N 1
ATOM 2316 C CA . VAL B 1 10 ? 16.328 -20.531 -32.969 1 96.62 10 VAL B CA 1
ATOM 2317 C C . VAL B 1 10 ? 17.062 -19.938 -31.766 1 96.62 10 VAL B C 1
ATOM 2319 O O . VAL B 1 10 ? 18.141 -20.406 -31.391 1 96.62 10 VAL B O 1
ATOM 2322 N N . SER B 1 11 ? 16.422 -18.953 -31.156 1 97.12 11 SER B N 1
ATOM 2323 C CA . SER B 1 11 ? 17.078 -18.25 -30.062 1 97.12 11 SER B CA 1
ATOM 2324 C C . SER B 1 11 ? 16.703 -18.844 -28.703 1 97.12 11 SER B C 1
ATOM 2326 O O . SER B 1 11 ? 17.359 -18.594 -27.703 1 97.12 11 SER B O 1
ATOM 2328 N N . CYS B 1 12 ? 15.68 -19.688 -28.703 1 97.69 12 CYS B N 1
ATOM 2329 C CA . CYS B 1 12 ? 15.227 -20.281 -27.453 1 97.69 12 CYS B CA 1
ATOM 2330 C C . CYS B 1 12 ? 16.25 -21.266 -26.906 1 97.69 12 CYS B C 1
ATOM 2332 O O . CYS B 1 12 ? 16.625 -22.219 -27.609 1 97.69 12 CYS B O 1
ATOM 2334 N N . VAL B 1 13 ? 16.609 -21.062 -25.641 1 97.94 13 VAL B N 1
ATOM 2335 C CA . VAL B 1 13 ? 17.625 -21.938 -25.047 1 97.94 13 VAL B CA 1
ATOM 2336 C C . VAL B 1 13 ? 16.938 -22.984 -24.172 1 97.94 13 VAL B C 1
ATOM 2338 O O . VAL B 1 13 ? 17.609 -23.656 -23.375 1 97.94 13 VAL B O 1
ATOM 2341 N N . ARG B 1 14 ? 15.648 -23.047 -24.203 1 98 14 ARG B N 1
ATOM 2342 C CA . ARG B 1 14 ? 14.82 -24.094 -23.594 1 98 14 ARG B CA 1
ATOM 2343 C C . ARG B 1 14 ? 15.039 -24.141 -22.078 1 98 14 ARG B C 1
ATOM 2345 O O . ARG B 1 14 ? 15.086 -25.234 -21.5 1 98 14 ARG B O 1
ATOM 2352 N N . CYS B 1 15 ? 15.227 -22.938 -21.5 1 97.31 15 CYS B N 1
ATOM 2353 C CA . CYS B 1 15 ? 15.508 -22.875 -20.078 1 97.31 15 CYS B CA 1
ATOM 2354 C C . CYS B 1 15 ? 14.227 -23.047 -19.266 1 97.31 15 CYS B C 1
ATOM 2356 O O . CYS B 1 15 ? 14.273 -23.344 -18.062 1 97.31 15 CYS B O 1
ATOM 2358 N N . GLY B 1 16 ? 13.047 -22.766 -19.844 1 97.5 16 GLY B N 1
ATOM 2359 C CA . GLY B 1 16 ? 11.773 -23.016 -19.188 1 97.5 16 GLY B CA 1
ATOM 2360 C C . GLY B 1 16 ? 11.367 -21.891 -18.25 1 97.5 16 GLY B C 1
ATOM 2361 O O . GLY B 1 16 ? 10.367 -22.016 -17.531 1 97.5 16 GLY B O 1
ATOM 2362 N N . ARG B 1 17 ? 12.008 -20.75 -18.266 1 97.94 17 ARG B N 1
ATOM 2363 C CA . ARG B 1 17 ? 11.664 -19.656 -17.359 1 97.94 17 ARG B CA 1
ATOM 2364 C C . ARG B 1 17 ? 10.258 -19.141 -17.641 1 97.94 17 ARG B C 1
ATOM 2366 O O . ARG B 1 17 ? 9.508 -18.828 -16.719 1 97.94 17 ARG B O 1
ATOM 2373 N N . CYS B 1 18 ? 9.906 -19.078 -18.922 1 97.88 18 CYS B N 1
ATOM 2374 C CA . CYS B 1 18 ? 8.57 -18.625 -19.297 1 97.88 18 CYS B CA 1
ATOM 2375 C C . CYS B 1 18 ? 7.504 -19.562 -18.75 1 97.88 18 CYS B C 1
ATOM 2377 O O . CYS B 1 18 ? 6.434 -19.125 -18.328 1 97.88 18 CYS B O 1
ATOM 2379 N N . VAL B 1 19 ? 7.77 -20.875 -18.672 1 97.19 19 VAL B N 1
ATOM 2380 C CA . VAL B 1 19 ? 6.863 -21.875 -18.141 1 97.19 19 VAL B CA 1
ATOM 2381 C C . VAL B 1 19 ? 6.695 -21.672 -16.641 1 97.19 19 VAL B C 1
ATOM 2383 O O . VAL B 1 19 ? 5.574 -21.672 -16.125 1 97.19 19 VAL B O 1
ATOM 2386 N N . ALA B 1 20 ? 7.742 -21.422 -15.977 1 96.69 20 ALA B N 1
ATOM 2387 C CA . ALA B 1 20 ? 7.77 -21.375 -14.516 1 96.69 20 ALA B CA 1
ATOM 2388 C C . ALA B 1 20 ? 7.043 -20.141 -13.992 1 96.69 20 ALA B C 1
ATOM 2390 O O . ALA B 1 20 ? 6.441 -20.172 -12.922 1 96.69 20 ALA B O 1
ATOM 2391 N N . VAL B 1 21 ? 7.023 -19.062 -14.758 1 97.44 21 VAL B N 1
ATOM 2392 C CA . VAL B 1 21 ? 6.582 -17.797 -14.188 1 97.44 21 VAL B CA 1
ATOM 2393 C C . VAL B 1 21 ? 5.156 -17.484 -14.641 1 97.44 21 VAL B C 1
ATOM 2395 O O . VAL B 1 21 ? 4.512 -16.578 -14.117 1 97.44 21 VAL B O 1
ATOM 2398 N N . CYS B 1 22 ? 4.629 -18.188 -15.578 1 97.06 22 CYS B N 1
ATOM 2399 C CA . CYS B 1 22 ? 3.322 -17.844 -16.125 1 97.06 22 CYS B CA 1
ATOM 2400 C C . CYS B 1 22 ? 2.213 -18.172 -15.133 1 97.06 22 CYS B C 1
ATOM 2402 O O . CYS B 1 22 ? 1.966 -19.328 -14.82 1 97.06 22 CYS B O 1
ATOM 2404 N N . PRO B 1 23 ? 1.501 -17.141 -14.711 1 95.12 23 PRO B N 1
ATOM 2405 C CA . PRO B 1 23 ? 0.446 -17.422 -13.734 1 95.12 23 PRO B CA 1
ATOM 2406 C C . PRO B 1 23 ? -0.725 -18.188 -14.336 1 95.12 23 PRO B C 1
ATOM 2408 O O . PRO B 1 23 ? -1.417 -18.922 -13.625 1 95.12 23 PRO B O 1
ATOM 2411 N N . SER B 1 24 ? -0.912 -18.109 -15.656 1 93.25 24 SER B N 1
ATOM 2412 C CA . SER B 1 24 ? -2.027 -18.75 -16.328 1 93.25 24 SER B CA 1
ATOM 2413 C C . SER B 1 24 ? -1.603 -20.078 -16.953 1 93.25 24 SER B C 1
ATOM 2415 O O . SER B 1 24 ? -2.404 -20.766 -17.594 1 93.25 24 SER B O 1
ATOM 2417 N N . ARG B 1 25 ? -0.316 -20.375 -16.828 1 92.75 25 ARG B N 1
ATOM 2418 C CA . ARG B 1 25 ? 0.22 -21.656 -17.297 1 92.75 25 ARG B CA 1
ATOM 2419 C C . ARG B 1 25 ? -0.034 -21.844 -18.797 1 92.75 25 ARG B C 1
ATOM 2421 O O . ARG B 1 25 ? -0.524 -22.891 -19.219 1 92.75 25 ARG B O 1
ATOM 2428 N N . ILE B 1 26 ? 0.259 -20.828 -19.469 1 95.38 26 ILE B N 1
ATOM 2429 C CA . ILE B 1 26 ? 0.07 -20.828 -20.922 1 95.38 26 ILE B CA 1
ATOM 2430 C C . ILE B 1 26 ? 1.234 -21.547 -21.594 1 95.38 26 ILE B C 1
ATOM 2432 O O . ILE B 1 26 ? 1.065 -22.156 -22.656 1 95.38 26 ILE B O 1
ATOM 2436 N N . PHE B 1 27 ? 2.422 -21.578 -21.016 1 96.88 27 PHE B N 1
ATOM 2437 C CA . PHE B 1 27 ? 3.609 -22.188 -21.609 1 96.88 27 PHE B CA 1
ATOM 2438 C C . PHE B 1 27 ? 3.785 -23.625 -21.094 1 96.88 27 PHE B C 1
ATOM 2440 O O . PHE B 1 27 ? 3.531 -23.906 -19.922 1 96.88 27 PHE B O 1
ATOM 2447 N N . THR B 1 28 ? 4.23 -24.438 -22 1 95.69 28 THR B N 1
ATOM 2448 C CA . THR B 1 28 ? 4.402 -25.844 -21.672 1 95.69 28 THR B CA 1
ATOM 2449 C C . THR B 1 28 ? 5.805 -26.328 -22.031 1 95.69 28 THR B C 1
ATOM 2451 O O . THR B 1 28 ? 6.426 -25.797 -22.953 1 95.69 28 THR B O 1
ATOM 2454 N N . GLN B 1 29 ? 6.285 -27.203 -21.312 1 96.69 29 GLN B N 1
ATOM 2455 C CA . GLN B 1 29 ? 7.543 -27.906 -21.547 1 96.69 29 GLN B CA 1
ATOM 2456 C C . GLN B 1 29 ? 7.488 -29.312 -20.984 1 96.69 29 GLN B C 1
ATOM 2458 O O . GLN B 1 29 ? 7.391 -29.5 -19.766 1 96.69 29 GLN B O 1
ATOM 2463 N N . SER B 1 30 ? 7.477 -30.328 -21.844 1 94.12 30 SER B N 1
ATOM 2464 C CA . SER B 1 30 ? 7.23 -31.719 -21.453 1 94.12 30 SER B CA 1
ATOM 2465 C C . SER B 1 30 ? 8.383 -32.281 -20.625 1 94.12 30 SER B C 1
ATOM 2467 O O . SER B 1 30 ? 8.18 -33.156 -19.797 1 94.12 30 SER B O 1
ATOM 2469 N N . GLU B 1 31 ? 9.586 -31.875 -20.859 1 94.44 31 GLU B N 1
ATOM 2470 C CA . GLU B 1 31 ? 10.773 -32.281 -20.125 1 94.44 31 GLU B CA 1
ATOM 2471 C C . GLU B 1 31 ? 11.781 -31.141 -20.031 1 94.44 31 GLU B C 1
ATOM 2473 O O . GLU B 1 31 ? 11.742 -30.203 -20.828 1 94.44 31 GLU B O 1
ATOM 2478 N N . PRO B 1 32 ? 12.555 -31.234 -18.984 1 92.06 32 PRO B N 1
ATOM 2479 C CA . PRO B 1 32 ? 13.586 -30.188 -18.891 1 92.06 32 PRO B CA 1
ATOM 2480 C C . PRO B 1 32 ? 14.398 -30.031 -20.172 1 92.06 32 PRO B C 1
ATOM 2482 O O . PRO B 1 32 ? 14.797 -31.016 -20.781 1 92.06 32 PRO B O 1
ATOM 2485 N N . ARG B 1 33 ? 14.609 -28.875 -20.672 1 93.81 33 ARG B N 1
ATOM 2486 C CA . ARG B 1 33 ? 15.375 -28.516 -21.844 1 93.81 33 ARG B CA 1
ATOM 2487 C C . ARG B 1 33 ? 14.68 -28.969 -23.125 1 93.81 33 ARG B C 1
ATOM 2489 O O . ARG B 1 33 ? 15.281 -28.969 -24.203 1 93.81 33 ARG B O 1
ATOM 2496 N N . GLY B 1 34 ? 13.477 -29.359 -22.906 1 96 34 GLY B N 1
ATOM 2497 C CA . GLY B 1 34 ? 12.68 -29.672 -24.078 1 96 34 GLY B CA 1
ATOM 2498 C C . GLY B 1 34 ? 12.102 -28.438 -24.75 1 96 34 GLY B C 1
ATOM 2499 O O . GLY B 1 34 ? 12.273 -27.328 -24.266 1 96 34 GLY B O 1
ATOM 2500 N N . ALA B 1 35 ? 11.43 -28.734 -25.859 1 95.94 35 ALA B N 1
ATOM 2501 C CA . ALA B 1 35 ? 10.812 -27.641 -26.594 1 95.94 35 ALA B CA 1
ATOM 2502 C C . ALA B 1 35 ? 9.719 -26.969 -25.766 1 95.94 35 ALA B C 1
ATOM 2504 O O . ALA B 1 35 ? 8.961 -27.641 -25.062 1 95.94 35 ALA B O 1
ATOM 2505 N N . VAL B 1 36 ? 9.68 -25.672 -25.844 1 97.12 36 VAL B N 1
ATOM 2506 C CA . VAL B 1 36 ? 8.633 -24.906 -25.172 1 97.12 36 VAL B CA 1
ATOM 2507 C C . VAL B 1 36 ? 7.453 -24.703 -26.109 1 97.12 36 VAL B C 1
ATOM 2509 O O . VAL B 1 36 ? 7.641 -24.391 -27.297 1 97.12 36 VAL B O 1
ATOM 2512 N N . GLY B 1 37 ? 6.262 -24.984 -25.625 1 95.25 37 GLY B N 1
ATOM 2513 C CA . GLY B 1 37 ? 5.031 -24.75 -26.375 1 95.25 37 GLY B CA 1
ATOM 2514 C C . GLY B 1 37 ? 4.055 -23.859 -25.641 1 95.25 37 GLY B C 1
ATOM 2515 O O . GLY B 1 37 ? 4.387 -23.281 -24.609 1 95.25 37 GLY B O 1
ATOM 2516 N N . THR B 1 38 ? 2.908 -23.594 -26.25 1 94.81 38 THR B N 1
ATOM 2517 C CA . THR B 1 38 ? 1.854 -22.797 -25.641 1 94.81 38 THR B CA 1
ATOM 2518 C C . THR B 1 38 ? 0.529 -23.562 -25.641 1 94.81 38 THR B C 1
ATOM 2520 O O . THR B 1 38 ? 0.347 -24.5 -26.422 1 94.81 38 THR B O 1
ATOM 2523 N N . GLN B 1 39 ? -0.262 -23.234 -24.719 1 92.81 39 GLN B N 1
ATOM 2524 C CA . GLN B 1 39 ? -1.611 -23.781 -24.609 1 92.81 39 GLN B CA 1
ATOM 2525 C C . GLN B 1 39 ? -2.572 -22.75 -24.016 1 92.81 39 GLN B C 1
ATOM 2527 O O . GLN B 1 39 ? -2.154 -21.844 -23.297 1 92.81 39 GLN B O 1
ATOM 2532 N N . HIS B 1 40 ? -3.818 -22.828 -24.375 1 90.5 40 HIS B N 1
ATOM 2533 C CA . HIS B 1 40 ? -4.887 -22.016 -23.812 1 90.5 40 HIS B CA 1
ATOM 2534 C C . HIS B 1 40 ? -4.504 -20.547 -23.797 1 90.5 40 HIS B C 1
ATOM 2536 O O . HIS B 1 40 ? -4.609 -19.891 -22.75 1 90.5 40 HIS B O 1
ATOM 2542 N N . THR B 1 41 ? -4.035 -20.016 -24.859 1 93.31 41 THR B N 1
ATOM 2543 C CA . THR B 1 41 ? -3.51 -18.656 -24.953 1 93.31 41 THR B CA 1
ATOM 2544 C C . THR B 1 41 ? -4.594 -17.641 -24.625 1 93.31 41 THR B C 1
ATOM 2546 O O . THR B 1 41 ? -4.293 -16.516 -24.25 1 93.31 41 THR B O 1
ATOM 2549 N N . ALA B 1 42 ? -5.84 -18.078 -24.719 1 90.81 42 ALA B N 1
ATOM 2550 C CA . ALA B 1 42 ? -6.957 -17.203 -24.406 1 90.81 42 ALA B CA 1
ATOM 2551 C C . ALA B 1 42 ? -6.965 -16.828 -22.922 1 90.81 42 ALA B C 1
ATOM 2553 O O . ALA B 1 42 ? -7.586 -15.844 -22.531 1 90.81 42 ALA B O 1
ATOM 2554 N N . ASN B 1 43 ? -6.246 -17.594 -22.094 1 91.25 43 ASN B N 1
ATOM 2555 C CA . ASN B 1 43 ? -6.195 -17.359 -20.656 1 91.25 43 ASN B CA 1
ATOM 2556 C C . ASN B 1 43 ? -5.113 -16.344 -20.281 1 91.25 43 ASN B C 1
ATOM 2558 O O . ASN B 1 43 ? -4.961 -15.984 -19.125 1 91.25 43 ASN B O 1
ATOM 2562 N N . CYS B 1 44 ? -4.426 -15.844 -21.312 1 95.38 44 CYS B N 1
ATOM 2563 C CA . CYS B 1 44 ? -3.363 -14.875 -21.047 1 95.38 44 CYS B CA 1
ATOM 2564 C C . CYS B 1 44 ? -3.924 -13.602 -20.438 1 95.38 44 CYS B C 1
ATOM 2566 O O . CYS B 1 44 ? -4.891 -13.031 -20.953 1 95.38 44 CYS B O 1
ATOM 2568 N N . ILE B 1 45 ? -3.234 -13.125 -19.375 1 94.94 45 ILE B N 1
ATOM 2569 C CA . ILE B 1 45 ? -3.717 -11.914 -18.719 1 94.94 45 ILE B CA 1
ATOM 2570 C C . ILE B 1 45 ? -2.826 -10.734 -19.094 1 94.94 45 ILE B C 1
ATOM 2572 O O . ILE B 1 45 ? -2.861 -9.688 -18.453 1 94.94 45 ILE B O 1
ATOM 2576 N N . VAL B 1 46 ? -1.871 -10.961 -20.016 1 96.94 46 VAL B N 1
ATOM 2577 C CA . VAL B 1 46 ? -1.044 -9.922 -20.625 1 96.94 46 VAL B CA 1
ATOM 2578 C C . VAL B 1 46 ? -0.157 -9.281 -19.562 1 96.94 46 VAL B C 1
ATOM 2580 O O . VAL B 1 46 ? -0.009 -8.055 -19.531 1 96.94 46 VAL B O 1
ATOM 2583 N N . CYS B 1 47 ? 0.401 -10.07 -18.672 1 97.38 47 CYS B N 1
ATOM 2584 C CA . CYS B 1 47 ? 1.227 -9.539 -17.594 1 97.38 47 CYS B CA 1
ATOM 2585 C C . CYS B 1 47 ? 2.68 -9.406 -18.031 1 97.38 47 CYS B C 1
ATOM 2587 O O . CYS B 1 47 ? 3.461 -8.695 -17.406 1 97.38 47 CYS B O 1
ATOM 2589 N N . GLY B 1 48 ? 3.086 -10.156 -19.047 1 97.44 48 GLY B N 1
ATOM 2590 C CA . GLY B 1 48 ? 4.41 -10.008 -19.625 1 97.44 48 GLY B CA 1
ATOM 2591 C C . GLY B 1 48 ? 5.492 -10.727 -18.844 1 97.44 48 GLY B C 1
ATOM 2592 O O . GLY B 1 48 ? 6.68 -10.578 -19.141 1 97.44 48 GLY B O 1
ATOM 2593 N N . HIS B 1 49 ? 5.168 -11.562 -17.859 1 98.25 49 HIS B N 1
ATOM 2594 C CA . HIS B 1 49 ? 6.168 -12.305 -17.094 1 98.25 49 HIS B CA 1
ATOM 2595 C C . HIS B 1 49 ? 7.043 -13.156 -18 1 98.25 49 HIS B C 1
ATOM 2597 O O . HIS B 1 49 ? 8.258 -13.227 -17.812 1 98.25 49 HIS B O 1
ATOM 2603 N N . CYS B 1 50 ? 6.438 -13.758 -19 1 97.56 50 CYS B N 1
ATOM 2604 C CA . CYS B 1 50 ? 7.137 -14.641 -19.938 1 97.56 50 CYS B CA 1
ATOM 2605 C C . CYS B 1 50 ? 8.203 -13.875 -20.703 1 97.56 50 CYS B C 1
ATOM 2607 O O . CYS B 1 50 ? 9.352 -14.312 -20.781 1 97.56 50 CYS B O 1
ATOM 2609 N N . VAL B 1 51 ? 7.828 -12.703 -21.156 1 97.5 51 VAL B N 1
ATOM 2610 C CA . VAL B 1 51 ? 8.75 -11.875 -21.922 1 97.5 51 VAL B CA 1
ATOM 2611 C C . VAL B 1 51 ? 9.852 -11.344 -21.016 1 97.5 51 VAL B C 1
ATOM 2613 O O . VAL B 1 51 ? 11.031 -11.359 -21.391 1 97.5 51 VAL B O 1
ATOM 2616 N N . ALA B 1 52 ? 9.477 -10.914 -19.844 1 97.88 52 ALA B N 1
ATOM 2617 C CA . ALA B 1 52 ? 10.422 -10.32 -18.906 1 97.88 52 ALA B CA 1
ATOM 2618 C C . ALA B 1 52 ? 11.438 -11.352 -18.422 1 97.88 52 ALA B C 1
ATOM 2620 O O . ALA B 1 52 ? 12.594 -11.016 -18.141 1 97.88 52 ALA B O 1
ATOM 2621 N N . ALA B 1 53 ? 11.039 -12.578 -18.328 1 97.81 53 ALA B N 1
ATOM 2622 C CA . ALA B 1 53 ? 11.883 -13.633 -17.766 1 97.81 53 ALA B CA 1
ATOM 2623 C C . ALA B 1 53 ? 12.82 -14.211 -18.828 1 97.81 53 ALA B C 1
ATOM 2625 O O . ALA B 1 53 ? 13.797 -14.883 -18.484 1 97.81 53 ALA B O 1
ATOM 2626 N N . CYS B 1 54 ? 12.523 -14.07 -20.109 1 97.25 54 CYS B N 1
ATOM 2627 C CA . CYS B 1 54 ? 13.273 -14.719 -21.172 1 97.25 54 CYS B CA 1
ATOM 2628 C C . CYS B 1 54 ? 14.656 -14.102 -21.328 1 97.25 54 CYS B C 1
ATOM 2630 O O . CYS B 1 54 ? 14.773 -12.914 -21.641 1 97.25 54 CYS B O 1
ATOM 2632 N N . PRO B 1 55 ? 15.695 -14.844 -21.188 1 95.88 55 PRO B N 1
ATOM 2633 C CA . PRO B 1 55 ? 17.047 -14.266 -21.234 1 95.88 55 PRO B CA 1
ATOM 2634 C C . PRO B 1 55 ? 17.516 -13.992 -22.656 1 95.88 55 PRO B C 1
ATOM 2636 O O . PRO B 1 55 ? 18.516 -13.289 -22.859 1 95.88 55 PRO B O 1
ATOM 2639 N N . THR B 1 56 ? 16.797 -14.547 -23.656 1 95.94 56 THR B N 1
ATOM 2640 C CA . THR B 1 56 ? 17.281 -14.43 -25.016 1 95.94 56 THR B CA 1
ATOM 2641 C C . THR B 1 56 ? 16.25 -13.742 -25.906 1 95.94 56 THR B C 1
ATOM 2643 O O . THR B 1 56 ? 16.359 -13.797 -27.141 1 95.94 56 THR B O 1
ATOM 2646 N N . ALA B 1 57 ? 15.258 -13.25 -25.266 1 95.19 57 ALA B N 1
ATOM 2647 C CA . ALA B 1 57 ? 14.188 -12.562 -26 1 95.19 57 ALA B CA 1
ATOM 2648 C C . ALA B 1 57 ? 13.531 -13.484 -27.016 1 95.19 57 ALA B C 1
ATOM 2650 O O . ALA B 1 57 ? 13.203 -13.062 -28.125 1 95.19 57 ALA B O 1
ATOM 2651 N N . SER B 1 58 ? 13.336 -14.711 -26.672 1 96.62 58 SER B N 1
ATOM 2652 C CA . SER B 1 58 ? 12.781 -15.711 -27.578 1 96.62 58 SER B CA 1
ATOM 2653 C C . SER B 1 58 ? 11.258 -15.734 -27.516 1 96.62 58 SER B C 1
ATOM 2655 O O . SER B 1 58 ? 10.609 -16.281 -28.406 1 96.62 58 SER B O 1
ATOM 2657 N N . VAL B 1 59 ? 10.711 -15.25 -26.422 1 96.88 59 VAL B N 1
ATOM 2658 C CA . VAL B 1 59 ? 9.258 -15.188 -26.312 1 96.88 59 VAL B CA 1
ATOM 2659 C C . VAL B 1 59 ? 8.727 -13.984 -27.078 1 96.88 59 VAL B C 1
ATOM 2661 O O . VAL B 1 59 ? 9.047 -12.844 -26.766 1 96.88 59 VAL B O 1
ATOM 2664 N N . ARG B 1 60 ? 7.957 -14.25 -28.047 1 94.38 60 ARG B N 1
ATOM 2665 C CA . ARG B 1 60 ? 7.293 -13.195 -28.797 1 94.38 60 ARG B CA 1
ATOM 2666 C C . ARG B 1 60 ? 5.84 -13.031 -28.359 1 94.38 60 ARG B C 1
ATOM 2668 O O . ARG B 1 60 ? 5.039 -13.961 -28.5 1 94.38 60 ARG B O 1
ATOM 2675 N N . HIS B 1 61 ? 5.555 -12.016 -27.844 1 96.19 61 HIS B N 1
ATOM 2676 C CA . HIS B 1 61 ? 4.23 -11.648 -27.344 1 96.19 61 HIS B CA 1
ATOM 2677 C C . HIS B 1 61 ? 3.75 -10.344 -27.969 1 96.19 61 HIS B C 1
ATOM 2679 O O . HIS B 1 61 ? 4.379 -9.297 -27.797 1 96.19 61 HIS B O 1
ATOM 2685 N N . SER B 1 62 ? 2.613 -10.375 -28.672 1 96.06 62 SER B N 1
ATOM 2686 C CA . SER B 1 62 ? 2.162 -9.258 -29.484 1 96.06 62 SER B CA 1
ATOM 2687 C C . SER B 1 62 ? 1.866 -8.031 -28.641 1 96.06 62 SER B C 1
ATOM 2689 O O . SER B 1 62 ? 1.934 -6.895 -29.125 1 96.06 62 SER B O 1
ATOM 2691 N N . ALA B 1 63 ? 1.555 -8.234 -27.359 1 96.38 63 ALA B N 1
ATOM 2692 C CA . ALA B 1 63 ? 1.254 -7.105 -26.484 1 96.38 63 ALA B CA 1
ATOM 2693 C C . ALA B 1 63 ? 2.533 -6.43 -26 1 96.38 63 ALA B C 1
ATOM 2695 O O . ALA B 1 63 ? 2.492 -5.328 -25.453 1 96.38 63 ALA B O 1
ATOM 2696 N N . PHE B 1 64 ? 3.625 -7.07 -26.203 1 96.81 64 PHE B N 1
ATOM 2697 C CA . PHE B 1 64 ? 4.895 -6.539 -25.734 1 96.81 64 PHE B CA 1
ATOM 2698 C C . PHE B 1 64 ? 5.949 -6.578 -26.828 1 96.81 64 PHE B C 1
ATOM 2700 O O . PHE B 1 64 ? 6.934 -7.309 -26.734 1 96.81 64 PHE B O 1
ATOM 2707 N N . PRO B 1 65 ? 5.781 -5.828 -27.797 1 92 65 PRO B N 1
ATOM 2708 C CA . PRO B 1 65 ? 6.801 -5.75 -28.844 1 92 65 PRO B CA 1
ATOM 2709 C C . PRO B 1 65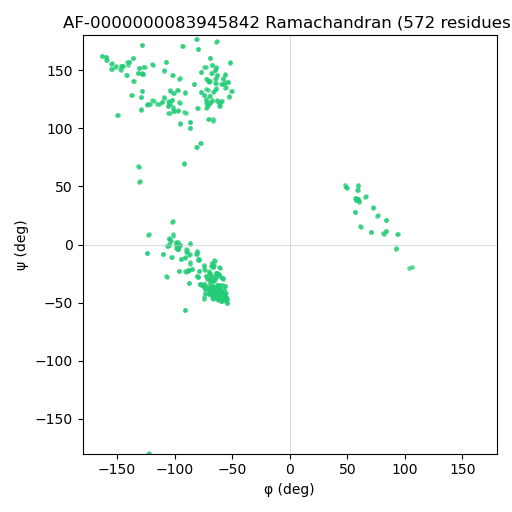 ? 8.133 -5.203 -28.344 1 92 65 PRO B C 1
ATOM 2711 O O . PRO B 1 65 ? 8.211 -4.734 -27.203 1 92 65 PRO B O 1
ATOM 2714 N N . ALA B 1 66 ? 9.047 -5.273 -29.312 1 87.25 66 ALA B N 1
ATOM 2715 C CA . ALA B 1 66 ? 10.367 -4.734 -28.984 1 87.25 66 ALA B CA 1
ATOM 2716 C C . ALA B 1 66 ? 10.266 -3.281 -28.531 1 87.25 66 ALA B C 1
ATOM 2718 O O . ALA B 1 66 ? 9.492 -2.5 -29.094 1 87.25 66 ALA B O 1
ATOM 2719 N N . GLY B 1 67 ? 10.922 -2.746 -27.578 1 93 67 GLY B N 1
ATOM 2720 C CA . GLY B 1 67 ? 10.875 -1.39 -27.062 1 93 67 GLY B CA 1
ATOM 2721 C C . GLY B 1 67 ? 10.117 -1.279 -25.75 1 93 67 GLY B C 1
ATOM 2722 O O . GLY B 1 67 ? 10.25 -0.286 -25.031 1 93 67 GLY B O 1
ATOM 2723 N N . THR B 1 68 ? 9.273 -2.301 -25.484 1 95.81 68 THR B N 1
ATOM 2724 C CA . THR B 1 68 ? 8.516 -2.26 -24.25 1 95.81 68 THR B CA 1
ATOM 2725 C C . THR B 1 68 ? 9.195 -3.105 -23.172 1 95.81 68 THR B C 1
ATOM 2727 O O . THR B 1 68 ? 8.703 -3.203 -22.047 1 95.81 68 THR B O 1
ATOM 2730 N N . VAL B 1 69 ? 10.234 -3.76 -23.516 1 97.06 69 VAL B N 1
ATOM 2731 C CA . VAL B 1 69 ? 11 -4.625 -22.625 1 97.06 69 VAL B CA 1
ATOM 2732 C C . VAL B 1 69 ? 12.352 -3.982 -22.312 1 97.06 69 VAL B C 1
ATOM 2734 O O . VAL B 1 69 ? 13.086 -3.594 -23.219 1 97.06 69 VAL B O 1
ATOM 2737 N N . HIS B 1 70 ? 12.641 -3.863 -21.047 1 97.81 70 HIS B N 1
ATOM 2738 C CA . HIS B 1 70 ? 13.836 -3.133 -20.625 1 97.81 70 HIS B CA 1
ATOM 2739 C C . HIS B 1 70 ? 14.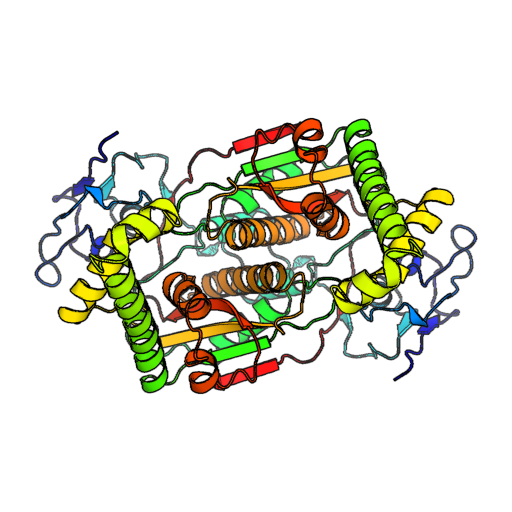688 -3.969 -19.672 1 97.81 70 HIS B C 1
ATOM 2741 O O . HIS B 1 70 ? 14.18 -4.543 -18.719 1 97.81 70 HIS B O 1
ATOM 2747 N N . PRO B 1 71 ? 16.016 -4.008 -19.969 1 97 71 PRO B N 1
ATOM 2748 C CA . PRO B 1 71 ? 16.875 -4.711 -19.016 1 97 71 PRO B CA 1
ATOM 2749 C C . PRO B 1 71 ? 16.922 -4.035 -17.641 1 97 71 PRO B C 1
ATOM 2751 O O . PRO B 1 71 ? 16.891 -2.807 -17.547 1 97 71 PRO B O 1
ATOM 2754 N N . ILE B 1 72 ? 16.969 -4.82 -16.625 1 97.5 72 ILE B N 1
ATOM 2755 C CA . ILE B 1 72 ? 17.172 -4.305 -15.266 1 97.5 72 ILE B CA 1
ATOM 2756 C C . ILE B 1 72 ? 18.656 -4.258 -14.938 1 97.5 72 ILE B C 1
ATOM 2758 O O . ILE B 1 72 ? 19.328 -5.297 -14.898 1 97.5 72 ILE B O 1
ATOM 2762 N N . GLU B 1 73 ? 19.172 -3.092 -14.781 1 96.19 73 GLU B N 1
ATOM 2763 C CA . GLU B 1 73 ? 20.531 -2.967 -14.266 1 96.19 73 GLU B CA 1
ATOM 2764 C C . GLU B 1 73 ? 20.562 -3.195 -12.758 1 96.19 73 GLU B C 1
ATOM 2766 O O . GLU B 1 73 ? 20.594 -2.238 -11.977 1 96.19 73 GLU B O 1
ATOM 2771 N N . ARG B 1 74 ? 20.688 -4.371 -12.344 1 93.88 74 ARG B N 1
ATOM 2772 C CA . ARG B 1 74 ? 20.5 -4.766 -10.953 1 93.88 74 ARG B CA 1
ATOM 2773 C C . ARG B 1 74 ? 21.531 -4.109 -10.047 1 93.88 74 ARG B C 1
ATOM 2775 O O . ARG B 1 74 ? 21.281 -3.865 -8.867 1 93.88 74 ARG B O 1
ATOM 2782 N N . GLY B 1 75 ? 22.703 -3.816 -10.625 1 94.94 75 GLY B N 1
ATOM 2783 C CA . GLY B 1 75 ? 23.734 -3.135 -9.867 1 94.94 75 GLY B CA 1
ATOM 2784 C C . GLY B 1 75 ? 23.359 -1.728 -9.461 1 94.94 75 GLY B C 1
ATOM 2785 O O . GLY B 1 75 ? 23.969 -1.139 -8.57 1 94.94 75 GLY B O 1
ATOM 2786 N N . THR B 1 76 ? 22.297 -1.188 -10.062 1 96.81 76 THR B N 1
ATOM 2787 C CA . THR B 1 76 ? 21.891 0.182 -9.781 1 96.81 76 THR B CA 1
ATOM 2788 C C . THR B 1 76 ? 20.656 0.202 -8.891 1 96.81 76 THR B C 1
ATOM 2790 O O . THR B 1 76 ? 20.172 1.271 -8.516 1 96.81 76 THR B O 1
ATOM 2793 N N . LEU B 1 77 ? 20.172 -0.966 -8.539 1 98.19 77 LEU B N 1
ATOM 2794 C CA . LEU B 1 77 ? 19.062 -1.036 -7.582 1 98.19 77 LEU B CA 1
ATOM 2795 C C . LEU B 1 77 ? 19.516 -0.583 -6.199 1 98.19 77 LEU B C 1
ATOM 2797 O O . LEU B 1 77 ? 20.688 -0.742 -5.84 1 98.19 77 LEU B O 1
ATOM 2801 N N . PRO B 1 78 ? 18.625 0.027 -5.457 1 98.69 78 PRO B N 1
ATOM 2802 C CA . PRO B 1 78 ? 19.016 0.333 -4.082 1 98.69 78 PRO B CA 1
ATOM 2803 C C . PRO B 1 78 ? 19.297 -0.92 -3.252 1 98.69 78 PRO B C 1
ATOM 2805 O O . PRO B 1 78 ? 18.625 -1.938 -3.424 1 98.69 78 PRO B O 1
ATOM 2808 N N . SER B 1 79 ? 20.25 -0.824 -2.336 1 98.5 79 SER B N 1
ATOM 2809 C CA . SER B 1 79 ? 20.516 -1.92 -1.411 1 98.5 79 SER B CA 1
ATOM 2810 C C . SER B 1 79 ? 19.375 -2.09 -0.411 1 98.5 79 SER B C 1
ATOM 2812 O O . SER B 1 79 ? 18.578 -1.171 -0.206 1 98.5 79 SER B O 1
ATOM 2814 N N . PRO B 1 80 ? 19.312 -3.279 0.213 1 98.69 80 PRO B N 1
ATOM 2815 C CA . PRO B 1 80 ? 18.312 -3.475 1.262 1 98.69 80 PRO B CA 1
ATOM 2816 C C . PRO B 1 80 ? 18.422 -2.443 2.381 1 98.69 80 PRO B C 1
ATOM 2818 O O . PRO B 1 80 ? 17.406 -1.991 2.91 1 98.69 80 PRO B O 1
ATOM 2821 N N . GLU B 1 81 ? 19.609 -2.029 2.717 1 98.56 81 GLU B N 1
ATOM 2822 C CA . GLU B 1 81 ? 19.797 -1.016 3.748 1 98.56 81 GLU B CA 1
ATOM 2823 C C . GLU B 1 81 ? 19.219 0.328 3.32 1 98.56 81 GLU B C 1
ATOM 2825 O O . GLU B 1 81 ? 18.609 1.034 4.129 1 98.56 81 GLU B O 1
ATOM 2830 N N . GLN B 1 82 ? 19.422 0.633 2.066 1 98.81 82 GLN B N 1
ATOM 2831 C CA . GLN B 1 82 ? 18.875 1.877 1.534 1 98.81 82 GLN B CA 1
ATOM 2832 C C . GLN B 1 82 ? 17.344 1.846 1.522 1 98.81 82 GLN B C 1
ATOM 2834 O O . GLN B 1 82 ? 16.703 2.836 1.864 1 98.81 82 GLN B O 1
ATOM 2839 N N . VAL B 1 83 ? 16.781 0.687 1.113 1 98.94 83 VAL B N 1
ATOM 2840 C CA . VAL B 1 83 ? 15.336 0.539 1.089 1 98.94 83 VAL B CA 1
ATOM 2841 C C . VAL B 1 83 ? 14.781 0.656 2.506 1 98.94 83 VAL B C 1
ATOM 2843 O O . VAL B 1 83 ? 13.789 1.351 2.734 1 98.94 83 VAL B O 1
ATOM 2846 N N . MET B 1 84 ? 15.406 0.051 3.473 1 98.88 84 MET B N 1
ATOM 2847 C CA . MET B 1 84 ? 14.969 0.122 4.863 1 98.88 84 MET B CA 1
ATOM 2848 C C . MET B 1 84 ? 15.023 1.557 5.379 1 98.88 84 MET B C 1
ATOM 2850 O O . MET B 1 84 ? 14.094 2.014 6.051 1 98.88 84 MET B O 1
ATOM 2854 N N . LEU B 1 85 ? 16.078 2.225 5.074 1 98.81 85 LEU B N 1
ATOM 2855 C CA . LEU B 1 85 ? 16.203 3.607 5.52 1 98.81 85 LEU B CA 1
ATOM 2856 C C . LEU B 1 85 ? 15.109 4.477 4.918 1 98.81 85 LEU B C 1
ATOM 2858 O O . LEU B 1 85 ? 14.57 5.359 5.59 1 98.81 85 LEU B O 1
ATOM 2862 N N . LEU B 1 86 ? 14.82 4.242 3.633 1 98.88 86 LEU B N 1
ATOM 2863 C CA . LEU B 1 86 ? 13.734 4.969 2.98 1 98.88 86 LEU B CA 1
ATOM 2864 C C . LEU B 1 86 ? 12.414 4.738 3.707 1 98.88 86 LEU B C 1
ATOM 2866 O O . LEU B 1 86 ? 11.656 5.684 3.943 1 98.88 86 LEU B O 1
ATOM 2870 N N . CYS B 1 87 ? 12.148 3.461 4.102 1 98.81 87 CYS B N 1
ATOM 2871 C CA . CYS B 1 87 ? 10.938 3.129 4.848 1 98.81 87 CYS B CA 1
ATOM 2872 C C . CYS B 1 87 ? 10.93 3.824 6.203 1 98.81 87 CYS B C 1
ATOM 2874 O O . CYS B 1 87 ? 9.891 4.305 6.652 1 98.81 87 CYS B O 1
ATOM 2876 N N . LYS B 1 88 ? 12.047 3.908 6.824 1 98.62 88 LYS B N 1
ATOM 2877 C CA . LYS B 1 88 ? 12.164 4.539 8.133 1 98.62 88 LYS B CA 1
ATOM 2878 C C . LYS B 1 88 ? 12.023 6.055 8.031 1 98.62 88 LYS B C 1
ATOM 2880 O O . LYS B 1 88 ? 11.445 6.691 8.914 1 98.62 88 LYS B O 1
ATOM 2885 N N . ALA B 1 89 ? 12.523 6.605 6.98 1 98.44 89 ALA B N 1
ATOM 2886 C CA . ALA B 1 89 ? 12.57 8.055 6.801 1 98.44 89 ALA B CA 1
ATOM 2887 C C . ALA B 1 89 ? 11.203 8.594 6.375 1 98.44 89 ALA B C 1
ATOM 2889 O O . ALA B 1 89 ? 10.836 9.719 6.719 1 98.44 89 ALA B O 1
ATOM 2890 N N . ARG B 1 90 ? 10.461 7.77 5.578 1 98.56 90 ARG B N 1
ATOM 2891 C CA . ARG B 1 90 ? 9.164 8.219 5.09 1 98.56 90 ARG B CA 1
ATOM 2892 C C . ARG B 1 90 ? 8.227 8.555 6.242 1 98.56 90 ARG B C 1
ATOM 2894 O O . ARG B 1 90 ? 7.992 7.719 7.117 1 98.56 90 ARG B O 1
ATOM 2901 N N . ARG B 1 91 ? 7.727 9.75 6.277 1 97.5 91 ARG B N 1
ATOM 2902 C CA . ARG B 1 91 ? 6.766 10.227 7.27 1 97.5 91 ARG B CA 1
ATOM 2903 C C . ARG B 1 91 ? 5.781 11.211 6.652 1 97.5 91 ARG B C 1
ATOM 2905 O O . ARG B 1 91 ? 6.094 11.859 5.648 1 97.5 91 ARG B O 1
ATOM 2912 N N . SER B 1 92 ? 4.617 11.25 7.27 1 98.31 92 SER B N 1
ATOM 2913 C CA . SER B 1 92 ? 3.686 12.32 6.918 1 98.31 92 SER B CA 1
ATOM 2914 C C . SER B 1 92 ? 4.215 13.68 7.344 1 98.31 92 SER B C 1
ATOM 2916 O O . SER B 1 92 ? 4.32 13.969 8.539 1 98.31 92 SER B O 1
ATOM 2918 N N . ASN B 1 93 ? 4.652 14.453 6.418 1 98.38 93 ASN B N 1
ATOM 2919 C CA . ASN B 1 93 ? 5.082 15.82 6.703 1 98.38 93 ASN B CA 1
ATOM 2920 C C . ASN B 1 93 ? 4.043 16.844 6.25 1 98.38 93 ASN B C 1
ATOM 2922 O O . ASN B 1 93 ? 3.82 17.016 5.051 1 98.38 93 ASN B O 1
ATOM 2926 N N . ARG B 1 94 ? 3.457 17.516 7.184 1 97.75 94 ARG B N 1
ATOM 2927 C CA . ARG B 1 94 ? 2.35 18.422 6.906 1 97.75 94 ARG B CA 1
ATOM 2928 C C . ARG B 1 94 ? 2.809 19.875 6.953 1 97.75 94 ARG B C 1
ATOM 2930 O O . ARG B 1 94 ? 1.988 20.797 6.883 1 97.75 94 ARG B O 1
ATOM 2937 N N . ALA B 1 95 ? 4.102 20.031 7.148 1 97.94 95 ALA B N 1
ATOM 2938 C CA . ALA B 1 95 ? 4.684 21.375 7.113 1 97.94 95 ALA B CA 1
ATOM 2939 C C . ALA B 1 95 ? 5.055 21.766 5.688 1 97.94 95 ALA B C 1
ATOM 2941 O O . ALA B 1 95 ? 6.125 21.422 5.195 1 97.94 95 ALA B O 1
ATOM 2942 N N . PHE B 1 96 ? 4.184 22.562 5.078 1 98 96 PHE B N 1
ATOM 2943 C CA . PHE B 1 96 ? 4.375 22.938 3.686 1 98 96 PHE B CA 1
ATOM 2944 C C . PHE B 1 96 ? 4.762 24.406 3.574 1 98 96 PHE B C 1
ATOM 2946 O O . PHE B 1 96 ? 4.375 25.219 4.414 1 98 96 PHE B O 1
ATOM 2953 N N . VAL B 1 97 ? 5.523 24.719 2.561 1 97.62 97 VAL B N 1
ATOM 2954 C CA . VAL B 1 97 ? 5.637 26.109 2.131 1 97.62 97 VAL B CA 1
ATOM 2955 C C . VAL B 1 97 ? 4.625 26.391 1.023 1 97.62 97 VAL B C 1
ATOM 2957 O O . VAL B 1 97 ? 3.975 25.484 0.519 1 97.62 97 VAL B O 1
ATOM 2960 N N . LYS B 1 98 ? 4.422 27.609 0.598 1 94.75 98 LYS B N 1
ATOM 2961 C CA . LYS B 1 98 ? 3.365 28.031 -0.322 1 94.75 98 LYS B CA 1
ATOM 2962 C C . LYS B 1 98 ? 3.748 27.719 -1.769 1 94.75 98 LYS B C 1
ATOM 2964 O O . LYS B 1 98 ? 2.887 27.688 -2.65 1 94.75 98 LYS B O 1
ATOM 2969 N N . GLU B 1 99 ? 4.871 27.266 -2.084 1 97.31 99 GLU B N 1
ATOM 2970 C CA . GLU B 1 99 ? 5.336 27 -3.441 1 97.31 99 GLU B CA 1
ATOM 2971 C C . GLU B 1 99 ? 4.625 25.781 -4.043 1 97.31 99 GLU B C 1
ATOM 2973 O O . GLU B 1 99 ? 4.305 24.828 -3.33 1 97.31 99 GLU B O 1
ATOM 2978 N N . PRO B 1 100 ? 4.324 25.938 -5.352 1 98.31 100 PRO B N 1
ATOM 2979 C CA . PRO B 1 100 ? 3.758 24.766 -6.004 1 98.31 100 PRO B CA 1
ATOM 2980 C C . PRO B 1 100 ? 4.738 23.594 -6.059 1 98.31 100 PRO B C 1
ATOM 2982 O O . PRO B 1 100 ? 5.953 23.797 -6.051 1 98.31 100 PRO B O 1
ATOM 2985 N N . VAL B 1 101 ? 4.199 22.391 -6.086 1 98.81 101 VAL B N 1
ATOM 2986 C CA . VAL B 1 101 ? 5.047 21.234 -6.336 1 98.81 101 VAL B CA 1
ATOM 2987 C C . VAL B 1 101 ? 5.426 21.188 -7.816 1 98.81 101 VAL B C 1
ATOM 2989 O O . VAL B 1 101 ? 4.566 21.297 -8.688 1 98.81 101 VAL B O 1
ATOM 2992 N N . PRO B 1 102 ? 6.672 21.062 -8.156 1 98.69 102 PRO B N 1
ATOM 2993 C CA . PRO B 1 102 ? 7.059 20.969 -9.562 1 98.69 102 PRO B CA 1
ATOM 2994 C C . PRO B 1 102 ? 6.352 19.828 -10.297 1 98.69 102 PRO B C 1
ATOM 2996 O O . PRO B 1 102 ? 6.262 18.719 -9.781 1 98.69 102 PRO B O 1
ATOM 2999 N N . ARG B 1 103 ? 5.871 20.141 -11.469 1 98.5 103 ARG B N 1
ATOM 3000 C CA . ARG B 1 103 ? 5.105 19.188 -12.266 1 98.5 103 ARG B CA 1
ATOM 3001 C C . ARG B 1 103 ? 5.895 17.906 -12.5 1 98.5 103 ARG B C 1
ATOM 3003 O O . ARG B 1 103 ? 5.344 16.812 -12.422 1 98.5 103 ARG B O 1
ATOM 3010 N N . GLU B 1 104 ? 7.152 18.047 -12.781 1 98.69 104 GLU B N 1
ATOM 3011 C CA . GLU B 1 104 ? 8 16.906 -13.062 1 98.69 104 GLU B CA 1
ATOM 3012 C C . GLU B 1 104 ? 8.055 15.945 -11.867 1 98.69 104 GLU B C 1
ATOM 3014 O O . GLU B 1 104 ? 8.094 14.727 -12.039 1 98.69 104 GLU B O 1
ATOM 3019 N N . LYS B 1 105 ? 8.086 16.453 -10.68 1 98.88 105 LYS B N 1
ATOM 3020 C CA . LYS B 1 105 ? 8.109 15.617 -9.484 1 98.88 105 LYS B CA 1
ATOM 3021 C C . LYS B 1 105 ? 6.773 14.922 -9.273 1 98.88 105 LYS B C 1
ATOM 3023 O O . LYS B 1 105 ? 6.73 13.742 -8.898 1 98.88 105 LYS B O 1
ATOM 3028 N N . LEU B 1 106 ? 5.672 15.641 -9.547 1 98.94 106 LEU B N 1
ATOM 3029 C CA . LEU B 1 106 ? 4.355 15.016 -9.477 1 98.94 106 LEU B CA 1
ATOM 3030 C C . LEU B 1 106 ? 4.254 13.852 -10.453 1 98.94 106 LEU B C 1
ATOM 3032 O O . LEU B 1 106 ? 3.721 12.797 -10.117 1 98.94 106 LEU B O 1
ATOM 3036 N N . GLU B 1 107 ? 4.766 14.055 -11.617 1 98.88 107 GLU B N 1
ATOM 3037 C CA . GLU B 1 107 ? 4.727 13.016 -12.641 1 98.88 107 GLU B CA 1
ATOM 3038 C C . GLU B 1 107 ? 5.512 11.781 -12.211 1 98.88 107 GLU B C 1
ATOM 3040 O O . GLU B 1 107 ? 5.086 10.648 -12.445 1 98.88 107 GLU B O 1
ATOM 3045 N N . GLN B 1 108 ? 6.641 11.977 -11.57 1 98.94 108 GLN B N 1
ATOM 3046 C CA . GLN B 1 108 ? 7.441 10.859 -11.086 1 98.94 108 GLN B CA 1
ATOM 3047 C C . GLN B 1 108 ? 6.723 10.117 -9.961 1 98.94 108 GLN B C 1
ATOM 3049 O O . GLN B 1 108 ? 6.793 8.891 -9.875 1 98.94 108 GLN B O 1
ATOM 3054 N N . ILE B 1 109 ? 6.051 10.875 -9.125 1 98.94 109 ILE B N 1
ATOM 3055 C CA . ILE B 1 109 ? 5.285 10.266 -8.039 1 98.94 109 ILE B CA 1
ATOM 3056 C C . ILE B 1 109 ? 4.156 9.422 -8.625 1 98.94 109 ILE B C 1
ATOM 3058 O O . ILE B 1 109 ? 3.959 8.273 -8.219 1 98.94 109 ILE B O 1
ATOM 3062 N N . VAL B 1 110 ? 3.445 9.914 -9.625 1 98.94 110 VAL B N 1
ATOM 3063 C CA . VAL B 1 110 ? 2.348 9.195 -10.266 1 98.94 110 VAL B CA 1
ATOM 3064 C C . VAL B 1 110 ? 2.887 7.969 -11 1 98.94 110 VAL B C 1
ATOM 3066 O O . VAL B 1 110 ? 2.271 6.902 -10.969 1 98.94 110 VAL B O 1
ATOM 3069 N N . GLU B 1 111 ? 4.02 8.117 -11.648 1 98.88 111 GLU B N 1
ATOM 3070 C CA . GLU B 1 111 ? 4.617 6.984 -12.352 1 98.88 111 GLU B CA 1
ATOM 3071 C C . GLU B 1 111 ? 4.973 5.859 -11.391 1 98.88 111 GLU B C 1
ATOM 3073 O O . GLU B 1 111 ? 4.707 4.688 -11.672 1 98.88 111 GLU B O 1
ATOM 3078 N N . ALA B 1 112 ? 5.605 6.207 -10.273 1 98.94 112 ALA B N 1
ATOM 3079 C CA . ALA B 1 112 ? 5.926 5.195 -9.273 1 98.94 112 ALA B CA 1
ATOM 3080 C C . ALA B 1 112 ? 4.664 4.492 -8.781 1 98.94 112 ALA B C 1
ATOM 3082 O O . ALA B 1 112 ? 4.641 3.268 -8.641 1 98.94 112 ALA B O 1
ATOM 3083 N N . ALA B 1 113 ? 3.623 5.281 -8.547 1 98.94 113 ALA B N 1
ATOM 3084 C CA . ALA B 1 113 ? 2.344 4.711 -8.133 1 98.94 113 ALA B CA 1
ATOM 3085 C C . ALA B 1 113 ? 1.8 3.754 -9.188 1 98.94 113 ALA B C 1
ATOM 3087 O O . ALA B 1 113 ? 1.322 2.666 -8.859 1 98.94 113 ALA B O 1
ATOM 3088 N N . HIS B 1 114 ? 1.91 4.125 -10.406 1 98.81 114 HIS B N 1
ATOM 3089 C CA . HIS B 1 114 ? 1.403 3.365 -11.539 1 98.81 114 HIS B CA 1
ATOM 3090 C C . HIS B 1 114 ? 2.1 2.014 -11.648 1 98.81 114 HIS B C 1
ATOM 3092 O O . HIS B 1 114 ? 1.516 1.049 -12.148 1 98.81 114 HIS B O 1
ATOM 3098 N N . ARG B 1 115 ? 3.285 1.896 -11.141 1 98.75 115 ARG B N 1
ATOM 3099 C CA . ARG B 1 115 ? 4.094 0.689 -11.273 1 98.75 115 ARG B CA 1
ATOM 3100 C C . ARG B 1 115 ? 3.674 -0.362 -10.25 1 98.75 115 ARG B C 1
ATOM 3102 O O . ARG B 1 115 ? 4.105 -1.515 -10.32 1 98.75 115 ARG B O 1
ATOM 3109 N N . ALA B 1 116 ? 2.781 0.015 -9.289 1 98.81 116 ALA B N 1
ATOM 3110 C CA . ALA B 1 116 ? 2.33 -0.943 -8.281 1 98.81 116 ALA B CA 1
ATOM 3111 C C . ALA B 1 116 ? 1.541 -2.082 -8.922 1 98.81 116 ALA B C 1
ATOM 3113 O O . ALA B 1 116 ? 0.928 -1.902 -9.977 1 98.81 116 ALA B O 1
ATOM 3114 N N . PRO B 1 117 ? 1.589 -3.287 -8.312 1 98.38 117 PRO B N 1
ATOM 3115 C CA . PRO B 1 117 ? 0.81 -4.402 -8.859 1 98.38 117 PRO B CA 1
ATOM 3116 C C . PRO B 1 117 ? -0.696 -4.191 -8.719 1 98.38 117 PRO B C 1
ATOM 3118 O O . PRO B 1 117 ? -1.139 -3.414 -7.867 1 98.38 117 PRO B O 1
ATOM 3121 N N . THR B 1 118 ? -1.452 -4.82 -9.602 1 98.25 118 THR B N 1
ATOM 3122 C CA . THR B 1 118 ? -2.902 -4.93 -9.508 1 98.25 118 THR B CA 1
ATOM 3123 C C . THR B 1 118 ? -3.348 -6.387 -9.633 1 98.25 118 THR B C 1
ATOM 3125 O O . THR B 1 118 ? -2.682 -7.188 -10.289 1 98.25 118 THR B O 1
ATOM 3128 N N . ALA B 1 119 ? -4.402 -6.648 -8.93 1 97 119 ALA B N 1
ATOM 3129 C CA . ALA B 1 119 ? -4.941 -8.008 -8.992 1 97 119 ALA B CA 1
ATOM 3130 C C . ALA B 1 119 ? -5.172 -8.438 -10.438 1 97 119 ALA B C 1
ATOM 3132 O O . ALA B 1 119 ? -5.754 -7.691 -11.227 1 97 119 ALA B O 1
ATOM 3133 N N . SER B 1 120 ? -4.582 -9.648 -10.773 1 94.56 120 SER B N 1
ATOM 3134 C CA . SER B 1 120 ? -4.738 -10.242 -12.094 1 94.56 120 SER B CA 1
ATOM 3135 C C . SER B 1 120 ? -4.168 -9.336 -13.18 1 94.56 120 SER B C 1
ATOM 3137 O O . SER B 1 120 ? -4.562 -9.438 -14.344 1 94.56 120 SER B O 1
ATOM 3139 N N . ASN B 1 121 ? -3.369 -8.383 -12.766 1 96.88 121 ASN B N 1
ATOM 3140 C CA . ASN B 1 121 ? -2.771 -7.41 -13.672 1 96.88 121 ASN B CA 1
ATOM 3141 C C . ASN B 1 121 ? -3.836 -6.652 -14.461 1 96.88 121 ASN B C 1
ATOM 3143 O O . ASN B 1 121 ? -3.627 -6.316 -15.633 1 96.88 121 ASN B O 1
ATOM 3147 N N . MET B 1 122 ? -4.887 -6.352 -13.828 1 96 122 MET B N 1
ATOM 3148 C CA . MET B 1 122 ? -5.969 -5.656 -14.523 1 96 122 MET B CA 1
ATOM 3149 C C . MET B 1 122 ? -5.566 -4.227 -14.859 1 96 122 MET B C 1
ATOM 3151 O O . MET B 1 122 ? -6.125 -3.617 -15.773 1 96 122 MET B O 1
ATOM 3155 N N . GLN B 1 123 ? -4.688 -3.668 -14.164 1 97.81 123 GLN B N 1
ATOM 3156 C CA . GLN B 1 123 ? -4.188 -2.312 -14.367 1 97.81 123 GLN B CA 1
ATOM 3157 C C . GLN B 1 123 ? -5.34 -1.321 -14.523 1 97.81 123 GLN B C 1
ATOM 3159 O O . GLN B 1 123 ? -5.352 -0.521 -15.461 1 97.81 123 GLN B O 1
ATOM 3164 N N . GLN B 1 124 ? -6.297 -1.436 -13.523 1 97.19 124 GLN B N 1
ATOM 3165 C CA . GLN B 1 124 ? -7.516 -0.633 -13.578 1 97.19 124 GLN B CA 1
ATOM 3166 C C . GLN B 1 124 ? -7.383 0.625 -12.719 1 97.19 124 GLN B C 1
ATOM 3168 O O . GLN B 1 124 ? -8.344 1.388 -12.578 1 97.19 124 GLN B O 1
ATOM 3173 N N . VAL B 1 125 ? -6.27 0.849 -12.109 1 98.56 125 VAL B N 1
ATOM 3174 C CA . VAL B 1 125 ? -6.027 2.012 -11.266 1 98.56 125 VAL B CA 1
ATOM 3175 C C . VAL B 1 125 ? -5.766 3.24 -12.133 1 98.56 125 VAL B C 1
ATOM 3177 O O . VAL B 1 125 ? -5.008 3.172 -13.102 1 98.56 125 VAL B O 1
ATOM 3180 N N . ALA B 1 126 ? -6.434 4.293 -11.82 1 98.69 126 ALA B N 1
ATOM 3181 C CA . ALA B 1 126 ? -6.23 5.574 -12.492 1 98.69 126 ALA B CA 1
ATOM 3182 C C . ALA B 1 126 ? -5.992 6.691 -11.484 1 98.69 126 ALA B C 1
ATOM 3184 O O . ALA B 1 126 ? -6.137 6.488 -10.273 1 98.69 126 ALA B O 1
ATOM 3185 N N . PHE B 1 127 ? -5.613 7.895 -12.039 1 98.88 127 PHE B N 1
ATOM 3186 C CA . PHE B 1 127 ? -5.133 8.961 -11.164 1 98.88 127 PHE B CA 1
ATOM 3187 C C . PHE B 1 127 ? -5.75 10.297 -11.555 1 98.88 127 PHE B C 1
ATOM 3189 O O . PHE B 1 127 ? -5.961 10.57 -12.734 1 98.88 127 PHE B O 1
ATOM 3196 N N . THR B 1 128 ? -6.074 11.055 -10.57 1 98.94 128 THR B N 1
ATOM 3197 C CA . THR B 1 128 ? -6.395 12.469 -10.727 1 98.94 128 THR B CA 1
ATOM 3198 C C . THR B 1 128 ? -5.473 13.328 -9.867 1 98.94 128 THR B C 1
ATOM 3200 O O . THR B 1 128 ? -5.387 13.133 -8.648 1 98.94 128 THR B O 1
ATOM 3203 N N . VAL B 1 129 ? -4.746 14.219 -10.484 1 98.94 129 VAL B N 1
ATOM 3204 C CA . VAL B 1 129 ? -3.871 15.148 -9.781 1 98.94 129 VAL B CA 1
ATOM 3205 C C . VAL B 1 129 ? -4.492 16.547 -9.789 1 98.94 129 VAL B C 1
ATOM 3207 O O . VAL B 1 129 ? -4.734 17.125 -10.852 1 98.94 129 VAL B O 1
ATOM 3210 N N . VAL B 1 130 ? -4.758 17.062 -8.633 1 98.94 130 VAL B N 1
ATOM 3211 C CA . VAL B 1 130 ? -5.348 18.391 -8.5 1 98.94 130 VAL B CA 1
ATOM 3212 C C . VAL B 1 130 ? -4.281 19.375 -8.039 1 98.94 130 VAL B C 1
ATOM 3214 O O . VAL B 1 130 ? -3.688 19.219 -6.969 1 98.94 130 VAL B O 1
ATOM 3217 N N . THR B 1 131 ? -4.027 20.438 -8.828 1 98.75 131 THR B N 1
ATOM 3218 C CA . THR B 1 131 ? -3.074 21.469 -8.453 1 98.75 131 THR B CA 1
ATOM 3219 C C . THR B 1 131 ? -3.734 22.844 -8.461 1 98.75 131 THR B C 1
ATOM 3221 O O . THR B 1 131 ? -3.15 23.828 -7.992 1 98.75 131 THR B O 1
ATOM 3224 N N . ASP B 1 132 ? -4.98 22.891 -8.938 1 98.38 132 ASP B N 1
ATOM 3225 C CA . ASP B 1 132 ? -5.723 24.141 -8.953 1 98.38 132 ASP B CA 1
ATOM 3226 C C . ASP B 1 132 ? -6.094 24.578 -7.535 1 98.38 132 ASP B C 1
ATOM 3228 O O . ASP B 1 132 ? -6.809 23.859 -6.828 1 98.38 132 ASP B O 1
ATOM 3232 N N . PRO B 1 133 ? -5.66 25.766 -7.16 1 97.75 133 PRO B N 1
ATOM 3233 C CA . PRO B 1 133 ? -5.906 26.188 -5.781 1 97.75 133 PRO B CA 1
ATOM 3234 C C . PRO B 1 133 ? -7.395 26.297 -5.457 1 97.75 133 PRO B C 1
ATOM 3236 O O . PRO B 1 133 ? -7.801 26.031 -4.32 1 97.75 133 PRO B O 1
ATOM 3239 N N . GLU B 1 134 ? -8.156 26.688 -6.379 1 98 134 GLU B N 1
ATOM 3240 C CA . GLU B 1 134 ? -9.586 26.781 -6.133 1 98 134 GLU B CA 1
ATOM 3241 C C . GLU B 1 134 ? -10.203 25.406 -5.895 1 98 134 GLU B C 1
ATOM 3243 O O . GLU B 1 134 ? -11.008 25.234 -4.98 1 98 134 GLU B O 1
ATOM 3248 N N . LYS B 1 135 ? -9.836 24.438 -6.707 1 98.5 135 LYS B N 1
ATOM 3249 C CA . LYS B 1 135 ? -10.344 23.078 -6.516 1 98.5 135 LYS B CA 1
ATOM 3250 C C . LYS B 1 135 ? -9.859 22.5 -5.195 1 98.5 135 LYS B C 1
ATOM 3252 O O . LYS B 1 135 ? -10.594 21.75 -4.535 1 98.5 135 LYS B O 1
ATOM 3257 N N . LEU B 1 136 ? -8.656 22.766 -4.859 1 98.69 136 LEU B N 1
AT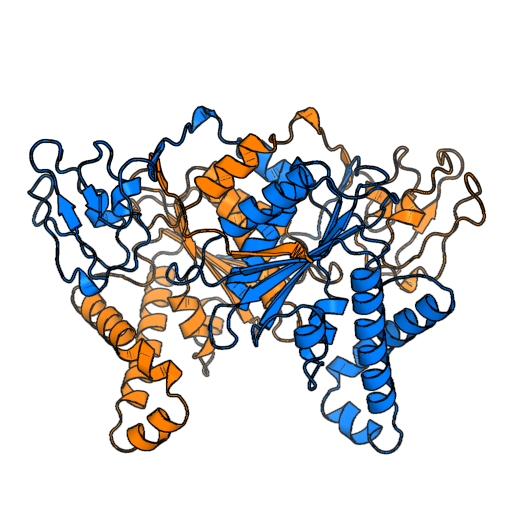OM 3258 C CA . LEU B 1 136 ? -8.148 22.297 -3.576 1 98.69 136 LEU B CA 1
ATOM 3259 C C . LEU B 1 136 ? -8.977 22.859 -2.426 1 98.69 136 LEU B C 1
ATOM 3261 O O . LEU B 1 136 ? -9.328 22.141 -1.491 1 98.69 136 LEU B O 1
ATOM 3265 N N . ARG B 1 137 ? -9.297 24.156 -2.482 1 97.69 137 ARG B N 1
ATOM 3266 C CA . ARG B 1 137 ? -10.148 24.766 -1.472 1 97.69 137 ARG B CA 1
ATOM 3267 C C . ARG B 1 137 ? -11.523 24.109 -1.441 1 97.69 137 ARG B C 1
ATOM 3269 O O . ARG B 1 137 ? -12.078 23.859 -0.367 1 97.69 137 ARG B O 1
ATOM 3276 N N . ARG B 1 138 ? -12.047 23.812 -2.574 1 98.31 138 ARG B N 1
ATOM 3277 C CA . ARG B 1 138 ? -13.359 23.188 -2.668 1 98.31 138 ARG B CA 1
ATOM 3278 C C . ARG B 1 138 ? -13.344 21.781 -2.084 1 98.31 138 ARG B C 1
ATOM 3280 O O . ARG B 1 138 ? -14.328 21.328 -1.501 1 98.31 138 ARG B O 1
ATOM 3287 N N . ILE B 1 139 ? -12.227 21.047 -2.301 1 98.75 139 ILE B N 1
ATOM 3288 C CA . ILE B 1 139 ? -12.086 19.719 -1.702 1 98.75 139 ILE B CA 1
ATOM 3289 C C . ILE B 1 139 ? -12.172 19.828 -0.181 1 98.75 139 ILE B C 1
ATOM 3291 O O . ILE B 1 139 ? -12.898 19.078 0.463 1 98.75 139 ILE B O 1
ATOM 3295 N N . THR B 1 140 ? -11.438 20.766 0.391 1 98.38 140 THR B N 1
ATOM 3296 C CA . THR B 1 140 ? -11.461 20.984 1.833 1 98.38 140 THR B CA 1
ATOM 3297 C C . THR B 1 140 ? -12.875 21.328 2.299 1 98.38 140 THR B C 1
ATOM 3299 O O . THR B 1 140 ? -13.391 20.719 3.234 1 98.38 140 THR B O 1
ATOM 3302 N N . ASN B 1 141 ? -13.492 22.25 1.604 1 97.56 141 ASN B N 1
ATOM 3303 C CA . ASN B 1 141 ? -14.828 22.703 1.994 1 97.56 141 ASN B CA 1
ATOM 3304 C C . ASN B 1 141 ? -15.852 21.578 1.889 1 97.56 141 ASN B C 1
ATOM 3306 O O . ASN B 1 141 ? -16.703 21.422 2.766 1 97.56 141 ASN B O 1
ATOM 3310 N N . LEU B 1 142 ? -15.758 20.875 0.826 1 98.06 142 LEU B N 1
ATOM 3311 C CA . LEU B 1 142 ? -16.688 19.75 0.638 1 98.06 142 LEU B CA 1
ATOM 3312 C C . LEU B 1 142 ? -16.516 18.719 1.744 1 98.06 142 LEU B C 1
ATOM 3314 O O . LEU B 1 142 ? -17.5 18.172 2.248 1 98.06 142 LEU B O 1
ATOM 3318 N N . THR B 1 143 ? -15.297 18.406 2.104 1 98.19 143 THR B N 1
ATOM 3319 C CA . THR B 1 143 ? -15.008 17.469 3.193 1 98.19 143 THR B CA 1
ATOM 3320 C C . THR B 1 143 ? -15.648 17.953 4.492 1 98.19 143 THR B C 1
ATOM 3322 O O . THR B 1 143 ? -16.344 17.203 5.168 1 98.19 143 THR B O 1
ATOM 3325 N N . LEU B 1 144 ? -15.469 19.219 4.754 1 97.5 144 LEU B N 1
ATOM 3326 C CA . LEU B 1 144 ? -15.992 19.797 5.984 1 97.5 144 LEU B CA 1
ATOM 3327 C C . LEU B 1 144 ? -17.516 19.828 5.961 1 97.5 144 LEU B C 1
ATOM 3329 O O . LEU B 1 144 ? -18.156 19.609 6.988 1 97.5 144 LEU B O 1
ATOM 3333 N N . ASP B 1 145 ? -18.094 20.141 4.82 1 96.81 145 ASP B N 1
ATOM 3334 C CA . ASP B 1 145 ? -19.547 20.141 4.684 1 96.81 145 ASP B CA 1
ATOM 3335 C C . ASP B 1 145 ? -20.141 18.766 4.992 1 96.81 145 ASP B C 1
ATOM 3337 O O . ASP B 1 145 ? -21.172 18.656 5.656 1 96.81 145 ASP B O 1
ATOM 3341 N N . ILE B 1 146 ? -19.5 17.797 4.508 1 95.75 146 ILE B N 1
ATOM 3342 C CA . ILE B 1 146 ? -19.969 16.438 4.738 1 95.75 146 ILE B CA 1
ATOM 3343 C C . ILE B 1 146 ? -19.859 16.094 6.227 1 95.75 146 ILE B C 1
ATOM 3345 O O . ILE B 1 146 ? -20.797 15.539 6.812 1 95.75 146 ILE B O 1
ATOM 3349 N N . TYR B 1 147 ? -18.719 16.438 6.836 1 94.88 147 TYR B N 1
ATOM 3350 C CA . TYR B 1 147 ? -18.531 16.156 8.258 1 94.88 147 TYR B CA 1
ATOM 3351 C C . TYR B 1 147 ? -19.562 16.922 9.094 1 94.88 147 TYR B C 1
ATOM 3353 O O . TYR B 1 147 ? -20.047 16.422 10.102 1 94.88 147 TYR B O 1
ATOM 3361 N N . ASP B 1 148 ? -19.859 18.125 8.672 1 95.69 148 ASP B N 1
ATOM 3362 C CA . ASP B 1 148 ? -20.891 18.906 9.359 1 95.69 148 ASP B CA 1
ATOM 3363 C C . ASP B 1 148 ? -22.25 18.219 9.273 1 95.69 148 ASP B C 1
ATOM 3365 O O . ASP B 1 148 ? -22.984 18.156 10.258 1 95.69 148 ASP B O 1
ATOM 3369 N N . SER B 1 149 ? -22.578 17.75 8.125 1 94.25 149 SER B N 1
ATOM 3370 C CA . SER B 1 149 ? -23.828 17.047 7.926 1 94.25 149 SER B CA 1
ATOM 3371 C C . SER B 1 149 ? -23.906 15.797 8.805 1 94.25 149 SER B C 1
ATOM 3373 O O . SER B 1 149 ? -24.938 15.508 9.406 1 94.25 149 SER B O 1
ATOM 3375 N N . VAL B 1 150 ? -22.781 15.07 8.82 1 92 150 VAL B N 1
ATOM 3376 C CA . VAL B 1 150 ? -22.719 13.859 9.633 1 92 150 VAL B CA 1
ATOM 3377 C C . VAL B 1 150 ? -22.875 14.219 11.109 1 92 150 VAL B C 1
ATOM 3379 O O . VAL B 1 150 ? -23.609 13.547 11.844 1 92 150 VAL B O 1
ATOM 3382 N N . LEU B 1 151 ? -22.172 15.234 11.547 1 92.88 151 LEU B N 1
ATOM 3383 C CA . LEU B 1 151 ? -22.219 15.695 12.93 1 92.88 151 LEU B CA 1
ATOM 3384 C C . LEU B 1 151 ? -23.656 16.062 13.328 1 92.88 151 LEU B C 1
ATOM 3386 O O . LEU B 1 151 ? -24.125 15.688 14.398 1 92.88 151 LEU B O 1
ATOM 3390 N N . ARG B 1 152 ? -24.391 16.734 12.523 1 93.81 152 ARG B N 1
ATOM 3391 C CA . ARG B 1 152 ? -25.766 17.156 12.789 1 93.81 152 ARG B CA 1
ATOM 3392 C C . ARG B 1 152 ? -26.688 15.953 12.93 1 93.81 152 ARG B C 1
ATOM 3394 O O . ARG B 1 152 ? -27.578 15.938 13.781 1 93.81 152 ARG B O 1
ATOM 3401 N N . LYS B 1 153 ? -26.391 15 12.062 1 91.81 153 LYS B N 1
ATOM 3402 C CA . LYS B 1 153 ? -27.188 13.789 12.133 1 91.81 153 LYS B CA 1
ATOM 3403 C C . LYS B 1 153 ? -26.922 13.031 13.43 1 91.81 153 LYS B C 1
ATOM 3405 O O . LYS B 1 153 ? -27.859 12.57 14.086 1 91.81 153 LYS B O 1
ATOM 3410 N N . LEU B 1 154 ? -25.719 12.922 13.82 1 91.69 154 LEU B N 1
ATOM 3411 C CA . LEU B 1 154 ? -25.312 12.156 15 1 91.69 154 LEU B CA 1
ATOM 3412 C C . LEU B 1 154 ? -25.797 12.852 16.281 1 91.69 154 LEU B C 1
ATOM 3414 O O . LEU B 1 154 ? -26.078 12.195 17.281 1 91.69 154 LEU B O 1
ATOM 3418 N N . GLU B 1 155 ? -25.875 14.117 16.219 1 94.12 155 GLU B N 1
ATOM 3419 C CA . GLU B 1 155 ? -26.219 14.883 17.422 1 94.12 155 GLU B CA 1
ATOM 3420 C C . GLU B 1 155 ? -27.719 15.219 17.453 1 94.12 155 GLU B C 1
ATOM 3422 O O . GLU B 1 155 ? -28.188 15.859 18.391 1 94.12 155 GLU B O 1
ATOM 3427 N N . ASN B 1 156 ? -28.438 14.797 16.422 1 93.94 156 ASN B N 1
ATOM 3428 C CA . ASN B 1 156 ? -29.875 14.992 16.438 1 93.94 156 ASN B CA 1
ATOM 3429 C C . ASN B 1 156 ? -30.531 14.266 17.594 1 93.94 156 ASN B C 1
ATOM 3431 O O . ASN B 1 156 ? -30.422 13.047 17.719 1 93.94 156 ASN B O 1
ATOM 3435 N N . PRO B 1 157 ? -31.188 14.984 18.469 1 93.06 157 PRO B N 1
ATOM 3436 C CA . PRO B 1 157 ? -31.766 14.383 19.672 1 93.06 157 PRO B CA 1
ATOM 3437 C C . PRO B 1 157 ? -32.75 13.266 19.359 1 93.06 157 PRO B C 1
ATOM 3439 O O . PRO B 1 157 ? -32.906 12.328 20.156 1 93.06 157 PRO B O 1
ATOM 3442 N N . LEU B 1 158 ? -33.375 13.312 18.328 1 93.38 158 LEU B N 1
ATOM 3443 C CA . LEU B 1 158 ? -34.375 12.32 17.969 1 93.38 158 LEU B CA 1
ATOM 3444 C C . LEU B 1 158 ? -33.688 11.047 17.469 1 93.38 158 LEU B C 1
ATOM 3446 O O . LEU B 1 158 ? -34.219 9.945 17.672 1 93.38 158 LEU B O 1
ATOM 3450 N N . LEU B 1 159 ? -32.594 11.203 16.812 1 92.19 159 LEU B N 1
ATOM 3451 C CA . LEU B 1 159 ? -31.953 10.07 16.172 1 92.19 159 LEU B CA 1
ATOM 3452 C C . LEU B 1 159 ? -30.859 9.5 17.062 1 92.19 159 LEU B C 1
ATOM 3454 O O . LEU B 1 159 ? -30.422 8.359 16.891 1 92.19 159 LEU B O 1
ATOM 3458 N N . ARG B 1 160 ? -30.344 10.289 17.969 1 90.44 160 ARG B N 1
ATOM 3459 C CA . ARG B 1 160 ? -29.141 10 18.75 1 90.44 160 ARG B CA 1
ATOM 3460 C C . ARG B 1 160 ? -29.266 8.672 19.484 1 90.44 160 ARG B C 1
ATOM 3462 O O . ARG B 1 160 ? -28.359 7.84 19.438 1 90.44 160 ARG B O 1
ATOM 3469 N N . PRO B 1 161 ? -30.422 8.406 20.125 1 91.06 161 PRO B N 1
ATOM 3470 C CA . PRO B 1 161 ? -30.516 7.125 20.844 1 91.06 161 PRO B CA 1
ATOM 3471 C C . PRO B 1 161 ? -30.406 5.922 19.906 1 91.06 161 PRO B C 1
ATOM 3473 O O . PRO B 1 161 ? -29.75 4.93 20.25 1 91.06 161 PRO B O 1
ATOM 3476 N N . LEU B 1 162 ? -30.938 6.082 18.828 1 91.38 162 LEU B N 1
ATOM 3477 C CA . LEU B 1 162 ? -30.891 4.992 17.844 1 91.38 162 LEU B CA 1
ATOM 3478 C C . LEU B 1 162 ? -29.5 4.879 17.219 1 91.38 162 LEU B C 1
ATOM 3480 O O . LEU B 1 162 ? -28.953 3.783 17.125 1 91.38 162 LEU B O 1
ATOM 3484 N N . LEU B 1 163 ? -28.969 5.953 16.828 1 90.75 163 LEU B N 1
ATOM 3485 C CA . LEU B 1 163 ? -27.688 5.953 16.125 1 90.75 163 LEU B CA 1
ATOM 3486 C C . LEU B 1 163 ? -26.547 5.551 17.062 1 90.75 163 LEU B C 1
ATOM 3488 O O . LEU B 1 163 ? -25.594 4.887 16.641 1 90.75 163 LEU B O 1
ATOM 3492 N N . LYS B 1 164 ? -26.625 6.012 18.219 1 89 164 LYS B N 1
ATOM 3493 C CA . LYS B 1 164 ? -25.594 5.633 19.188 1 89 164 LYS B CA 1
ATOM 3494 C C . LYS B 1 164 ? -25.562 4.121 19.391 1 89 164 LYS B C 1
ATOM 3496 O O . LYS B 1 164 ? -24.484 3.545 19.594 1 89 164 LYS B O 1
ATOM 3501 N N . ARG B 1 165 ? -26.719 3.492 19.328 1 87.62 165 ARG B N 1
ATOM 3502 C CA . ARG B 1 165 ? -26.828 2.045 19.484 1 87.62 165 ARG B CA 1
ATOM 3503 C C . ARG B 1 165 ? -26.328 1.322 18.234 1 87.62 165 ARG B C 1
ATOM 3505 O O . ARG B 1 165 ? -25.641 0.305 18.328 1 87.62 165 ARG B O 1
ATOM 3512 N N . LEU B 1 166 ? -26.609 1.92 17.078 1 85.81 166 LEU B N 1
ATOM 3513 C CA . LEU B 1 166 ? -26.359 1.239 15.82 1 85.81 166 LEU B CA 1
ATOM 3514 C C . LEU B 1 166 ? -24.938 1.49 15.344 1 85.81 166 LEU B C 1
ATOM 3516 O O . LEU B 1 166 ? -24.344 0.639 14.68 1 85.81 166 LEU B O 1
ATOM 3520 N N . LEU B 1 167 ? -24.484 2.668 15.664 1 84.81 167 LEU B N 1
ATOM 3521 C CA . LEU B 1 167 ? -23.188 3.062 15.117 1 84.81 167 LEU B CA 1
ATOM 3522 C C . LEU B 1 167 ? -22.281 3.594 16.219 1 84.81 167 LEU B C 1
ATOM 3524 O O . LEU B 1 167 ? -21.719 4.691 16.094 1 84.81 167 LEU B O 1
ATOM 3528 N N . PRO B 1 168 ? -22.094 2.811 17.234 1 83.31 168 PRO B N 1
ATOM 3529 C CA . PRO B 1 168 ? -21.312 3.301 18.359 1 83.31 168 PRO B CA 1
ATOM 3530 C C . PRO B 1 168 ? -19.891 3.682 17.953 1 83.31 168 PRO B C 1
ATOM 3532 O O . PRO B 1 168 ? -19.312 4.629 18.5 1 83.31 168 PRO B O 1
ATOM 3535 N N . GLN B 1 169 ? -19.375 3.09 16.969 1 79.12 169 GLN B N 1
ATOM 3536 C CA . GLN B 1 169 ? -18 3.344 16.562 1 79.12 169 GLN B CA 1
ATOM 3537 C C . GLN B 1 169 ? -17.859 4.707 15.898 1 79.12 169 GLN B C 1
ATOM 3539 O O . GLN B 1 169 ? -16.812 5.344 15.969 1 79.12 169 GLN B O 1
ATOM 3544 N N . VAL B 1 170 ? -18.906 5.152 15.32 1 82.56 170 VAL B N 1
ATOM 3545 C CA . VAL B 1 170 ? -18.875 6.438 14.625 1 82.56 170 VAL B CA 1
ATOM 3546 C C . VAL B 1 170 ? -18.875 7.574 15.641 1 82.56 170 VAL B C 1
ATOM 3548 O O . VAL B 1 170 ? -18.281 8.625 15.414 1 82.56 170 VAL B O 1
ATOM 3551 N N . TYR B 1 171 ? -19.547 7.379 16.75 1 86.5 171 TYR B N 1
ATOM 3552 C CA . TYR B 1 171 ? -19.641 8.406 17.781 1 86.5 171 TYR B CA 1
ATOM 3553 C C . TYR B 1 171 ? -18.281 8.664 18.422 1 86.5 171 TYR B C 1
ATOM 3555 O O . TYR B 1 171 ? -18.062 9.719 19.016 1 86.5 171 TYR B O 1
ATOM 3563 N N . ARG B 1 172 ? -17.453 7.715 18.25 1 82.19 172 ARG B N 1
ATOM 3564 C CA . ARG B 1 172 ? -16.094 7.895 18.781 1 82.19 172 ARG B CA 1
ATOM 3565 C C . ARG B 1 172 ? -15.352 8.984 18.016 1 82.19 172 ARG B C 1
ATOM 3567 O O . ARG B 1 172 ? -14.383 9.547 18.516 1 82.19 172 ARG B O 1
ATOM 3574 N N . TYR B 1 173 ? -15.836 9.375 16.859 1 85.94 173 TYR B N 1
ATOM 3575 C CA . TYR B 1 173 ? -15.156 10.344 16.016 1 85.94 173 TYR B CA 1
ATOM 3576 C C . TYR B 1 173 ? -15.75 11.734 16.188 1 85.94 173 TYR B C 1
ATOM 3578 O O . TYR B 1 173 ? -15.281 12.703 15.586 1 85.94 173 TYR B O 1
ATOM 3586 N N . LEU B 1 174 ? -16.75 11.883 17.078 1 89.19 174 LEU B N 1
ATOM 3587 C CA . LEU B 1 174 ? -17.453 13.141 17.266 1 89.19 174 LEU B CA 1
ATOM 3588 C C . LEU B 1 174 ? -16.469 14.242 17.688 1 89.19 174 LEU B C 1
ATOM 3590 O O . LEU B 1 174 ? -16.5 15.344 17.125 1 89.19 174 LEU B O 1
ATOM 3594 N N . PRO B 1 175 ? -15.578 13.898 18.594 1 88.19 175 PRO B N 1
ATOM 3595 C CA . PRO B 1 175 ? -14.633 14.961 18.953 1 88.19 175 PRO B CA 1
ATOM 3596 C C . PRO B 1 175 ? -13.773 15.414 17.781 1 88.19 175 PRO B C 1
ATOM 3598 O O . PRO B 1 175 ? -13.453 16.609 17.672 1 88.19 175 PRO B O 1
ATOM 3601 N N . THR B 1 176 ? -13.43 14.5 16.953 1 88.75 176 THR B N 1
ATOM 3602 C CA . THR B 1 176 ? -12.633 14.828 15.773 1 88.75 176 THR B CA 1
ATOM 3603 C C . THR B 1 176 ? -13.422 15.727 14.828 1 88.75 176 THR B C 1
ATOM 3605 O O . THR B 1 176 ? -12.891 16.703 14.305 1 88.75 176 THR B O 1
ATOM 3608 N N . PHE B 1 177 ? -14.68 15.453 14.656 1 91.25 177 PHE B N 1
ATOM 3609 C CA . PHE B 1 177 ? -15.523 16.266 13.797 1 91.25 177 PHE B CA 1
ATOM 3610 C C . PHE B 1 177 ? -15.625 17.688 14.32 1 91.25 177 PHE B C 1
ATOM 3612 O O . PHE B 1 177 ? -15.445 18.656 13.562 1 91.25 177 PHE B O 1
ATOM 3619 N N . HIS B 1 178 ? -15.875 17.781 15.594 1 93.31 178 HIS B N 1
ATOM 3620 C CA . HIS B 1 178 ? -15.953 19.094 16.203 1 93.31 178 HIS B CA 1
ATOM 3621 C C . HIS B 1 178 ? -14.648 19.859 16.031 1 93.31 178 HIS B C 1
ATOM 3623 O O . HIS B 1 178 ? -14.656 21.047 15.695 1 93.31 178 HIS B O 1
ATOM 3629 N N . ARG B 1 179 ? -13.609 19.203 16.234 1 91.38 179 ARG B N 1
ATOM 3630 C CA . ARG B 1 179 ? -12.297 19.828 16.141 1 91.38 179 ARG B CA 1
ATOM 3631 C C . ARG B 1 179 ? -12.055 20.359 14.727 1 91.38 179 ARG B C 1
ATOM 3633 O O . ARG B 1 179 ? -11.539 21.469 14.547 1 91.38 179 ARG B O 1
ATOM 3640 N N . LEU B 1 180 ? -12.383 19.547 13.766 1 93.62 180 LEU B N 1
ATOM 3641 C CA . LEU B 1 180 ? -12.188 19.938 12.375 1 93.62 180 LEU B CA 1
ATOM 3642 C C . LEU B 1 180 ? -12.961 21.219 12.062 1 93.62 180 LEU B C 1
ATOM 3644 O O . LEU B 1 180 ? -12.406 22.156 11.492 1 93.62 180 LEU B O 1
ATOM 3648 N N . LEU B 1 181 ? -14.172 21.266 12.531 1 94.19 181 LEU B N 1
ATOM 3649 C CA . LEU B 1 181 ? -15.039 22.406 12.234 1 94.19 181 LEU B CA 1
ATOM 3650 C C . LEU B 1 181 ? -14.609 23.641 13.023 1 94.19 181 LEU B C 1
ATOM 3652 O O . LEU B 1 181 ? -14.641 24.75 12.5 1 94.19 181 LEU B O 1
ATOM 3656 N N . ASP B 1 182 ? -14.219 23.391 14.227 1 93.69 182 ASP B N 1
ATOM 3657 C CA . ASP B 1 182 ? -13.75 24.484 15.055 1 93.69 182 ASP B CA 1
ATOM 3658 C C . ASP B 1 182 ? -12.5 25.125 14.453 1 93.69 182 ASP B C 1
ATOM 3660 O O . ASP B 1 182 ? -12.391 26.359 14.414 1 93.69 182 ASP B O 1
ATOM 3664 N N . GLU B 1 183 ? -11.602 24.328 14.047 1 92.31 183 GLU B N 1
ATOM 3665 C CA . GLU B 1 183 ? -10.359 24.844 13.469 1 92.31 183 GLU B CA 1
ATOM 3666 C C . GLU B 1 183 ? -10.617 25.547 12.141 1 92.31 183 GLU B C 1
ATOM 3668 O O . GLU B 1 183 ? -9.977 26.562 11.836 1 92.31 183 GLU B O 1
ATOM 3673 N N . GLN B 1 184 ? -11.531 25.016 11.391 1 92.12 184 GLN B N 1
ATOM 3674 C CA . GLN B 1 184 ? -11.914 25.688 10.156 1 92.12 184 GLN B CA 1
ATOM 3675 C C . GLN B 1 184 ? -12.438 27.094 10.438 1 92.12 184 GLN B C 1
ATOM 3677 O O . GLN B 1 184 ? -12.117 28.031 9.711 1 92.12 184 GLN B O 1
ATOM 3682 N N . ALA B 1 185 ? -13.227 27.234 11.438 1 93.56 185 ALA B N 1
ATOM 3683 C CA . ALA B 1 185 ? -13.805 28.516 11.82 1 93.56 185 ALA B CA 1
ATOM 3684 C C . ALA B 1 185 ? -12.711 29.516 12.195 1 93.56 185 ALA B C 1
ATOM 3686 O O . ALA B 1 185 ? -12.883 30.734 12.047 1 93.56 185 ALA B O 1
ATOM 3687 N N . LYS B 1 186 ? -11.609 29.016 12.617 1 91.69 186 LYS B N 1
ATOM 3688 C CA . LYS B 1 186 ? -10.477 29.859 12.984 1 91.69 186 LYS B CA 1
ATOM 3689 C C . LYS B 1 186 ? -9.578 30.125 11.781 1 91.69 186 LYS B C 1
ATOM 3691 O O . LYS B 1 186 ? -8.57 30.812 11.898 1 91.69 186 LYS B O 1
ATOM 3696 N N . GLY B 1 187 ? -9.922 29.469 10.641 1 91.12 187 GLY B N 1
ATOM 3697 C CA . GLY B 1 187 ? -9.156 29.672 9.422 1 91.12 187 GLY B CA 1
ATOM 3698 C C . GLY B 1 187 ? -8.062 28.641 9.227 1 91.12 187 GLY B C 1
ATOM 3699 O O . GLY B 1 187 ? -7.203 28.781 8.352 1 91.12 187 GLY B O 1
ATOM 3700 N N . ASN B 1 188 ? -8.047 27.594 10.047 1 91.31 188 ASN B N 1
ATOM 3701 C CA . ASN B 1 188 ? -7.043 26.547 9.945 1 91.31 188 ASN B CA 1
ATOM 3702 C C . ASN B 1 188 ? -7.555 25.359 9.133 1 91.31 188 ASN B C 1
ATOM 3704 O O . ASN B 1 188 ? -8.617 24.812 9.43 1 91.31 188 ASN B O 1
ATOM 3708 N N . ASP B 1 189 ? -6.836 25.047 8.102 1 94.62 189 ASP B N 1
ATOM 3709 C CA . ASP B 1 189 ? -7.184 23.891 7.289 1 94.62 189 ASP B CA 1
ATOM 3710 C C . ASP B 1 189 ? -6.559 22.609 7.852 1 94.62 189 ASP B C 1
ATOM 3712 O O . ASP B 1 189 ? -5.383 22.328 7.613 1 94.62 189 ASP B O 1
ATOM 3716 N N . LEU B 1 190 ? -7.355 21.75 8.477 1 95.81 190 LEU B N 1
ATOM 3717 C CA . LEU B 1 190 ? -6.844 20.516 9.039 1 95.81 190 LEU B CA 1
ATOM 3718 C C . LEU B 1 190 ? -7.031 19.359 8.062 1 95.81 190 LEU B C 1
ATOM 3720 O O . LEU B 1 190 ? -6.598 18.234 8.328 1 95.81 190 LEU B O 1
ATOM 3724 N N . VAL B 1 191 ? -7.621 19.688 6.902 1 97.81 191 VAL B N 1
ATOM 3725 C CA . VAL B 1 191 ? -7.926 18.641 5.938 1 97.81 191 VAL B CA 1
ATOM 3726 C C . VAL B 1 191 ? -6.754 18.469 4.973 1 97.81 191 VAL B C 1
ATOM 3728 O O . VAL B 1 191 ? -6.113 17.406 4.945 1 97.81 191 VAL B O 1
ATOM 3731 N N . LEU B 1 192 ? -6.391 19.562 4.32 1 98.31 192 LEU B N 1
ATOM 3732 C CA . LEU B 1 192 ? -5.301 19.469 3.354 1 98.31 192 LEU B CA 1
ATOM 3733 C C . LEU B 1 192 ? -4.062 20.203 3.857 1 98.31 192 LEU B C 1
ATOM 3735 O O . LEU B 1 192 ? -2.996 20.125 3.24 1 98.31 192 LEU B O 1
ATOM 3739 N N . ARG B 1 193 ? -4.141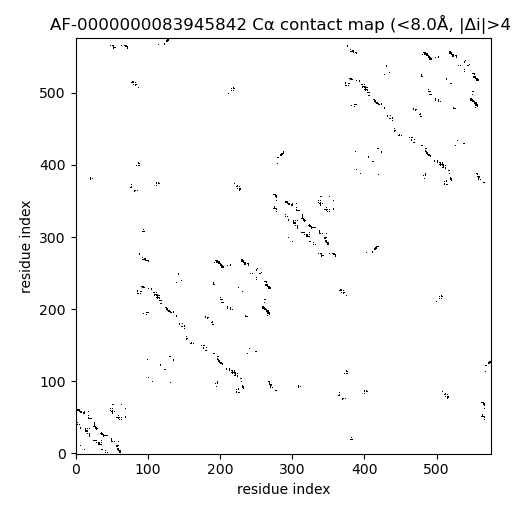 20.906 4.914 1 97 193 ARG B N 1
ATOM 3740 C CA . ARG B 1 193 ? -3.025 21.531 5.613 1 97 193 ARG B CA 1
ATOM 3741 C C . ARG B 1 193 ? -2.242 22.453 4.684 1 97 193 ARG B C 1
ATOM 3743 O O . ARG B 1 193 ? -1.016 22.531 4.773 1 97 193 ARG B O 1
ATOM 3750 N N . GLY B 1 194 ? -2.916 22.969 3.721 1 96.88 194 GLY B N 1
ATOM 3751 C CA . GLY B 1 194 ? -2.238 23.875 2.807 1 96.88 194 GLY B CA 1
ATOM 3752 C C . GLY B 1 194 ? -1.488 23.156 1.702 1 96.88 194 GLY B C 1
ATOM 3753 O O . GLY B 1 194 ? -0.596 23.734 1.074 1 96.88 194 GLY B O 1
ATOM 3754 N N . ALA B 1 195 ? -1.837 21.953 1.423 1 98.62 195 ALA B N 1
ATOM 3755 C CA . ALA B 1 195 ? -1.202 21.172 0.357 1 98.62 195 ALA B CA 1
ATOM 3756 C C . ALA B 1 195 ? -1.332 21.891 -0.987 1 98.62 195 ALA B C 1
ATOM 3758 O O . ALA B 1 195 ? -2.359 22.516 -1.272 1 98.62 195 ALA B O 1
ATOM 3759 N N . ALA B 1 196 ? -0.261 21.781 -1.794 1 98.81 196 ALA B N 1
ATOM 3760 C CA . ALA B 1 196 ? -0.242 22.422 -3.107 1 98.81 196 ALA B CA 1
ATOM 3761 C C . ALA B 1 196 ? -0.769 21.469 -4.184 1 98.81 196 ALA B C 1
ATOM 3763 O O . ALA B 1 196 ? -1.031 21.891 -5.312 1 98.81 196 ALA B O 1
ATOM 3764 N N . ALA B 1 197 ? -0.948 20.219 -3.889 1 98.94 197 ALA B N 1
ATOM 3765 C CA . ALA B 1 197 ? -1.498 19.219 -4.801 1 98.94 197 ALA B CA 1
ATOM 3766 C C . ALA B 1 197 ? -2.133 18.062 -4.035 1 98.94 197 ALA B C 1
ATOM 3768 O O . ALA B 1 197 ? -1.771 17.812 -2.885 1 98.94 197 ALA B O 1
ATOM 3769 N N . VAL B 1 198 ? -3.1 17.469 -4.641 1 98.94 198 VAL B N 1
ATOM 3770 C CA . VAL B 1 198 ? -3.652 16.203 -4.137 1 98.94 198 VAL B CA 1
ATOM 3771 C C . VAL B 1 198 ? -3.703 15.18 -5.262 1 98.94 198 VAL B C 1
ATOM 3773 O O . VAL B 1 198 ? -4.148 15.484 -6.371 1 98.94 198 VAL B O 1
ATOM 3776 N N . LEU B 1 199 ? -3.148 14.055 -5.035 1 98.94 199 LEU B N 1
ATOM 3777 C CA . LEU B 1 199 ? -3.256 12.898 -5.922 1 98.94 199 LEU B CA 1
ATOM 3778 C C . LEU B 1 199 ? -4.352 11.953 -5.445 1 98.94 199 LEU B C 1
ATOM 3780 O O . LEU B 1 199 ? -4.27 11.398 -4.348 1 98.94 199 LEU B O 1
ATOM 3784 N N . PHE B 1 200 ? -5.391 11.797 -6.242 1 98.94 200 PHE B N 1
ATOM 3785 C CA . PHE B 1 200 ? -6.422 10.797 -5.98 1 98.94 200 PHE B CA 1
ATOM 3786 C C . PHE B 1 200 ? -6.172 9.539 -6.793 1 98.94 200 PHE B C 1
ATOM 3788 O O . PHE B 1 200 ? -5.902 9.609 -7.992 1 98.94 200 PHE B O 1
ATOM 3795 N N . ILE B 1 201 ? -6.258 8.445 -6.176 1 98.94 201 ILE B N 1
ATOM 3796 C CA . ILE B 1 201 ? -6.137 7.133 -6.809 1 98.94 201 ILE B CA 1
ATOM 3797 C C . ILE B 1 201 ? -7.488 6.426 -6.797 1 98.94 201 ILE B C 1
ATOM 3799 O O . ILE B 1 201 ? -8.094 6.246 -5.734 1 98.94 201 ILE B O 1
ATOM 3803 N N . HIS B 1 202 ? -7.961 6.066 -7.965 1 98.81 202 HIS B N 1
ATOM 3804 C CA . HIS B 1 202 ? -9.336 5.59 -8.031 1 98.81 202 HIS B CA 1
ATOM 3805 C C . HIS B 1 202 ? -9.461 4.398 -8.977 1 98.81 202 HIS B C 1
ATOM 3807 O O . HIS B 1 202 ? -8.578 4.16 -9.797 1 98.81 202 HIS B O 1
ATOM 3813 N N . THR B 1 203 ? -10.445 3.611 -8.812 1 98.38 203 THR B N 1
ATOM 3814 C CA . THR B 1 203 ? -10.742 2.41 -9.578 1 98.38 203 THR B CA 1
ATOM 3815 C C . THR B 1 203 ? -12.234 2.344 -9.922 1 98.38 203 THR B C 1
ATOM 3817 O O . THR B 1 203 ? -13.047 3.043 -9.312 1 98.38 203 THR B O 1
ATOM 3820 N N . PRO B 1 204 ? -12.594 1.544 -10.938 1 96.69 204 PRO B N 1
ATOM 3821 C CA . PRO B 1 204 ? -14.023 1.223 -11.031 1 96.69 204 PRO B CA 1
ATOM 3822 C C . PRO B 1 204 ? -14.57 0.598 -9.75 1 96.69 204 PRO B C 1
ATOM 3824 O O . PRO B 1 204 ? -13.852 -0.13 -9.062 1 96.69 204 PRO B O 1
ATOM 3827 N N . PRO B 1 205 ? -15.844 0.89 -9.438 1 93.19 205 PRO B N 1
ATOM 3828 C CA . PRO B 1 205 ? -16.391 0.478 -8.141 1 93.19 205 PRO B CA 1
ATOM 3829 C C . PRO B 1 205 ? -16.547 -1.037 -8.016 1 93.19 205 PRO B C 1
ATOM 3831 O O . PRO B 1 205 ? -16.562 -1.571 -6.906 1 93.19 205 PRO B O 1
ATOM 3834 N N . GLU B 1 206 ? -16.547 -1.753 -9.109 1 90 206 GLU B N 1
ATOM 3835 C CA . GLU B 1 206 ? -16.859 -3.178 -9.086 1 90 206 GLU B CA 1
ATOM 3836 C C . GLU B 1 206 ? -15.602 -4.016 -8.875 1 90 206 GLU B C 1
ATOM 3838 O O . GLU B 1 206 ? -15.688 -5.234 -8.688 1 90 206 GLU B O 1
ATOM 3843 N N . VAL B 1 207 ? -14.469 -3.33 -8.891 1 90.56 207 VAL B N 1
ATOM 3844 C CA . VAL B 1 207 ? -13.211 -4.074 -8.773 1 90.56 207 VAL B CA 1
ATOM 3845 C C . VAL B 1 207 ? -13.047 -4.586 -7.348 1 90.56 207 VAL B C 1
ATOM 3847 O O . VAL B 1 207 ? -12.969 -3.799 -6.402 1 90.56 207 VAL B O 1
ATOM 3850 N N . ARG B 1 208 ? -12.922 -5.84 -7.199 1 89.56 208 ARG B N 1
ATOM 3851 C CA . ARG B 1 208 ? -12.883 -6.504 -5.898 1 89.56 208 ARG B CA 1
ATOM 3852 C C . ARG B 1 208 ? -11.664 -6.059 -5.09 1 89.56 208 ARG B C 1
ATOM 3854 O O . ARG B 1 208 ? -11.781 -5.773 -3.896 1 89.56 208 ARG B O 1
ATOM 3861 N N . PHE B 1 209 ? -10.516 -5.922 -5.746 1 96.12 209 PHE B N 1
ATOM 3862 C CA . PHE B 1 209 ? -9.281 -5.59 -5.051 1 96.12 209 PHE B CA 1
ATOM 3863 C C . PHE B 1 209 ? -8.945 -4.113 -5.227 1 96.12 209 PHE B C 1
ATOM 3865 O O . PHE B 1 209 ? -7.785 -3.713 -5.062 1 96.12 209 PHE B O 1
ATOM 3872 N N . GLY B 1 210 ? -9.938 -3.346 -5.574 1 97.5 210 GLY B N 1
ATOM 3873 C CA . GLY B 1 210 ? -9.703 -1.942 -5.875 1 97.5 210 GLY B CA 1
ATOM 3874 C C . GLY B 1 210 ? -9 -1.201 -4.754 1 97.5 210 GLY B C 1
ATOM 3875 O O . GLY B 1 210 ? -8.047 -0.464 -5 1 97.5 210 GLY B O 1
ATOM 3876 N N . LYS B 1 211 ? -9.422 -1.35 -3.539 1 97.69 211 LYS B N 1
ATOM 3877 C CA . LYS B 1 211 ? -8.828 -0.661 -2.396 1 97.69 211 LYS B CA 1
ATOM 3878 C C . LYS B 1 211 ? -7.402 -1.138 -2.146 1 97.69 211 LYS B C 1
ATOM 3880 O O . LYS B 1 211 ? -6.504 -0.327 -1.911 1 97.69 211 LYS B O 1
ATOM 3885 N N . ALA B 1 212 ? -7.203 -2.465 -2.197 1 98.56 212 ALA B N 1
ATOM 3886 C CA . ALA B 1 212 ? -5.852 -2.998 -2.035 1 98.56 212 ALA B CA 1
ATOM 3887 C C . ALA B 1 212 ? -4.914 -2.451 -3.107 1 98.56 212 ALA B C 1
ATOM 3889 O O . ALA B 1 212 ? -3.859 -1.897 -2.795 1 98.56 212 ALA B O 1
ATOM 3890 N N . ASP B 1 213 ? -5.348 -2.506 -4.379 1 98.81 213 ASP B N 1
ATOM 3891 C CA . ASP B 1 213 ? -4.531 -2.068 -5.504 1 98.81 213 ASP B CA 1
ATOM 3892 C C . ASP B 1 213 ? -4.168 -0.591 -5.379 1 98.81 213 ASP B C 1
ATOM 3894 O O . ASP B 1 213 ? -3.016 -0.208 -5.602 1 98.81 213 ASP B O 1
ATOM 3898 N N . ALA B 1 214 ? -5.121 0.212 -5.023 1 98.88 214 ALA B N 1
ATOM 3899 C CA . ALA B 1 214 ? -4.906 1.652 -4.918 1 98.88 214 ALA B CA 1
ATOM 3900 C C . ALA B 1 214 ? -3.938 1.981 -3.785 1 98.88 214 ALA B C 1
ATOM 3902 O O . ALA B 1 214 ? -3.143 2.916 -3.893 1 98.88 214 ALA B O 1
ATOM 3903 N N . ASN B 1 215 ? -4 1.24 -2.715 1 98.88 215 ASN B N 1
ATOM 3904 C CA . ASN B 1 215 ? -3.133 1.548 -1.585 1 98.88 215 ASN B CA 1
ATOM 3905 C C . ASN B 1 215 ? -1.718 1.019 -1.806 1 98.88 215 ASN B C 1
ATOM 3907 O O . ASN B 1 215 ? -0.749 1.604 -1.318 1 98.88 215 ASN B O 1
ATOM 3911 N N . LEU B 1 216 ? -1.569 -0.06 -2.592 1 98.94 216 LEU B N 1
ATOM 3912 C CA . LEU B 1 216 ? -0.237 -0.416 -3.066 1 98.94 216 LEU B CA 1
ATOM 3913 C C . LEU B 1 216 ? 0.369 0.717 -3.887 1 98.94 216 LEU B C 1
ATOM 3915 O O . LEU B 1 216 ? 1.535 1.07 -3.701 1 98.94 216 LEU B O 1
ATOM 3919 N N . ALA B 1 217 ? -0.448 1.275 -4.754 1 98.94 217 ALA B N 1
ATOM 3920 C CA . ALA B 1 217 ? -0.025 2.404 -5.582 1 98.94 217 ALA B CA 1
ATOM 3921 C C . ALA B 1 217 ? 0.342 3.607 -4.719 1 98.94 217 ALA B C 1
ATOM 3923 O O . ALA B 1 217 ? 1.368 4.254 -4.945 1 98.94 217 ALA B O 1
ATOM 3924 N N . TYR B 1 218 ? -0.48 3.861 -3.725 1 98.94 218 TYR B N 1
ATOM 3925 C CA . TYR B 1 218 ? -0.201 4.969 -2.816 1 98.94 218 TYR B CA 1
ATOM 3926 C C . TYR B 1 218 ? 1.189 4.836 -2.207 1 98.94 218 TYR B C 1
ATOM 3928 O O . TYR B 1 218 ? 1.955 5.801 -2.178 1 98.94 218 TYR B O 1
ATOM 3936 N N . GLU B 1 219 ? 1.498 3.645 -1.693 1 98.94 219 GLU B N 1
ATOM 3937 C CA . GLU B 1 219 ? 2.748 3.506 -0.951 1 98.94 219 GLU B CA 1
ATOM 3938 C C . GLU B 1 219 ? 3.955 3.646 -1.872 1 98.94 219 GLU B C 1
ATOM 3940 O O . GLU B 1 219 ? 4.977 4.219 -1.483 1 98.94 219 GLU B O 1
ATOM 3945 N N . ASN B 1 220 ? 3.846 3.123 -3.15 1 98.94 220 ASN B N 1
ATOM 3946 C CA . ASN B 1 220 ? 4.883 3.42 -4.133 1 98.94 220 ASN B CA 1
ATOM 3947 C C . ASN B 1 220 ? 5.094 4.922 -4.289 1 98.94 220 ASN B C 1
ATOM 3949 O O . ASN B 1 220 ? 6.223 5.406 -4.223 1 98.94 220 ASN B O 1
ATOM 3953 N N . GLY B 1 221 ? 4.004 5.629 -4.496 1 98.94 221 GLY B N 1
ATOM 3954 C CA . GLY B 1 221 ? 4.078 7.074 -4.648 1 98.94 221 GLY B CA 1
ATOM 3955 C C . GLY B 1 221 ? 4.641 7.777 -3.43 1 98.94 221 GLY B C 1
ATOM 3956 O O . GLY B 1 221 ? 5.426 8.719 -3.555 1 98.94 221 GLY B O 1
ATOM 3957 N N . SER B 1 222 ? 4.223 7.324 -2.26 1 98.94 222 SER B N 1
ATOM 3958 C CA . SER B 1 222 ? 4.66 7.902 -0.994 1 98.94 222 SER B CA 1
ATOM 3959 C C . SER B 1 222 ? 6.172 7.773 -0.819 1 98.94 222 SER B C 1
ATOM 3961 O O . SER B 1 222 ? 6.84 8.727 -0.425 1 98.94 222 SER B O 1
ATOM 3963 N N . LEU B 1 223 ? 6.715 6.625 -1.14 1 98.94 223 LEU B N 1
ATOM 3964 C CA . LEU B 1 223 ? 8.156 6.41 -1.048 1 98.94 223 LEU B CA 1
ATOM 3965 C C . LEU B 1 223 ? 8.898 7.242 -2.084 1 98.94 223 LEU B C 1
ATOM 3967 O O . LEU B 1 223 ? 9.961 7.797 -1.797 1 98.94 223 LEU B O 1
ATOM 3971 N N . MET B 1 224 ? 8.344 7.344 -3.256 1 98.94 224 MET B N 1
ATOM 3972 C CA . MET B 1 224 ? 8.93 8.188 -4.289 1 98.94 224 MET B CA 1
ATOM 3973 C C . MET B 1 224 ? 8.953 9.648 -3.857 1 98.94 224 MET B C 1
ATOM 3975 O O . MET B 1 224 ? 9.953 10.344 -4.043 1 98.94 224 MET B O 1
ATOM 3979 N N . ALA B 1 225 ? 7.848 10.117 -3.279 1 98.94 225 ALA B N 1
ATOM 3980 C CA . ALA B 1 225 ? 7.797 11.484 -2.781 1 98.94 225 ALA B CA 1
ATOM 3981 C C . ALA B 1 225 ? 8.922 11.75 -1.786 1 98.94 225 ALA B C 1
ATOM 3983 O O . ALA B 1 225 ? 9.602 12.781 -1.863 1 98.94 225 ALA B O 1
ATOM 3984 N N . GLU B 1 226 ? 9.117 10.82 -0.88 1 98.75 226 GLU B N 1
ATOM 3985 C CA . GLU B 1 226 ? 10.195 10.953 0.096 1 98.75 226 GLU B CA 1
ATOM 3986 C C . GLU B 1 226 ? 11.555 11.078 -0.593 1 98.75 226 GLU B C 1
ATOM 3988 O O . GLU B 1 226 ? 12.367 11.93 -0.229 1 98.75 226 GLU B O 1
ATOM 3993 N N . SER B 1 227 ? 11.797 10.266 -1.578 1 98.69 227 SER B N 1
ATOM 3994 C CA . SER B 1 227 ? 13.078 10.281 -2.279 1 98.69 227 SER B CA 1
ATOM 3995 C C . SER B 1 227 ? 13.266 11.578 -3.059 1 98.69 227 SER B C 1
ATOM 3997 O O . SER B 1 227 ? 14.391 12.047 -3.232 1 98.69 227 SER B O 1
ATOM 3999 N N . LEU B 1 228 ? 12.18 12.195 -3.48 1 98.69 228 LEU B N 1
ATOM 4000 C CA . LEU B 1 228 ? 12.211 13.414 -4.285 1 98.69 228 LEU B CA 1
ATOM 4001 C C . LEU B 1 228 ? 12.289 14.648 -3.393 1 98.69 228 LEU B C 1
ATOM 4003 O O . LEU B 1 228 ? 12.445 15.766 -3.889 1 98.69 228 LEU B O 1
ATOM 4007 N N . GLY B 1 229 ? 12.141 14.453 -2.105 1 98.19 229 GLY B N 1
ATOM 4008 C CA . GLY B 1 229 ? 12.109 15.578 -1.185 1 98.19 229 GLY B CA 1
ATOM 4009 C C . GLY B 1 229 ? 10.797 16.328 -1.203 1 98.19 229 GLY B C 1
ATOM 4010 O O . GLY B 1 229 ? 10.766 17.547 -1.01 1 98.19 229 GLY B O 1
ATOM 4011 N N . ILE B 1 230 ? 9.758 15.68 -1.599 1 98.81 230 ILE B N 1
ATOM 4012 C CA . ILE B 1 230 ? 8.414 16.234 -1.565 1 98.81 230 ILE B CA 1
ATOM 4013 C C . ILE B 1 230 ? 7.664 15.703 -0.346 1 98.81 230 ILE B C 1
ATOM 4015 O O . ILE B 1 230 ? 7.723 14.508 -0.046 1 98.81 230 ILE B O 1
ATOM 4019 N N . ALA B 1 231 ? 7.039 16.578 0.435 1 98.75 231 ALA B N 1
ATOM 4020 C CA . ALA B 1 231 ? 6.234 16.188 1.584 1 98.75 231 ALA B CA 1
ATOM 4021 C C . ALA B 1 231 ? 4.867 15.664 1.141 1 98.75 231 ALA B C 1
ATOM 4023 O O . ALA B 1 231 ? 4.324 16.109 0.13 1 98.75 231 ALA B O 1
ATOM 4024 N N . GLN B 1 232 ? 4.355 14.75 1.91 1 98.75 232 GLN B N 1
ATOM 4025 C CA . GLN B 1 232 ? 3.043 14.195 1.594 1 98.75 232 GLN B CA 1
ATOM 4026 C C . GLN B 1 232 ? 2.406 13.555 2.822 1 98.75 232 GLN B C 1
ATOM 4028 O O . GLN B 1 232 ? 3.09 13.281 3.811 1 98.75 232 GLN B O 1
ATOM 4033 N N . PHE B 1 233 ? 1.148 13.398 2.82 1 98.81 233 PHE B N 1
ATOM 4034 C CA . PHE B 1 233 ? 0.435 12.602 3.807 1 98.81 233 PHE B CA 1
ATOM 4035 C C . PHE B 1 233 ? -0.843 12.023 3.211 1 98.81 233 PHE B C 1
ATOM 4037 O O . PHE B 1 233 ? -1.334 12.508 2.189 1 98.81 233 PHE B O 1
ATOM 4044 N N . TYR B 1 234 ? -1.284 10.906 3.738 1 98.88 234 TYR B N 1
ATOM 4045 C CA . TYR B 1 234 ? -2.523 10.242 3.348 1 98.88 234 TYR B CA 1
ATOM 4046 C C . TYR B 1 234 ? -3.734 11.094 3.721 1 98.88 234 TYR B C 1
ATOM 4048 O O . TYR B 1 234 ? -3.842 11.57 4.852 1 98.88 234 TYR B O 1
ATOM 4056 N N . THR B 1 235 ? -4.668 11.297 2.816 1 98.5 235 THR B N 1
ATOM 4057 C CA . THR B 1 235 ? -5.812 12.156 3.084 1 98.5 235 THR B CA 1
ATOM 4058 C C . THR B 1 235 ? -6.98 11.344 3.641 1 98.5 235 THR B C 1
ATOM 4060 O O . THR B 1 235 ? -8.016 11.203 2.982 1 98.5 235 THR B O 1
ATOM 4063 N N . GLY B 1 236 ? -6.805 10.875 4.859 1 97.38 236 GLY B N 1
ATOM 4064 C CA . GLY B 1 236 ? -7.809 10.055 5.52 1 97.38 236 GLY B CA 1
ATOM 4065 C C . GLY B 1 236 ? -9.141 10.766 5.688 1 97.38 236 GLY B C 1
ATOM 4066 O O . GLY B 1 236 ? -10.195 10.164 5.488 1 97.38 236 GLY B O 1
ATOM 4067 N N . PHE B 1 237 ? -9.156 12.055 6.008 1 97 237 PHE B N 1
ATOM 4068 C CA . PHE B 1 237 ? -10.391 12.82 6.18 1 97 237 PHE B CA 1
ATOM 4069 C C . PHE B 1 237 ? -11.148 12.922 4.867 1 97 237 PHE B C 1
ATOM 4071 O O . PHE B 1 237 ? -12.367 12.711 4.832 1 97 237 PHE B O 1
ATOM 4078 N N . VAL B 1 238 ? -10.43 13.164 3.783 1 98.31 238 VAL B N 1
ATOM 4079 C CA . VAL B 1 238 ? -11.07 13.289 2.48 1 98.31 238 VAL B CA 1
ATOM 4080 C C . VAL B 1 238 ? -11.656 11.945 2.061 1 98.31 238 VAL B C 1
ATOM 4082 O O . VAL B 1 238 ? -12.82 11.867 1.65 1 98.31 238 VAL B O 1
ATOM 4085 N N . CYS B 1 239 ? -10.859 10.906 2.213 1 97.5 239 CYS B N 1
ATOM 4086 C CA . CYS B 1 239 ? -11.328 9.586 1.825 1 97.5 239 CYS B CA 1
ATOM 4087 C C . CYS B 1 239 ? -12.562 9.188 2.623 1 97.5 239 CYS B C 1
ATOM 4089 O O . CYS B 1 239 ? -13.5 8.602 2.076 1 97.5 239 CYS B O 1
ATOM 4091 N N . SER B 1 240 ? -12.586 9.477 3.902 1 95.06 240 SER B N 1
ATOM 4092 C CA . SER B 1 240 ? -13.742 9.172 4.742 1 95.06 240 SER B CA 1
ATOM 4093 C C . SER B 1 240 ? -14.969 9.977 4.305 1 95.06 240 SER B C 1
ATOM 4095 O O . SER B 1 240 ? -16.078 9.453 4.289 1 95.06 240 SER B O 1
ATOM 4097 N N . ALA B 1 241 ? -14.75 11.219 3.984 1 96.38 241 ALA B N 1
ATOM 4098 C CA . ALA B 1 241 ? -15.844 12.062 3.512 1 96.38 241 ALA B CA 1
ATOM 4099 C C . ALA B 1 241 ? -16.422 11.523 2.201 1 96.38 241 ALA B C 1
ATOM 4101 O O . ALA B 1 241 ? -17.641 11.516 2.008 1 96.38 241 ALA B O 1
ATOM 4102 N N . VAL B 1 242 ? -15.57 11.086 1.316 1 96.62 242 VAL B N 1
ATOM 4103 C CA . VAL B 1 242 ? -15.977 10.523 0.03 1 96.62 242 VAL B CA 1
ATOM 4104 C C . VAL B 1 242 ? -16.906 9.344 0.253 1 96.62 242 VAL B C 1
ATOM 4106 O O . VAL B 1 242 ? -17.906 9.195 -0.452 1 96.62 242 VAL B O 1
ATOM 4109 N N . GLU B 1 243 ? -16.578 8.523 1.214 1 92.69 243 GLU B N 1
ATOM 4110 C CA . GLU B 1 243 ? -17.406 7.355 1.518 1 92.69 243 GLU B CA 1
ATOM 4111 C C . GLU B 1 243 ? -18.797 7.762 1.979 1 92.69 243 GLU B C 1
ATOM 4113 O O . GLU B 1 243 ? -19.75 6.988 1.858 1 92.69 243 GLU B O 1
ATOM 4118 N N . GLN B 1 244 ? -18.906 8.969 2.518 1 91.94 244 GLN B N 1
ATOM 4119 C CA . GLN B 1 244 ? -20.172 9.445 3.043 1 91.94 244 GLN B CA 1
ATOM 4120 C C . GLN B 1 244 ? -20.906 10.32 2.021 1 91.94 244 GLN B C 1
ATOM 4122 O O . GLN B 1 244 ? -22.031 10.758 2.26 1 91.94 244 GLN B O 1
ATOM 4127 N N . ASP B 1 245 ? -20.25 10.547 0.936 1 93.75 245 ASP B N 1
ATOM 4128 C CA . ASP B 1 245 ? -20.797 11.438 -0.086 1 93.75 245 ASP B CA 1
ATOM 4129 C C . ASP B 1 245 ? -21.828 10.719 -0.956 1 93.75 245 ASP B C 1
ATOM 4131 O O . ASP B 1 245 ? -21.531 10.336 -2.09 1 93.75 245 ASP B O 1
ATOM 4135 N N . ARG B 1 246 ? -23.062 10.633 -0.557 1 89.88 246 ARG B N 1
ATOM 4136 C CA . ARG B 1 246 ? -24.125 9.898 -1.236 1 89.88 246 ARG B CA 1
ATOM 4137 C C . ARG B 1 246 ? -24.594 10.633 -2.492 1 89.88 246 ARG B C 1
ATOM 4139 O O . ARG B 1 246 ? -25.188 10.031 -3.383 1 89.88 246 ARG B O 1
ATOM 4146 N N . LYS B 1 247 ? -24.297 11.883 -2.598 1 93.44 247 LYS B N 1
ATOM 4147 C CA . LYS B 1 247 ? -24.781 12.688 -3.713 1 93.44 247 LYS B CA 1
ATOM 4148 C C . LYS B 1 247 ? -23.734 12.797 -4.812 1 93.44 247 LYS B C 1
ATOM 4150 O O . LYS B 1 247 ? -23.953 13.461 -5.828 1 93.44 247 LYS B O 1
ATOM 4155 N N . GLY B 1 248 ? -22.594 12.266 -4.625 1 95.38 248 GLY B N 1
ATOM 4156 C CA . GLY B 1 248 ? -21.547 12.227 -5.645 1 95.38 248 GLY B CA 1
ATOM 4157 C C . GLY B 1 248 ? -20.906 13.578 -5.898 1 95.38 248 GLY B C 1
ATOM 4158 O O . GLY B 1 248 ? -20.609 13.922 -7.043 1 95.38 248 GLY B O 1
ATOM 4159 N N . LYS B 1 249 ? -20.828 14.391 -4.898 1 97.31 249 LYS B N 1
ATOM 4160 C CA . LYS B 1 249 ? -20.266 15.727 -5.043 1 97.31 249 LYS B CA 1
ATOM 4161 C C . LYS B 1 249 ? -18.781 15.672 -5.406 1 97.31 249 LYS B C 1
ATOM 4163 O O . LYS B 1 249 ? -18.297 16.469 -6.203 1 97.31 249 LYS B O 1
ATOM 4168 N N . PHE B 1 250 ? -18.062 14.75 -4.836 1 98 250 PHE B N 1
ATOM 4169 C CA . PHE B 1 250 ? -16.656 14.586 -5.184 1 98 250 PHE B CA 1
ATOM 4170 C C . PHE B 1 250 ? -16.5 14.117 -6.625 1 98 250 PHE B C 1
ATOM 4172 O O . PHE B 1 250 ? -15.602 14.57 -7.336 1 98 250 PHE B O 1
ATOM 4179 N N . ASP B 1 251 ? -17.375 13.203 -7.023 1 97.38 251 ASP B N 1
ATOM 4180 C CA . ASP B 1 251 ? -17.359 12.742 -8.406 1 97.38 251 ASP B CA 1
ATOM 4181 C C . ASP B 1 251 ? -17.5 13.914 -9.375 1 97.38 251 ASP B C 1
ATOM 4183 O O . ASP B 1 251 ? -16.766 14.008 -10.359 1 97.38 251 ASP B O 1
ATOM 4187 N N . ALA B 1 252 ? -18.422 14.773 -9.094 1 97.5 252 ALA B N 1
ATOM 4188 C CA . ALA B 1 252 ? -18.656 15.938 -9.945 1 97.5 252 ALA B CA 1
ATOM 4189 C C . ALA B 1 252 ? -17.453 16.891 -9.914 1 97.5 252 ALA B C 1
ATOM 4191 O O . ALA B 1 252 ? -17 17.359 -10.961 1 97.5 252 ALA B O 1
ATOM 4192 N N . LEU B 1 253 ? -16.922 17.156 -8.781 1 98.12 253 LEU B N 1
ATOM 4193 C CA . LEU B 1 253 ? -15.828 18.109 -8.602 1 98.12 253 LEU B CA 1
ATOM 4194 C C . LEU B 1 253 ? -14.562 17.625 -9.312 1 98.12 253 LEU B C 1
ATOM 4196 O O . LEU B 1 253 ? -13.836 18.422 -9.906 1 98.12 253 LEU B O 1
ATOM 4200 N N . LEU B 1 254 ? -14.352 16.281 -9.266 1 98 254 LEU B N 1
ATOM 4201 C CA . LEU B 1 254 ? -13.086 15.719 -9.734 1 98 254 LEU B CA 1
ATOM 4202 C C . LEU B 1 254 ? -13.273 15.016 -11.078 1 98 254 LEU B C 1
ATOM 4204 O O . LEU B 1 254 ? -12.336 14.398 -11.594 1 98 254 LEU B O 1
ATOM 4208 N N . GLU B 1 255 ? -14.461 15 -11.562 1 96.62 255 GLU B N 1
ATOM 4209 C CA . GLU B 1 255 ? -14.766 14.43 -12.875 1 96.62 255 GLU B CA 1
ATOM 4210 C C . GLU B 1 255 ? -14.375 12.961 -12.938 1 96.62 255 GLU B C 1
ATOM 4212 O O . GLU B 1 255 ? -13.703 12.531 -13.875 1 96.62 255 GLU B O 1
ATOM 4217 N N . LEU B 1 256 ? -14.789 12.211 -12.023 1 96.94 256 LEU B N 1
ATOM 4218 C CA . LEU B 1 256 ? -14.344 10.828 -11.852 1 96.94 256 LEU B CA 1
ATOM 4219 C C . LEU B 1 256 ? -15.18 9.883 -12.695 1 96.94 256 LEU B C 1
ATOM 4221 O O . LEU B 1 256 ? -14.789 8.727 -12.922 1 96.94 256 LEU B O 1
ATOM 4225 N N . LYS B 1 257 ? -16.375 10.273 -13.211 1 94.5 257 LYS B N 1
ATOM 4226 C CA . LYS B 1 257 ? -17.219 9.477 -14.102 1 94.5 257 LYS B CA 1
ATOM 4227 C C . LYS B 1 257 ? -17.594 8.141 -13.453 1 94.5 257 LYS B C 1
ATOM 4229 O O . LYS B 1 257 ? -17.453 7.086 -14.078 1 94.5 257 LYS B O 1
ATOM 4234 N N . GLY B 1 258 ? -17.891 8.117 -12.211 1 94.56 258 GLY B N 1
ATOM 4235 C CA . GLY B 1 258 ? -18.406 6.953 -11.508 1 94.56 258 GLY B CA 1
ATOM 4236 C C . GLY B 1 258 ? -17.312 6.117 -10.867 1 94.56 258 GLY B C 1
ATOM 4237 O O . GLY B 1 258 ? -17.594 5.137 -10.18 1 94.56 258 GLY B O 1
ATOM 4238 N N . ARG B 1 259 ? -16.109 6.496 -11.086 1 97.44 259 ARG B N 1
ATOM 4239 C CA . ARG B 1 259 ? -15.023 5.773 -10.438 1 97.44 259 ARG B CA 1
ATOM 4240 C C . ARG B 1 259 ? -14.969 6.094 -8.945 1 97.44 259 ARG B C 1
ATOM 4242 O O . ARG B 1 259 ? -15.391 7.168 -8.516 1 97.44 259 ARG B O 1
ATOM 4249 N N . LYS B 1 260 ? -14.469 5.168 -8.188 1 97.44 260 LYS B N 1
ATOM 4250 C CA . LYS B 1 260 ? -14.422 5.289 -6.73 1 97.44 260 LYS B CA 1
ATOM 4251 C C . LYS B 1 260 ? -13.023 5.668 -6.254 1 97.44 260 LYS B C 1
ATOM 4253 O O . LYS B 1 260 ? -12.047 4.98 -6.57 1 97.44 260 LYS B O 1
ATOM 4258 N N . ILE B 1 261 ? -12.922 6.742 -5.512 1 98.5 261 ILE B N 1
ATOM 4259 C CA . ILE B 1 261 ? -11.664 7.098 -4.867 1 98.5 261 ILE B CA 1
ATOM 4260 C C . ILE B 1 261 ? -11.328 6.074 -3.785 1 98.5 261 ILE B C 1
ATOM 4262 O O . ILE B 1 261 ? -12.141 5.816 -2.895 1 98.5 261 ILE B O 1
ATOM 4266 N N . GLN B 1 262 ? -10.117 5.492 -3.92 1 98.44 262 GLN B N 1
ATOM 4267 C CA . GLN B 1 262 ? -9.711 4.469 -2.967 1 98.44 262 GLN B CA 1
ATOM 4268 C C . GLN B 1 262 ? -8.641 5 -2.016 1 98.44 262 GLN B C 1
ATOM 4270 O O . GLN B 1 262 ? -8.484 4.492 -0.903 1 98.44 262 GLN B O 1
ATOM 4275 N N . ALA B 1 263 ? -7.844 5.973 -2.426 1 98.81 263 ALA B N 1
ATOM 4276 C CA . ALA B 1 263 ? -6.773 6.594 -1.652 1 98.81 263 ALA B CA 1
ATOM 4277 C C . ALA B 1 263 ? -6.5 8.016 -2.141 1 98.81 263 ALA B C 1
ATOM 4279 O O . ALA B 1 263 ? -6.848 8.367 -3.27 1 98.81 263 ALA B O 1
ATOM 4280 N N . GLY B 1 264 ? -5.973 8.797 -1.302 1 98.88 264 GLY B N 1
ATOM 4281 C CA . GLY B 1 264 ? -5.566 10.156 -1.623 1 98.88 264 GLY B CA 1
ATOM 4282 C C . GLY B 1 264 ? -4.281 10.57 -0.936 1 98.88 264 GLY B C 1
ATOM 4283 O O . GLY B 1 264 ? -4.027 10.188 0.207 1 98.88 264 GLY B O 1
ATOM 4284 N N . MET B 1 265 ? -3.518 11.383 -1.629 1 98.94 265 MET B N 1
ATOM 4285 C CA . MET B 1 265 ? -2.24 11.891 -1.14 1 98.94 265 MET B CA 1
ATOM 4286 C C . MET B 1 265 ? -2.168 13.406 -1.281 1 98.94 265 MET B C 1
ATOM 4288 O O . MET B 1 265 ? -2.246 13.938 -2.391 1 98.94 265 MET B O 1
ATOM 4292 N N . ALA B 1 266 ? -2.08 14.094 -0.194 1 98.94 266 ALA B N 1
ATOM 4293 C CA . ALA B 1 266 ? -1.775 15.523 -0.234 1 98.94 266 ALA B CA 1
ATOM 4294 C C . ALA B 1 266 ? -0.272 15.758 -0.346 1 98.94 266 ALA B C 1
ATOM 4296 O O . ALA B 1 266 ? 0.521 15.07 0.304 1 98.94 266 ALA B O 1
ATOM 4297 N N . LEU B 1 267 ? 0.112 16.719 -1.187 1 98.94 267 LEU B N 1
ATOM 4298 C CA . LEU B 1 267 ? 1.519 16.953 -1.488 1 98.94 267 LEU B CA 1
ATOM 4299 C C . LEU B 1 267 ? 1.852 18.438 -1.376 1 98.94 267 LEU B C 1
ATOM 4301 O O . LEU B 1 267 ? 1.01 19.297 -1.666 1 98.94 267 LEU B O 1
ATOM 4305 N N . GLY B 1 268 ? 3.053 18.703 -0.969 1 98.88 268 GLY B N 1
ATOM 4306 C CA . GLY B 1 268 ? 3.592 20.047 -0.9 1 98.88 268 GLY B CA 1
ATOM 4307 C C . GLY B 1 268 ? 5.105 20.078 -0.797 1 98.88 268 GLY B C 1
ATOM 4308 O O . GLY B 1 268 ? 5.738 19.062 -0.519 1 98.88 268 GLY B O 1
ATOM 4309 N N . VAL B 1 269 ? 5.617 21.25 -1.105 1 98.81 269 VAL B N 1
ATOM 4310 C CA . VAL B 1 269 ? 7.031 21.469 -0.821 1 98.81 269 VAL B CA 1
ATOM 4311 C C . VAL B 1 269 ? 7.238 21.625 0.685 1 98.81 269 VAL B C 1
ATOM 4313 O O . VAL B 1 269 ? 6.578 22.438 1.329 1 98.81 269 VAL B O 1
ATOM 4316 N N . PRO B 1 270 ? 8.109 20.797 1.187 1 98.56 270 PRO B N 1
ATOM 4317 C CA . PRO B 1 270 ? 8.258 20.844 2.643 1 98.56 270 PRO B CA 1
ATOM 4318 C C . PRO B 1 270 ? 8.977 22.109 3.123 1 98.56 270 PRO B C 1
ATOM 4320 O O . PRO B 1 270 ? 9.906 22.578 2.469 1 98.56 270 PRO B O 1
ATOM 4323 N N . ALA B 1 271 ? 8.508 22.641 4.27 1 98.25 271 ALA B N 1
ATOM 4324 C CA . ALA B 1 271 ? 9.25 23.719 4.934 1 98.25 271 ALA B CA 1
ATOM 4325 C C . ALA B 1 271 ? 10.609 23.219 5.422 1 98.25 271 ALA B C 1
ATOM 4327 O O . ALA B 1 271 ? 11.555 24 5.523 1 98.25 271 ALA B O 1
ATOM 4328 N N . PHE B 1 272 ? 10.688 22.016 5.746 1 97.31 272 PHE B N 1
ATOM 4329 C CA . PHE B 1 272 ? 11.898 21.297 6.125 1 97.31 272 PHE B CA 1
ATOM 4330 C C . PHE B 1 272 ? 11.711 19.781 5.973 1 97.31 272 PHE B C 1
ATOM 4332 O O . PHE B 1 272 ? 10.578 19.312 5.852 1 97.31 272 PHE B O 1
ATOM 4339 N N . ARG B 1 273 ? 12.812 19.109 5.918 1 95.75 273 ARG B N 1
ATOM 4340 C CA . ARG B 1 273 ? 12.773 17.656 5.965 1 95.75 273 ARG B CA 1
ATOM 4341 C C . ARG B 1 273 ? 13.148 17.141 7.352 1 95.75 273 ARG B C 1
ATOM 4343 O O . ARG B 1 273 ? 13.992 17.734 8.031 1 95.75 273 ARG B O 1
ATOM 4350 N N . PHE B 1 274 ? 12.531 16.062 7.73 1 97.19 274 PHE B N 1
ATOM 4351 C CA . PHE B 1 274 ? 12.836 15.477 9.031 1 97.19 274 PHE B CA 1
ATOM 4352 C C . PHE B 1 274 ? 14.312 15.117 9.125 1 97.19 274 PHE B C 1
ATOM 4354 O O . PHE B 1 274 ? 14.883 14.547 8.188 1 97.19 274 PHE B O 1
ATOM 4361 N N . SER B 1 275 ? 14.859 15.398 10.242 1 94 275 SER B N 1
ATOM 4362 C CA . SER B 1 275 ? 16.266 15.078 10.461 1 94 275 SER B CA 1
ATOM 4363 C C . SER B 1 275 ? 16.438 13.68 11.055 1 94 275 SER B C 1
ATOM 4365 O O . SER B 1 275 ? 17.5 13.086 10.969 1 94 275 SER B O 1
ATOM 4367 N N . ASN B 1 276 ? 15.352 13.297 11.68 1 97.44 276 ASN B N 1
ATOM 4368 C CA . ASN B 1 276 ? 15.383 12.023 12.398 1 97.44 276 ASN B CA 1
ATOM 4369 C C . ASN B 1 276 ? 14.188 11.148 12.047 1 97.44 276 ASN B C 1
ATOM 4371 O O . ASN B 1 276 ? 13.148 11.656 11.609 1 97.44 276 ASN B O 1
ATOM 4375 N N . TYR B 1 277 ? 14.398 9.883 12.148 1 97.75 277 TYR B N 1
ATOM 4376 C CA . TYR B 1 277 ? 13.258 8.977 12.273 1 97.75 277 TYR B CA 1
ATOM 4377 C C . TYR B 1 277 ? 13.156 8.422 13.688 1 97.75 277 TYR B C 1
ATOM 4379 O O . TYR B 1 277 ? 14.109 8.508 14.469 1 97.75 277 TYR B O 1
ATOM 4387 N N . ILE B 1 278 ? 11.992 7.992 14.102 1 96.56 278 ILE B N 1
ATOM 4388 C CA . ILE B 1 278 ? 11.766 7.504 15.453 1 96.56 278 ILE B CA 1
ATOM 4389 C C . ILE B 1 278 ? 11.328 6.043 15.406 1 96.56 278 ILE B C 1
ATOM 4391 O O . ILE B 1 278 ? 10.766 5.586 14.406 1 96.56 278 ILE B O 1
ATOM 4395 N N . ASP B 1 279 ? 11.57 5.355 16.438 1 96.25 279 ASP B N 1
ATOM 4396 C CA . ASP B 1 279 ? 11.141 3.963 16.516 1 96.25 279 ASP B CA 1
ATOM 4397 C C . ASP B 1 279 ? 9.617 3.861 16.625 1 96.25 279 ASP B C 1
ATOM 4399 O O . ASP B 1 279 ? 8.977 4.691 17.266 1 96.25 279 ASP B O 1
ATOM 4403 N N . LYS B 1 280 ? 9.078 2.891 15.938 1 97 280 LYS B N 1
ATOM 4404 C CA . LYS B 1 280 ? 7.684 2.52 16.125 1 97 280 LYS B CA 1
ATOM 4405 C C . LYS B 1 280 ? 7.512 1.646 17.375 1 97 280 LYS B C 1
ATOM 4407 O O . LYS B 1 280 ? 8.5 1.268 18.016 1 97 280 LYS B O 1
ATOM 4412 N N . LYS B 1 281 ? 6.207 1.47 17.766 1 96.38 281 LYS B N 1
ATOM 4413 C CA . LYS B 1 281 ? 5.934 0.474 18.797 1 96.38 281 LYS B CA 1
ATOM 4414 C C . LYS B 1 281 ? 6.555 -0.874 18.438 1 96.38 281 LYS B C 1
ATOM 4416 O O . LYS B 1 281 ? 6.859 -1.132 17.281 1 96.38 281 LYS B O 1
ATOM 4421 N N . PRO B 1 282 ? 6.785 -1.669 19.422 1 95.81 282 PRO B N 1
ATOM 4422 C CA . PRO B 1 282 ? 7.359 -2.984 19.125 1 95.81 282 PRO B CA 1
ATOM 4423 C C . PRO B 1 282 ? 6.543 -3.758 18.078 1 95.81 282 PRO B C 1
ATOM 4425 O O . PRO B 1 282 ? 5.309 -3.725 18.109 1 95.81 282 PRO B O 1
ATOM 4428 N N . LEU B 1 283 ? 7.289 -4.359 17.266 1 94.69 283 LEU B N 1
ATOM 4429 C CA . LEU B 1 283 ? 6.723 -5.195 16.219 1 94.69 283 LEU B CA 1
ATOM 4430 C C . LEU B 1 283 ? 5.957 -6.375 16.812 1 94.69 283 LEU B C 1
ATOM 4432 O O . LEU B 1 283 ? 6.484 -7.094 17.656 1 94.69 283 LEU B O 1
ATOM 4436 N N . GLU B 1 284 ? 4.691 -6.531 16.469 1 96.56 284 GLU B N 1
ATOM 4437 C CA . GLU B 1 284 ? 3.902 -7.707 16.828 1 96.56 284 GLU B CA 1
ATOM 4438 C C . GLU B 1 284 ? 3.908 -8.742 15.703 1 96.56 284 GLU B C 1
ATOM 4440 O O . GLU B 1 284 ? 3.217 -8.578 14.695 1 96.56 284 GLU B O 1
ATOM 4445 N N . VAL B 1 285 ? 4.68 -9.812 15.891 1 98.31 285 VAL B N 1
ATOM 4446 C CA . VAL B 1 285 ? 4.816 -10.836 14.859 1 98.31 285 VAL B CA 1
ATOM 4447 C C . VAL B 1 285 ? 4.773 -12.219 15.492 1 98.31 285 VAL B C 1
ATOM 4449 O O . VAL B 1 285 ? 5.402 -12.453 16.531 1 98.31 285 VAL B O 1
ATOM 4452 N N . THR B 1 286 ? 3.928 -13.078 14.969 1 98.44 286 THR B N 1
ATOM 4453 C CA . THR B 1 286 ? 3.861 -14.484 15.336 1 98.44 286 THR B CA 1
ATOM 4454 C C . THR B 1 286 ? 4.496 -15.359 14.258 1 98.44 286 THR B C 1
ATOM 4456 O O . THR B 1 286 ? 4.219 -15.18 13.07 1 98.44 286 THR B O 1
ATOM 4459 N N . TRP B 1 287 ? 5.344 -16.281 14.688 1 98.38 287 TRP B N 1
ATOM 4460 C CA . TRP B 1 287 ? 5.984 -17.219 13.773 1 98.38 287 TRP B CA 1
ATOM 4461 C C . TRP B 1 287 ? 5.375 -18.609 13.898 1 98.38 287 TRP B C 1
ATOM 4463 O O . TRP B 1 287 ? 5.266 -19.141 15.008 1 98.38 287 TRP B O 1
ATOM 4473 N N . LEU B 1 288 ? 4.93 -19.047 12.828 1 98.31 288 LEU B N 1
ATOM 4474 C CA . LEU B 1 288 ? 4.312 -20.375 12.797 1 98.31 288 LEU B CA 1
ATOM 4475 C C . LEU B 1 288 ? 5.023 -21.281 11.805 1 98.31 288 LEU B C 1
ATOM 4477 O O . LEU B 1 288 ? 5.273 -20.891 10.664 1 98.31 288 LEU B O 1
#

Nearest PDB structures (foldseek):
  3ek3-assembly1_A-2  TM=7.849E-01  e=9.441E-13  Bacteroides fragilis NCTC 9343
  3pxv-assembly2_C  TM=8.275E-01  e=9.693E-12  Desulfitobacterium hafniense DCB-2
  3eo8-assembly3_E  TM=7.332E-01  e=8.141E-10  Clostridioides difficile 630
  3tnz-assembly1_B  TM=6.476E-01  e=1.357E-09  Mus musculus
  5yak-assembly2_B  TM=6.644E-01  e=1.244E-08  Homo sapiens

pLDDT: mean 95.85, std 4.2, range [56.19, 98.94]

Secondary structure (DSSP, 8-state):
-PPPEEE-TTT-----HHHHH-TT--EEESSTT--EEE--GGG-----HHHHH-TTS-EEETTS-TTSEEE--GGGSPPHHHHHHHHHH------B-SSPPPHHHHHHHHHHHHTS--GGG----EEEEE--HHHHHHHHHHHHHHHHHHHHHHT-TTTHHHHHHH-HHHHTTHHHHHHHHHHHHTT--TTTTT-SEEEEEEE-TT-TTHHHHHHHHHHHHHHHHHHHT-EEEE-HHHHHHHHH-TT-HHHHHHT-TTPEEEEEEEEE-BSS--SEEEPPSPP-EEE-/-PPPEEE-TTT-----HHHHH-TT--EEESSTT--EEE--GGG-----HHHHH-TTS-EEETTS-TTSEEE--GGGSPPHHHHHHHHHH------B-SSPPPHHHHHHHHHHHHTS--GGG----EEEEE--HHHHHHHHHHHHHHHHHHHHHHT-TTTHHHHHHH-HHHHTTHHHHHHHHHHHHTT--TTTTT-SEEEEEEE-TT-TTHHHHHHHHHHHHHHHHHHHT-EEEE-HHHHHHHHH-TT-HHHHHHT-TTPEEEEEEEEE-BSS--SEEEPPSPP-EEE-